Protein AF-A0AAE9Y5T5-F1 (afdb_monomer_lite)

Organism: NCBI:txid467976

Foldseek 3Di:
DVVVVVVVVVVVVLVPVVDDDDDDDDDPDLFDKDKDKDKDKDPDDAFDKDKDFFAAQFFKKKKKFWFAWWAFWEDAANDTFAATAFWKIKIFIFTDHGRWMKMKWFKDYWAYKYLDFTFFTHILATWATWAWWDDPPTRIIYWTTWIYKIWMWTDGGSHFPDPPIQTFWIIWTWWITWIKHYPPAAAAYTAFEFAAEEDADSQRAADFFDAFDQDFNTYGGYGYTHHHGDAWYKAYWAYQPDDDAGKIIWIIFITESHTFHTWYIDGDDVDNITYTHITYIHYIYGYNSTDPMGMGGDDPPDGGMMMMMTTGIDGDQDQPPDPDVLLLLQLLCCLLVVHGDDPVSSVSSVVCSVVSVDHSLVSNLVSHDQDCVQLLNLLQLLCQLQPVWGDFPVSSVVSSVCVVVPDDVLNVLVVSCVDPRNCVVQVPDQQLRNLQVSCCRQLVDGDDPVRSVVSNVCVVVVVDDSSRVSSCSSPPPSSSQLCSLLSLLQSLCCRQQVGGDGRVRSCVLCVCVSVVNDHSSVSSSVSSVVSRNDPSSCVVSVD

Radius of gyration: 39.96 Å; chains: 1; bounding box: 95×44×112 Å

Sequence (543 aa):
MHLTVRRALVALVAAALAAVGLGLAASPASAVTETSTVTWRHVGACGSVASTTAPEGAVSMAVTVRGADGGRGGQVAGATGGAGGAGGEATATVPVSGGQVVSAVTGCVGSTGTSSSGPGGAGFAVGGSGGEGHGVLTSDHHGGGGGGASALCLGPACLAGAQGVTPLVVAGGGGGGGSLNCAGTSVGTGGAAGGGSVTSDGAGAGASGAPGGGGLHSNGGAGGVNSTPGLPGGGTGGDGRQGSGTNSGGGGGGAGYRGGAGGTGTSGGAALCAGGGGGGAGSSWVASSGTATSFSTRPAGTVPSVTVTFTVETEVVDHVPFASLDALIVRQHQDLLGRDPTAEELAGWRTAITDGSATADELVVSLLPDDQDALDARVVRLYLAYFLRPPDLDGFRYWRDQLAGGRSLQSTSNLFSGTSEFRARYGSLDDGQFVDLIYRNVLDREGEPAGRAFWTDQLTRGIRSRGWVMTYFSESIENGIRKTAHVGVVRLHLAMLGRMPTKAELSGAVAPVVAGTANADEVLLAVAHGIRTSPEYATRVGA

Structure (mmCIF, N/CA/C/O backbone):
data_AF-A0AAE9Y5T5-F1
#
_entry.id   AF-A0AAE9Y5T5-F1
#
loop_
_atom_site.group_PDB
_atom_site.id
_atom_site.type_symbol
_atom_site.label_atom_id
_atom_site.label_alt_id
_atom_site.label_comp_id
_atom_site.label_asym_id
_atom_site.label_entity_id
_atom_site.label_seq_id
_atom_site.pdbx_PDB_ins_code
_atom_site.Cartn_x
_atom_site.Cartn_y
_atom_site.Cartn_z
_atom_site.occupancy
_atom_site.B_iso_or_equiv
_atom_site.auth_seq_id
_atom_site.auth_comp_id
_atom_site.auth_asym_id
_atom_site.auth_atom_id
_atom_site.pdbx_PDB_model_num
ATOM 1 N N . MET A 1 1 ? -25.764 18.351 24.671 1.00 30.86 1 MET A N 1
ATOM 2 C CA . MET A 1 1 ? -25.484 19.422 23.687 1.00 30.86 1 MET A CA 1
ATOM 3 C C . MET A 1 1 ? -24.431 19.011 22.654 1.00 30.86 1 MET A C 1
ATOM 5 O O . MET A 1 1 ? -24.735 19.108 21.479 1.00 30.86 1 MET A O 1
ATOM 9 N N . HIS A 1 2 ? -23.258 18.473 23.029 1.00 30.67 2 HIS A N 1
ATOM 10 C CA . HIS A 1 2 ? -22.265 17.999 22.036 1.00 30.67 2 HIS A CA 1
ATOM 11 C C . HIS A 1 2 ? -22.705 16.787 21.182 1.00 30.67 2 HIS A C 1
ATOM 13 O O . HIS A 1 2 ? -22.312 16.701 20.022 1.00 30.67 2 HIS A O 1
ATOM 19 N N . LEU A 1 3 ? -23.543 15.880 21.708 1.00 32.84 3 LEU A N 1
ATOM 20 C CA . LEU A 1 3 ? -23.970 14.652 21.005 1.00 32.84 3 LEU A CA 1
ATOM 21 C C . LEU A 1 3 ? -24.648 14.912 19.644 1.00 32.84 3 LEU A C 1
ATOM 23 O O . LEU A 1 3 ? -24.360 14.235 18.663 1.00 32.84 3 LEU A O 1
ATOM 27 N N . THR A 1 4 ? -25.508 15.930 19.565 1.00 31.25 4 THR A N 1
ATOM 28 C CA . THR A 1 4 ? -26.187 16.330 18.321 1.00 31.25 4 THR A CA 1
ATOM 29 C C . THR A 1 4 ? -25.256 16.996 17.311 1.00 31.25 4 THR A C 1
ATOM 31 O O . THR A 1 4 ? -25.573 17.013 16.130 1.00 31.25 4 THR A O 1
ATOM 34 N N . VAL A 1 5 ? -24.104 17.523 17.742 1.00 31.64 5 VAL A N 1
ATOM 35 C CA . VAL A 1 5 ? -23.151 18.208 16.853 1.00 31.64 5 VAL A CA 1
ATOM 36 C C . VAL A 1 5 ? -22.313 17.199 16.065 1.00 31.64 5 VAL A C 1
ATOM 38 O O . VAL A 1 5 ? -22.158 17.366 14.862 1.00 31.64 5 VAL A O 1
ATOM 41 N N . ARG A 1 6 ? -21.831 16.114 16.693 1.00 36.66 6 ARG A N 1
ATOM 42 C CA . ARG A 1 6 ? -21.029 15.091 15.990 1.00 36.66 6 ARG A CA 1
ATOM 43 C C . ARG A 1 6 ? -21.830 14.330 14.929 1.00 36.66 6 ARG A C 1
ATOM 45 O O . ARG A 1 6 ? -21.371 14.231 13.797 1.00 36.66 6 ARG A O 1
ATOM 52 N N . ARG A 1 7 ? -23.047 13.871 15.252 1.00 35.47 7 ARG A N 1
ATOM 53 C CA . ARG A 1 7 ? -23.907 13.172 14.275 1.00 35.47 7 ARG A CA 1
ATOM 54 C C . ARG A 1 7 ? -24.422 14.086 13.156 1.00 35.47 7 ARG A C 1
ATOM 56 O O . ARG A 1 7 ? -24.632 13.607 12.050 1.00 35.47 7 ARG A O 1
ATOM 63 N N . ALA A 1 8 ? -24.563 15.390 13.412 1.00 31.70 8 ALA A N 1
ATOM 64 C CA . ALA A 1 8 ? -24.812 16.363 12.351 1.00 31.70 8 ALA A CA 1
ATOM 65 C C . ALA A 1 8 ? -23.579 16.564 11.451 1.00 31.70 8 ALA A C 1
ATOM 67 O O . ALA A 1 8 ? -23.739 16.623 10.238 1.00 31.70 8 ALA A O 1
ATOM 68 N N . LEU A 1 9 ? -22.363 16.635 12.014 1.00 33.09 9 LEU A N 1
ATOM 69 C CA . LEU A 1 9 ? -21.141 16.868 11.234 1.00 33.09 9 LEU A CA 1
ATOM 70 C C . LEU A 1 9 ? -20.881 15.775 10.191 1.00 33.09 9 LEU A C 1
ATOM 72 O O . LEU A 1 9 ? -20.657 16.118 9.039 1.00 33.09 9 LEU A O 1
ATOM 76 N N . VAL A 1 10 ? -20.942 14.488 10.556 1.00 34.19 10 VAL A N 1
ATOM 77 C CA . VAL A 1 10 ? -20.645 13.391 9.606 1.00 34.19 10 VAL A CA 1
ATOM 78 C C . VAL A 1 10 ? -21.621 13.402 8.421 1.00 34.19 10 VAL A C 1
ATOM 80 O O . VAL A 1 10 ? -21.196 13.308 7.274 1.00 34.19 10 VAL A O 1
ATOM 83 N N . ALA A 1 11 ? -22.916 13.618 8.678 1.00 31.59 11 ALA A N 1
ATOM 84 C CA . ALA A 1 11 ? -23.930 13.731 7.626 1.00 31.59 11 ALA A CA 1
ATOM 85 C C . ALA A 1 11 ? -23.804 15.021 6.785 1.00 31.59 11 ALA A C 1
ATOM 87 O O . ALA A 1 11 ? -24.140 15.018 5.605 1.00 31.59 11 ALA A O 1
ATOM 88 N N . LEU A 1 12 ? -23.315 16.125 7.366 1.00 32.62 12 LEU A N 1
ATOM 89 C CA . LEU A 1 12 ? -23.098 17.385 6.644 1.00 32.62 12 LEU A CA 1
ATOM 90 C C . LEU A 1 12 ? -21.804 17.401 5.823 1.00 32.62 12 LEU A C 1
ATOM 92 O O . LEU A 1 12 ? -21.790 18.033 4.773 1.00 32.62 12 LEU A O 1
ATOM 96 N N . VAL A 1 13 ? -20.738 16.714 6.246 1.00 34.75 13 VAL A N 1
ATOM 97 C CA . VAL A 1 13 ? -19.463 16.664 5.501 1.00 34.75 13 VAL A CA 1
ATOM 98 C C . VAL A 1 13 ? -19.664 16.054 4.110 1.00 34.75 13 VAL A C 1
ATOM 100 O O . VAL A 1 13 ? -19.236 16.656 3.127 1.00 34.75 13 VAL A O 1
ATOM 103 N N . ALA A 1 14 ? -20.420 14.955 4.010 1.00 34.09 14 ALA A N 1
ATOM 104 C CA . ALA A 1 14 ? -20.759 14.316 2.734 1.00 34.09 14 ALA A CA 1
ATOM 105 C C . ALA A 1 14 ? -21.600 15.200 1.783 1.00 34.09 14 ALA A C 1
ATOM 107 O O . ALA A 1 14 ? -21.635 14.944 0.583 1.00 34.09 14 ALA A O 1
ATOM 108 N N . ALA A 1 15 ? -22.267 16.242 2.296 1.00 31.66 15 ALA A N 1
ATOM 109 C CA . ALA A 1 15 ? -23.116 17.146 1.514 1.00 31.66 15 ALA A CA 1
ATOM 110 C C . ALA A 1 15 ? -22.502 18.544 1.276 1.00 31.66 15 ALA A C 1
ATOM 112 O O . ALA A 1 15 ? -22.958 19.271 0.394 1.00 31.66 15 ALA A O 1
ATOM 113 N N . ALA A 1 16 ? -21.495 18.947 2.059 1.00 32.06 16 ALA A N 1
ATOM 114 C CA . ALA A 1 16 ? -20.955 20.311 2.061 1.00 32.06 16 ALA A CA 1
ATOM 115 C C . ALA A 1 16 ? -19.661 20.493 1.246 1.00 32.06 16 ALA A C 1
ATOM 117 O O . ALA A 1 16 ? -19.339 21.624 0.883 1.00 32.06 16 ALA A O 1
ATOM 118 N N . LEU A 1 17 ? -18.940 19.414 0.916 1.00 35.12 17 LEU A N 1
ATOM 119 C CA . LEU A 1 17 ? -17.650 19.468 0.202 1.00 35.12 17 LEU A CA 1
ATOM 120 C C . LEU A 1 17 ? -17.713 20.074 -1.218 1.00 35.12 17 LEU A C 1
ATOM 122 O O . LEU A 1 17 ? -16.681 20.422 -1.786 1.00 35.12 17 LEU A O 1
ATOM 126 N N . ALA A 1 18 ? -18.910 20.281 -1.774 1.00 32.66 18 ALA A N 1
ATOM 127 C CA . ALA A 1 18 ? -19.116 20.923 -3.072 1.00 32.66 18 ALA A CA 1
ATOM 128 C C . ALA A 1 18 ? -18.950 22.464 -3.075 1.00 32.66 18 ALA A C 1
ATOM 130 O O . ALA A 1 18 ? -19.052 23.077 -4.140 1.00 32.66 18 ALA A O 1
ATOM 131 N N . ALA A 1 19 ? -18.726 23.121 -1.925 1.00 30.83 19 ALA A N 1
ATOM 132 C CA . ALA A 1 19 ? -18.574 24.578 -1.860 1.00 30.83 19 ALA A CA 1
ATOM 133 C C . ALA A 1 19 ? -17.580 25.061 -0.785 1.00 30.83 19 ALA A C 1
ATOM 135 O O . ALA A 1 19 ? -17.572 24.576 0.339 1.00 30.83 19 ALA A O 1
ATOM 136 N N . VAL A 1 20 ? -16.831 26.122 -1.125 1.00 28.50 20 VAL A N 1
ATOM 137 C CA . VAL A 1 20 ? -15.753 26.764 -0.336 1.00 28.50 20 VAL A CA 1
ATOM 138 C C . VAL A 1 20 ? -14.456 25.949 -0.268 1.00 28.50 20 VAL A C 1
ATOM 140 O O . VAL A 1 20 ? -14.204 25.190 0.662 1.00 28.50 20 VAL A O 1
ATOM 143 N N . GLY A 1 21 ? -13.560 26.207 -1.224 1.00 37.97 21 GLY A N 1
ATOM 144 C CA . GLY A 1 21 ? -12.166 25.780 -1.124 1.00 37.97 21 GLY A CA 1
ATOM 145 C C . GLY A 1 21 ? -11.405 26.600 -0.079 1.00 37.97 21 GLY A C 1
ATOM 146 O O . GLY A 1 21 ? -11.150 27.787 -0.286 1.00 37.97 21 GLY A O 1
ATOM 147 N N . LEU A 1 22 ? -11.004 25.956 1.018 1.00 27.25 22 LEU A N 1
ATOM 148 C CA . LEU A 1 22 ? -10.012 26.459 1.967 1.00 27.25 22 LEU A CA 1
ATOM 149 C C . LEU A 1 22 ? -9.065 25.303 2.312 1.00 27.25 22 LEU A C 1
ATOM 151 O O . LEU A 1 22 ? -9.514 24.253 2.761 1.00 27.25 22 LEU A O 1
ATOM 155 N N . GLY A 1 23 ? -7.764 25.470 2.068 1.00 36.69 23 GLY A N 1
ATOM 156 C CA . GLY A 1 23 ? -6.800 24.381 2.235 1.00 36.69 23 GLY A CA 1
ATOM 157 C C . GLY A 1 23 ? -6.561 24.023 3.703 1.00 36.69 23 GLY A C 1
ATOM 158 O O . GLY A 1 23 ? -6.004 24.830 4.448 1.00 36.69 23 GLY A O 1
ATOM 159 N N . LEU A 1 24 ? -6.915 22.798 4.091 1.00 28.12 24 LEU A N 1
ATOM 160 C CA . LEU A 1 24 ? -6.292 22.094 5.214 1.00 28.12 24 LEU A CA 1
ATOM 161 C C . LEU A 1 24 ? -5.271 21.084 4.665 1.00 28.12 24 LEU A C 1
ATOM 163 O O . LEU A 1 24 ? -5.285 20.758 3.479 1.00 28.12 24 LEU A O 1
ATOM 167 N N . ALA A 1 25 ? -4.336 20.650 5.513 1.00 28.28 25 ALA A N 1
ATOM 168 C CA . ALA A 1 25 ? -3.255 19.756 5.106 1.00 28.28 25 ALA A CA 1
ATOM 169 C C . ALA A 1 25 ? -3.790 18.397 4.624 1.00 28.28 25 ALA A C 1
ATOM 171 O O . ALA A 1 25 ? -4.757 17.881 5.179 1.00 28.28 25 ALA A O 1
ATOM 172 N N . ALA A 1 26 ? -3.135 17.818 3.615 1.00 31.03 26 ALA A N 1
ATOM 173 C CA . ALA A 1 26 ? -3.506 16.516 3.078 1.00 31.03 26 ALA A CA 1
ATOM 174 C C . ALA A 1 26 ? -3.343 15.408 4.132 1.00 31.03 26 ALA A C 1
ATOM 176 O O . ALA A 1 26 ? -2.242 15.199 4.652 1.00 31.03 26 ALA A O 1
ATOM 177 N N . SER A 1 27 ? -4.426 14.675 4.398 1.00 36.97 27 SER A N 1
ATOM 178 C CA . SER A 1 27 ? -4.352 13.348 5.015 1.00 36.97 27 SER A CA 1
ATOM 179 C C . SER A 1 27 ? -3.573 12.397 4.090 1.00 36.97 27 SER A C 1
ATOM 181 O O . SER A 1 27 ? -3.668 12.525 2.867 1.00 36.97 27 SER A O 1
ATOM 183 N N . PRO A 1 28 ? -2.774 11.461 4.628 1.00 40.84 28 PRO A N 1
ATOM 184 C CA . PRO A 1 28 ? -1.950 10.587 3.803 1.00 40.84 28 PRO A CA 1
ATOM 185 C C . PRO A 1 28 ? -2.763 9.459 3.145 1.00 40.84 28 PRO A C 1
ATOM 187 O O . PRO A 1 28 ? -3.473 8.731 3.829 1.00 40.84 28 PRO A O 1
ATOM 190 N N . ALA A 1 29 ? -2.540 9.268 1.840 1.00 44.78 29 ALA A N 1
ATOM 191 C CA . ALA A 1 29 ? -2.885 8.077 1.051 1.00 44.78 29 ALA A CA 1
ATOM 192 C C . ALA A 1 29 ? -4.378 7.671 0.987 1.00 44.78 29 ALA A C 1
ATOM 194 O O . ALA A 1 29 ? -4.765 6.618 1.489 1.00 44.78 29 ALA A O 1
ATOM 195 N N . SER A 1 30 ? -5.195 8.445 0.255 1.00 46.50 30 SER A N 1
ATOM 196 C CA . SER A 1 30 ? -6.537 7.997 -0.173 1.00 46.50 30 SER A CA 1
ATOM 197 C C . SER A 1 30 ? -6.529 6.984 -1.328 1.00 46.50 30 SER A C 1
ATOM 199 O O . SER A 1 30 ? -7.521 6.291 -1.534 1.00 46.50 30 SER A O 1
ATOM 201 N N . ALA A 1 31 ? -5.436 6.905 -2.091 1.00 52.72 31 ALA A N 1
ATOM 202 C CA . ALA A 1 31 ? -5.299 6.011 -3.236 1.00 52.72 31 ALA A CA 1
ATOM 203 C C . ALA A 1 31 ? -4.427 4.795 -2.902 1.00 52.72 31 ALA A C 1
ATOM 205 O O . ALA A 1 31 ? -3.326 4.936 -2.364 1.00 52.72 31 ALA A O 1
ATOM 206 N N . VAL A 1 32 ? -4.879 3.605 -3.304 1.00 58.81 32 VAL A N 1
ATOM 207 C CA . VAL A 1 32 ? -3.986 2.453 -3.461 1.00 58.81 32 VAL A CA 1
ATOM 208 C C . VAL A 1 32 ? -3.285 2.615 -4.805 1.00 58.81 32 VAL A C 1
ATOM 210 O O . VAL A 1 32 ? -3.932 2.666 -5.847 1.00 58.81 32 VAL A O 1
ATOM 213 N N . THR A 1 33 ? -1.960 2.724 -4.793 1.00 68.06 33 THR A N 1
ATOM 214 C CA . THR A 1 33 ? -1.165 2.816 -6.021 1.00 68.06 33 THR A CA 1
ATOM 215 C C . THR A 1 33 ? -0.840 1.415 -6.533 1.00 68.06 33 THR A C 1
ATOM 217 O O . THR A 1 33 ? -0.001 0.722 -5.956 1.00 68.06 33 THR A O 1
ATOM 220 N N . GLU A 1 34 ? -1.454 0.993 -7.638 1.00 75.25 34 GLU A N 1
ATOM 221 C CA . GLU A 1 34 ? -0.985 -0.188 -8.366 1.00 75.25 34 GLU A CA 1
ATOM 222 C C . GLU A 1 34 ? 0.225 0.174 -9.234 1.00 75.25 34 GLU A C 1
ATOM 224 O O . GLU A 1 34 ? 0.181 1.108 -10.037 1.00 75.25 34 GLU A O 1
ATOM 229 N N . THR A 1 35 ? 1.314 -0.587 -9.089 1.00 84.38 35 THR A N 1
ATOM 230 C CA . THR A 1 35 ? 2.512 -0.454 -9.925 1.00 84.38 35 THR A CA 1
ATOM 231 C C . THR A 1 35 ? 2.500 -1.496 -11.040 1.00 84.38 35 THR A C 1
ATOM 233 O O . THR A 1 35 ? 2.604 -2.698 -10.789 1.00 84.38 35 THR A O 1
ATOM 236 N N . SER A 1 36 ? 2.447 -1.040 -12.288 1.00 88.69 36 SER A N 1
ATOM 237 C CA . SER A 1 36 ? 2.568 -1.871 -13.488 1.00 88.69 36 SER A CA 1
ATOM 238 C C . SER A 1 36 ? 3.805 -1.486 -14.311 1.00 88.69 36 SER A C 1
ATOM 240 O O . SER A 1 36 ? 4.509 -0.520 -14.003 1.00 88.69 36 SER A O 1
ATOM 242 N N . THR A 1 37 ? 4.119 -2.263 -15.355 1.00 93.44 37 THR A N 1
ATOM 243 C CA . THR A 1 37 ? 5.238 -1.949 -16.258 1.00 93.44 37 THR A CA 1
ATOM 244 C C . THR A 1 37 ? 4.868 -2.090 -17.728 1.00 93.44 37 THR A C 1
ATOM 246 O O . THR A 1 37 ? 4.130 -2.995 -18.116 1.00 93.44 37 THR A O 1
ATOM 249 N N . VAL A 1 38 ? 5.407 -1.195 -18.560 1.00 93.62 38 VAL A N 1
ATOM 250 C CA . VAL A 1 38 ? 5.168 -1.159 -20.011 1.00 93.62 38 VAL A CA 1
ATOM 251 C C . VAL A 1 38 ? 6.507 -1.089 -20.740 1.00 93.62 38 VAL A C 1
ATOM 253 O O . VAL A 1 38 ? 7.230 -0.101 -20.621 1.00 93.62 38 VAL A O 1
ATOM 256 N N . THR A 1 39 ? 6.853 -2.125 -21.509 1.00 96.38 39 THR A N 1
ATOM 257 C CA . THR A 1 39 ? 8.124 -2.184 -22.252 1.00 96.38 39 THR A CA 1
ATOM 258 C C . THR A 1 39 ? 7.961 -1.785 -23.716 1.00 96.38 39 THR A C 1
ATOM 260 O O . THR A 1 39 ? 7.257 -2.438 -24.484 1.00 96.38 39 THR A O 1
ATOM 263 N N . TRP A 1 40 ? 8.712 -0.767 -24.130 1.00 95.62 40 TRP A N 1
ATOM 264 C CA . TRP A 1 40 ? 8.959 -0.402 -25.522 1.00 95.62 40 TRP A CA 1
ATOM 265 C C . TRP A 1 40 ? 10.380 -0.807 -25.936 1.00 95.62 40 TRP A C 1
ATOM 267 O O . TRP A 1 40 ? 11.326 -0.719 -25.148 1.00 95.62 40 TRP A O 1
ATOM 277 N N . ARG A 1 41 ? 10.559 -1.254 -27.185 1.00 94.31 41 ARG A N 1
ATOM 278 C CA . ARG A 1 41 ? 11.865 -1.698 -27.689 1.00 94.31 41 ARG A CA 1
ATOM 279 C C . ARG A 1 41 ? 12.085 -1.329 -29.153 1.00 94.31 41 ARG A C 1
ATOM 281 O O . ARG A 1 41 ? 11.385 -1.816 -30.035 1.00 94.31 41 ARG A O 1
ATOM 288 N N . HIS A 1 42 ? 13.127 -0.542 -29.408 1.00 91.38 42 HIS A N 1
ATOM 289 C CA . HIS A 1 42 ? 13.609 -0.190 -30.741 1.00 91.38 42 HIS A CA 1
ATOM 290 C C . HIS A 1 42 ? 14.752 -1.115 -31.175 1.00 91.38 42 HIS A C 1
ATOM 292 O O . HIS A 1 42 ? 15.792 -1.201 -30.516 1.00 91.38 42 HIS A O 1
ATOM 298 N N . VAL A 1 43 ? 14.557 -1.791 -32.308 1.00 83.50 43 VAL A N 1
ATOM 299 C CA . VAL A 1 43 ? 15.559 -2.615 -33.018 1.00 83.50 43 VAL A CA 1
ATOM 300 C C . VAL A 1 43 ? 15.459 -2.343 -34.528 1.00 83.50 43 VAL A C 1
ATOM 302 O O . VAL A 1 43 ? 15.510 -3.256 -35.349 1.00 83.50 43 VAL A O 1
ATOM 305 N N . GLY A 1 44 ? 15.180 -1.089 -34.895 1.00 68.19 44 GLY A N 1
ATOM 306 C CA . GLY A 1 44 ? 14.920 -0.701 -36.281 1.00 68.19 44 GLY A CA 1
ATOM 307 C C . GLY A 1 44 ? 16.146 -0.765 -37.195 1.00 68.19 44 GLY A C 1
ATOM 308 O O . GLY A 1 44 ? 17.243 -1.154 -36.797 1.00 68.19 44 GLY A O 1
ATOM 309 N N . ALA A 1 45 ? 15.944 -0.347 -38.447 1.00 76.12 45 ALA A N 1
ATOM 310 C CA . ALA A 1 45 ? 17.017 -0.225 -39.428 1.00 76.12 45 ALA A CA 1
ATOM 311 C C . ALA A 1 45 ? 18.163 0.653 -38.896 1.00 76.12 45 ALA A C 1
ATOM 313 O O . ALA A 1 45 ? 17.946 1.568 -38.100 1.00 76.12 45 ALA A O 1
ATOM 314 N N . CYS A 1 46 ? 19.387 0.388 -39.340 1.00 77.81 46 CYS A N 1
ATOM 315 C CA . CYS A 1 46 ? 20.562 1.071 -38.811 1.00 77.81 46 CYS A CA 1
ATOM 316 C C . CYS A 1 46 ? 20.472 2.596 -39.042 1.00 77.81 46 CYS A C 1
ATOM 318 O O . CYS A 1 46 ? 20.115 3.046 -40.130 1.00 77.81 46 CYS A O 1
ATOM 320 N N . GLY A 1 47 ? 20.723 3.389 -37.996 1.00 80.75 47 GLY A N 1
ATOM 321 C CA . GLY A 1 47 ? 20.549 4.845 -38.010 1.00 80.75 47 GLY A CA 1
ATOM 322 C C . GLY A 1 47 ? 19.093 5.333 -37.940 1.00 80.75 47 GLY A C 1
ATOM 323 O O . GLY A 1 47 ? 18.872 6.541 -37.912 1.00 80.75 47 GLY A O 1
ATOM 324 N N . SER A 1 48 ? 18.091 4.444 -37.891 1.00 86.19 48 SER A N 1
ATOM 325 C CA . SER A 1 48 ? 16.685 4.854 -37.780 1.00 86.19 48 SER A CA 1
ATOM 326 C C . SER A 1 48 ? 16.353 5.389 -36.388 1.00 86.19 48 SER A C 1
ATOM 328 O O . SER A 1 48 ? 16.751 4.823 -35.363 1.00 86.19 48 SER A O 1
ATOM 330 N N . VAL A 1 49 ? 15.569 6.465 -36.362 1.00 88.94 49 VAL A N 1
ATOM 331 C CA . VAL A 1 49 ? 14.985 7.034 -35.146 1.00 88.94 49 VAL A CA 1
ATOM 332 C C . VAL A 1 49 ? 13.560 6.508 -34.993 1.00 88.94 49 VAL A C 1
ATOM 334 O O . VAL A 1 49 ? 12.799 6.498 -35.959 1.00 88.94 49 VAL A O 1
ATOM 337 N N . ALA A 1 50 ? 13.193 6.099 -33.783 1.00 92.06 50 ALA A N 1
ATOM 338 C CA . ALA A 1 50 ? 11.819 5.788 -33.400 1.00 92.06 50 ALA A CA 1
ATOM 339 C C . ALA A 1 50 ? 11.485 6.481 -32.074 1.00 92.06 50 ALA A C 1
ATOM 341 O O . ALA A 1 50 ? 12.386 6.784 -31.291 1.00 92.06 50 ALA A O 1
ATOM 342 N N . SER A 1 51 ? 10.206 6.721 -31.803 1.00 93.25 51 SER A N 1
ATOM 343 C CA . SER A 1 51 ? 9.743 7.369 -30.574 1.00 93.25 51 SER A CA 1
ATOM 344 C C . SER A 1 51 ? 8.554 6.647 -29.950 1.00 93.25 51 SER A C 1
ATOM 346 O O . SER A 1 51 ? 7.874 5.851 -30.598 1.00 93.25 51 SER A O 1
ATOM 348 N N . THR A 1 52 ? 8.330 6.921 -28.668 1.00 94.88 52 THR A N 1
ATOM 349 C CA . THR A 1 52 ? 7.134 6.532 -27.922 1.00 94.88 52 THR A CA 1
ATOM 350 C C . THR A 1 52 ? 6.808 7.614 -26.900 1.00 94.88 52 THR A C 1
ATOM 352 O O . THR A 1 52 ? 7.694 8.320 -26.415 1.00 94.88 52 THR A O 1
ATOM 355 N N . THR A 1 53 ? 5.536 7.729 -26.547 1.00 96.12 53 THR A N 1
ATOM 356 C CA . THR A 1 53 ? 5.099 8.524 -25.397 1.00 96.12 53 THR A CA 1
ATOM 357 C C . THR A 1 53 ? 5.157 7.649 -24.144 1.00 96.12 53 THR A C 1
ATOM 359 O O . THR A 1 53 ? 4.834 6.461 -24.213 1.00 96.12 53 THR A O 1
ATOM 362 N N . ALA A 1 54 ? 5.577 8.212 -23.013 1.00 95.44 54 ALA A N 1
ATOM 363 C CA . ALA A 1 54 ? 5.443 7.580 -21.707 1.00 95.44 54 ALA A CA 1
ATOM 364 C C . ALA A 1 54 ? 3.945 7.448 -21.352 1.00 95.44 54 ALA A C 1
ATOM 366 O O . ALA A 1 54 ? 3.217 8.436 -21.519 1.00 95.44 54 ALA A O 1
ATOM 367 N N . PRO A 1 55 ? 3.465 6.277 -20.887 1.00 93.62 55 PRO A N 1
ATOM 368 C CA . PRO A 1 55 ? 2.070 6.096 -20.485 1.00 93.62 55 PRO A CA 1
ATOM 369 C C . PRO A 1 55 ? 1.619 7.111 -19.429 1.00 93.62 55 PRO A C 1
ATOM 371 O O . PRO A 1 55 ? 2.430 7.611 -18.651 1.00 93.62 55 PRO A O 1
ATOM 374 N N . GLU A 1 56 ? 0.322 7.394 -19.366 1.00 90.38 56 GLU A N 1
ATOM 375 C CA . GLU A 1 56 ? -0.258 8.097 -18.217 1.00 90.38 56 GLU A CA 1
ATOM 376 C C . GLU A 1 56 ? 0.037 7.313 -16.923 1.00 90.38 56 GLU A C 1
ATOM 378 O O . GLU A 1 56 ? 0.121 6.086 -16.953 1.00 90.38 56 GLU A O 1
ATOM 383 N N . GLY A 1 57 ? 0.319 8.013 -15.820 1.00 88.06 57 GLY A N 1
ATOM 384 C CA . GLY A 1 57 ? 0.843 7.397 -14.590 1.00 88.06 57 GLY A CA 1
ATOM 385 C C . GLY A 1 57 ? 2.325 6.977 -14.627 1.00 88.06 57 GLY A C 1
ATOM 386 O O . GLY A 1 57 ? 2.843 6.493 -13.625 1.00 88.06 57 GLY A O 1
ATOM 387 N N . ALA A 1 58 ? 3.063 7.144 -15.733 1.00 92.88 58 ALA A N 1
ATOM 388 C CA . ALA A 1 58 ? 4.496 6.824 -15.749 1.00 92.88 58 ALA A CA 1
ATOM 389 C C . ALA A 1 58 ? 5.315 7.767 -14.843 1.00 92.88 58 ALA A C 1
ATOM 391 O O . ALA A 1 58 ? 5.292 8.984 -15.042 1.00 92.88 58 ALA A O 1
ATOM 392 N N . VAL A 1 59 ? 6.075 7.188 -13.904 1.00 94.19 59 VAL A N 1
ATOM 393 C CA . VAL A 1 59 ? 6.900 7.905 -12.901 1.00 94.19 59 VAL A CA 1
ATOM 394 C C . VAL A 1 59 ? 8.409 7.691 -13.078 1.00 94.19 59 VAL A C 1
ATOM 396 O O . VAL A 1 59 ? 9.234 8.538 -12.733 1.00 94.19 59 VAL A O 1
ATOM 399 N N . SER A 1 60 ? 8.807 6.550 -13.641 1.00 94.31 60 SER A N 1
ATOM 400 C CA . SER A 1 60 ? 10.203 6.245 -13.965 1.00 94.31 60 SER A CA 1
ATOM 401 C C . SER A 1 60 ? 10.294 5.308 -15.165 1.00 94.31 60 SER A C 1
ATOM 403 O O . SER A 1 60 ? 9.302 4.726 -15.601 1.00 94.31 60 SER A O 1
ATOM 405 N N . MET A 1 61 ? 11.491 5.163 -15.726 1.00 95.94 61 MET A N 1
ATOM 406 C CA . MET A 1 61 ? 11.772 4.177 -16.761 1.00 95.94 61 MET A CA 1
ATOM 407 C C . MET A 1 61 ? 13.140 3.526 -16.565 1.00 95.94 61 MET A C 1
ATOM 409 O O . MET A 1 61 ? 14.155 4.209 -16.421 1.00 95.94 61 MET A O 1
ATOM 413 N N . ALA A 1 62 ? 13.169 2.195 -16.603 1.00 96.94 62 ALA A N 1
ATOM 414 C CA . ALA A 1 62 ? 14.391 1.412 -16.706 1.00 96.94 62 ALA A CA 1
ATOM 415 C C . ALA A 1 62 ? 14.816 1.334 -18.181 1.00 96.94 62 ALA A C 1
ATOM 417 O O . ALA A 1 62 ? 14.049 0.913 -19.048 1.00 96.94 62 ALA A O 1
ATOM 418 N N . VAL A 1 63 ? 16.040 1.756 -18.473 1.00 96.69 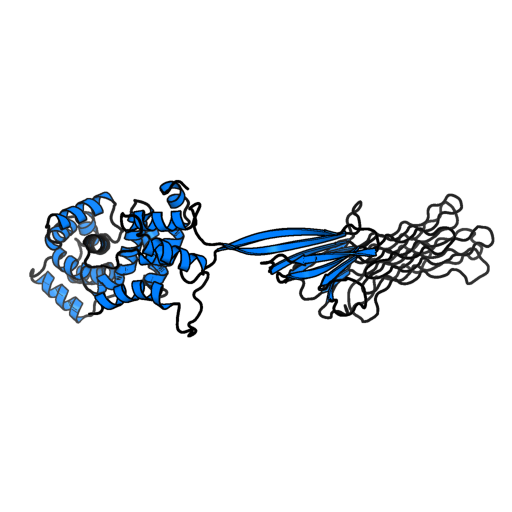63 VAL A N 1
ATOM 419 C CA . VAL A 1 63 ? 16.578 1.939 -19.824 1.00 96.69 63 VAL A CA 1
ATOM 420 C C . VAL A 1 63 ? 17.745 0.983 -20.054 1.00 96.69 63 VAL A C 1
ATOM 422 O O . VAL A 1 63 ? 18.586 0.780 -19.182 1.00 96.69 63 VAL A O 1
ATOM 425 N N . THR A 1 64 ? 17.834 0.411 -21.254 1.00 96.25 64 THR A N 1
ATOM 426 C CA . THR A 1 64 ? 18.996 -0.353 -21.731 1.00 96.25 64 THR A CA 1
ATOM 427 C C . THR A 1 64 ? 19.302 0.022 -23.177 1.00 96.25 64 THR A C 1
ATOM 429 O O . THR A 1 64 ? 18.505 -0.240 -24.080 1.00 96.25 64 THR A O 1
ATOM 432 N N . VAL A 1 65 ? 20.469 0.621 -23.407 1.00 95.00 65 VAL A N 1
ATOM 433 C CA . VAL A 1 65 ? 20.961 1.051 -24.723 1.00 95.00 65 VAL A CA 1
ATOM 434 C C . VAL A 1 65 ? 22.149 0.176 -25.120 1.00 95.00 65 VAL A C 1
ATOM 436 O O . VAL A 1 65 ? 23.081 0.004 -24.339 1.00 95.00 65 VAL A O 1
ATOM 439 N N . ARG A 1 66 ? 22.135 -0.363 -26.344 1.00 94.56 66 ARG A N 1
ATOM 440 C CA . ARG A 1 66 ? 23.218 -1.172 -26.929 1.00 94.56 66 ARG A CA 1
ATOM 441 C C . ARG A 1 66 ? 23.767 -0.508 -28.184 1.00 94.56 66 ARG A C 1
ATOM 443 O O . ARG A 1 66 ? 23.047 -0.412 -29.181 1.00 94.56 66 ARG A O 1
ATOM 450 N N . GLY A 1 67 ? 25.023 -0.067 -28.138 1.00 91.75 67 GLY A N 1
ATOM 451 C CA . GLY A 1 67 ? 25.764 0.485 -29.277 1.00 91.75 67 GLY A CA 1
ATOM 452 C C . GLY A 1 67 ? 26.095 -0.584 -30.320 1.00 91.75 67 GLY A C 1
ATOM 453 O O . GLY A 1 67 ? 25.795 -1.765 -30.121 1.00 91.75 67 GLY A O 1
ATOM 454 N N . ALA A 1 68 ? 26.691 -0.192 -31.447 1.00 92.62 68 ALA A N 1
ATOM 455 C CA . ALA A 1 68 ? 26.985 -1.102 -32.555 1.00 92.62 68 ALA A CA 1
ATOM 456 C C . ALA A 1 68 ? 28.456 -1.529 -32.647 1.00 92.62 68 ALA A C 1
ATOM 458 O O . ALA A 1 68 ? 29.347 -0.827 -32.181 1.00 92.62 68 ALA A O 1
ATOM 459 N N . ASP A 1 69 ? 28.714 -2.680 -33.265 1.00 92.94 69 ASP A N 1
ATOM 460 C CA . ASP A 1 69 ? 30.072 -3.214 -33.409 1.00 92.94 69 ASP A CA 1
ATOM 461 C C . ASP A 1 69 ? 30.845 -2.490 -34.520 1.00 92.94 69 ASP A C 1
ATOM 463 O O . ASP A 1 69 ? 30.260 -1.922 -35.447 1.00 92.94 69 ASP A O 1
ATOM 467 N N . GLY A 1 70 ? 32.173 -2.531 -34.451 1.00 89.81 70 GLY A N 1
ATOM 468 C CA . GLY A 1 70 ? 33.021 -2.076 -35.548 1.00 89.81 70 GLY A CA 1
ATOM 469 C C . GLY A 1 70 ? 32.992 -3.013 -36.757 1.00 89.81 70 GLY A C 1
ATOM 470 O O . GLY A 1 70 ? 32.700 -4.205 -36.652 1.00 89.81 70 GLY A O 1
ATOM 471 N N . GLY A 1 71 ? 33.357 -2.476 -37.916 1.00 89.69 71 GLY A N 1
ATOM 472 C CA . GLY A 1 71 ? 33.583 -3.244 -39.134 1.00 89.69 71 GLY A CA 1
ATOM 473 C C . GLY A 1 71 ? 34.892 -4.027 -39.095 1.00 89.69 71 GLY A C 1
ATOM 474 O O . GLY A 1 71 ? 35.841 -3.663 -38.395 1.00 89.69 71 GLY A O 1
ATOM 475 N N . ARG A 1 72 ? 34.968 -5.106 -39.878 1.00 90.38 72 ARG A N 1
ATOM 476 C CA . ARG A 1 72 ? 36.204 -5.878 -40.057 1.00 90.38 72 ARG A CA 1
ATOM 477 C C . ARG A 1 72 ? 37.185 -5.117 -40.965 1.00 90.38 72 ARG A C 1
ATOM 479 O O . ARG A 1 72 ? 36.765 -4.409 -41.878 1.00 90.38 72 ARG A O 1
ATOM 486 N N . GLY A 1 73 ? 38.487 -5.272 -40.744 1.00 84.62 73 GLY A N 1
ATOM 487 C CA . GLY A 1 73 ? 39.498 -4.839 -41.714 1.00 84.62 73 GLY A CA 1
ATOM 488 C C . GLY A 1 73 ? 39.443 -5.640 -43.020 1.00 84.62 73 GLY A C 1
ATOM 489 O O . GLY A 1 73 ? 38.929 -6.761 -43.047 1.00 84.62 73 GLY A O 1
ATOM 490 N N . GLY A 1 74 ? 39.986 -5.073 -44.098 1.00 82.75 74 GLY A N 1
ATOM 491 C CA . GLY A 1 74 ? 39.981 -5.697 -45.422 1.00 82.75 74 GLY A CA 1
ATOM 492 C C . GLY A 1 74 ? 40.704 -7.043 -45.511 1.00 82.75 74 GLY A C 1
ATOM 493 O O . GLY A 1 74 ? 41.534 -7.393 -44.671 1.00 82.75 74 GLY A O 1
ATOM 494 N N . GLN A 1 75 ? 40.352 -7.811 -46.544 1.00 73.94 75 GLN A N 1
ATOM 495 C CA . GLN A 1 75 ? 40.910 -9.131 -46.839 1.00 73.94 75 GLN A CA 1
ATOM 496 C C . GLN A 1 75 ? 41.682 -9.090 -48.159 1.00 73.94 75 GLN A C 1
ATOM 498 O O . GLN A 1 75 ? 41.092 -8.827 -49.204 1.00 73.94 75 GLN A O 1
ATOM 503 N N . VAL A 1 76 ? 42.982 -9.382 -48.122 1.00 67.44 76 VAL A N 1
ATOM 504 C CA . VAL A 1 76 ? 43.849 -9.472 -49.309 1.00 67.44 76 VAL A CA 1
ATOM 505 C C . VAL A 1 76 ? 44.777 -10.683 -49.161 1.00 67.44 76 VAL A C 1
ATOM 507 O O . VAL A 1 76 ? 45.039 -11.143 -48.050 1.00 67.44 76 VAL A O 1
ATOM 510 N N . ALA A 1 77 ? 45.225 -11.255 -50.285 1.00 63.91 77 ALA A N 1
ATOM 511 C CA . ALA A 1 77 ? 46.170 -12.381 -50.340 1.00 63.91 77 ALA A CA 1
ATOM 512 C C . ALA A 1 77 ? 45.780 -13.604 -49.471 1.00 63.91 77 ALA A C 1
ATOM 514 O O . ALA A 1 77 ? 46.636 -14.281 -48.904 1.00 63.91 77 ALA A O 1
ATOM 515 N N . GLY A 1 78 ? 44.475 -13.887 -49.355 1.00 64.81 78 GLY A N 1
ATOM 516 C CA . GLY A 1 78 ? 43.939 -15.001 -48.561 1.00 64.81 78 GLY A CA 1
ATOM 517 C C . GLY A 1 78 ? 43.907 -14.766 -47.044 1.00 64.81 78 GLY A C 1
ATOM 518 O O . GLY A 1 78 ? 43.563 -15.679 -46.298 1.00 64.81 78 GLY A O 1
ATOM 519 N N . ALA A 1 79 ? 44.248 -13.565 -46.575 1.00 69.19 79 ALA A N 1
ATOM 520 C CA . ALA A 1 79 ? 44.263 -13.217 -45.161 1.00 69.19 79 ALA A CA 1
ATOM 521 C C . ALA A 1 79 ? 42.971 -12.526 -44.701 1.00 69.19 79 ALA A C 1
ATOM 523 O O . ALA A 1 79 ? 42.345 -11.770 -45.444 1.00 69.19 79 ALA A O 1
ATOM 524 N N . THR A 1 80 ? 42.593 -12.731 -43.437 1.00 77.38 80 THR A N 1
ATOM 525 C CA . THR A 1 80 ? 41.422 -12.081 -42.836 1.00 77.38 80 THR A CA 1
ATOM 526 C C . THR A 1 80 ? 41.830 -10.867 -42.001 1.00 77.38 80 THR A C 1
ATOM 528 O O . THR A 1 80 ? 42.418 -11.042 -40.933 1.00 77.38 80 THR A O 1
ATOM 531 N N . GLY A 1 81 ? 41.462 -9.655 -42.430 1.00 77.62 81 GLY A N 1
ATOM 532 C CA . GLY A 1 81 ? 41.639 -8.437 -41.633 1.00 77.62 81 GLY A CA 1
ATOM 533 C C . GLY A 1 81 ? 40.972 -8.506 -40.255 1.00 77.62 81 GLY A C 1
ATOM 534 O O . GLY A 1 81 ? 40.068 -9.322 -40.013 1.00 77.62 81 GLY A O 1
ATOM 535 N N . GLY A 1 82 ? 41.441 -7.660 -39.335 1.00 84.81 82 GLY A N 1
ATOM 536 C CA . GLY A 1 82 ? 41.103 -7.722 -37.913 1.00 84.81 82 GLY A CA 1
ATOM 537 C C . GLY A 1 82 ? 39.602 -7.610 -37.666 1.00 84.81 82 GLY A C 1
ATOM 538 O O . GLY A 1 82 ? 38.906 -6.876 -38.367 1.00 84.81 82 GLY A O 1
ATOM 539 N N . ALA A 1 83 ? 39.082 -8.346 -36.682 1.00 89.75 83 ALA A N 1
ATOM 540 C CA . ALA A 1 83 ? 37.688 -8.201 -36.271 1.00 89.75 83 ALA A CA 1
ATOM 541 C C . ALA A 1 83 ? 37.439 -6.789 -35.714 1.00 89.75 83 ALA A C 1
ATOM 543 O O . ALA A 1 83 ? 38.306 -6.232 -35.038 1.00 89.75 83 ALA A O 1
ATOM 544 N N . GLY A 1 84 ? 36.260 -6.223 -35.977 1.00 87.38 84 GLY A N 1
ATOM 545 C CA . GLY A 1 84 ? 35.794 -5.051 -35.242 1.00 87.38 84 GLY A CA 1
ATOM 546 C C . GLY A 1 84 ? 35.502 -5.403 -33.782 1.00 87.38 84 GLY A C 1
ATOM 547 O O . GLY A 1 84 ? 35.201 -6.553 -33.458 1.00 87.38 84 GLY A O 1
ATOM 548 N N . GLY A 1 85 ? 35.626 -4.417 -32.901 1.00 89.00 85 GLY A N 1
ATOM 549 C CA . GLY A 1 85 ? 35.296 -4.551 -31.489 1.00 89.00 85 GLY A CA 1
ATOM 550 C C . GLY A 1 85 ? 33.790 -4.496 -31.245 1.00 89.00 85 GLY A C 1
ATOM 551 O O . GLY A 1 85 ? 33.033 -3.965 -32.061 1.00 89.00 85 GLY A O 1
ATOM 552 N N . ALA A 1 86 ? 33.357 -5.028 -30.102 1.00 92.19 86 ALA A N 1
ATOM 553 C CA . ALA A 1 86 ? 31.958 -4.984 -29.692 1.00 92.19 86 ALA A CA 1
ATOM 554 C C . ALA A 1 86 ? 31.508 -3.556 -29.339 1.00 92.19 86 ALA A C 1
ATOM 556 O O . ALA A 1 86 ? 32.276 -2.774 -28.767 1.00 92.19 86 ALA A O 1
ATOM 557 N N . GLY A 1 87 ? 30.247 -3.238 -29.630 1.00 90.56 87 GLY A N 1
ATOM 558 C CA . GLY A 1 87 ? 29.565 -2.084 -29.048 1.00 90.56 87 GLY A CA 1
ATOM 559 C C . GLY A 1 87 ? 29.452 -2.189 -27.523 1.00 90.56 87 GLY A C 1
ATOM 560 O O . GLY A 1 87 ? 29.676 -3.244 -26.930 1.00 90.56 87 GLY A O 1
ATOM 561 N N . GLY A 1 88 ? 29.094 -1.083 -26.881 1.00 90.38 88 GLY A N 1
ATOM 562 C CA . GLY A 1 88 ? 28.835 -1.018 -25.449 1.00 90.38 88 GLY A CA 1
ATOM 563 C C . GLY A 1 88 ? 27.374 -1.288 -25.113 1.00 90.38 88 GLY A C 1
ATOM 564 O O . GLY A 1 88 ? 26.482 -1.185 -25.958 1.00 90.38 88 GLY A O 1
ATOM 565 N N . GLU A 1 89 ? 27.133 -1.579 -23.845 1.00 94.19 89 GLU A N 1
ATOM 566 C CA . GLU A 1 89 ? 25.825 -1.567 -23.207 1.00 94.19 89 GLU A CA 1
ATOM 567 C C . GLU A 1 89 ? 25.837 -0.538 -22.069 1.00 94.19 89 GLU A C 1
ATOM 569 O O . GLU A 1 89 ? 26.822 -0.411 -21.337 1.00 94.19 89 GLU A O 1
ATOM 574 N N . ALA A 1 90 ? 24.753 0.227 -21.956 1.00 92.12 90 ALA A N 1
ATOM 575 C CA . ALA A 1 90 ? 24.535 1.208 -20.900 1.00 92.12 90 ALA A CA 1
ATOM 576 C C . ALA A 1 90 ? 23.120 1.043 -20.335 1.00 92.12 90 ALA A C 1
ATOM 578 O O . ALA A 1 90 ? 22.152 0.992 -21.102 1.00 92.12 90 ALA A O 1
ATOM 579 N N . THR A 1 91 ? 22.999 0.973 -19.009 1.00 94.75 91 THR A N 1
ATOM 580 C CA . THR A 1 91 ? 21.711 0.894 -18.304 1.00 94.75 91 THR A CA 1
ATOM 581 C C . THR A 1 91 ? 21.538 2.054 -17.326 1.00 94.75 91 THR A C 1
ATOM 583 O O . THR A 1 91 ? 22.525 2.615 -16.844 1.00 94.75 91 THR A O 1
ATOM 586 N N . ALA A 1 92 ? 20.285 2.434 -17.068 1.00 94.19 92 ALA A N 1
ATOM 587 C CA . ALA A 1 92 ? 19.914 3.463 -16.097 1.00 94.19 92 ALA A CA 1
ATOM 588 C C . ALA A 1 92 ? 18.429 3.368 -15.721 1.00 94.19 92 ALA A C 1
ATOM 590 O O . ALA A 1 92 ? 17.611 3.020 -16.569 1.00 94.19 92 ALA A O 1
ATOM 591 N N . THR A 1 93 ? 18.067 3.795 -14.514 1.00 94.88 93 THR A N 1
ATOM 592 C CA . THR A 1 93 ? 16.687 4.154 -14.153 1.00 94.88 93 THR A CA 1
ATOM 593 C C . THR A 1 93 ? 16.557 5.672 -14.163 1.00 94.88 93 THR A C 1
ATOM 595 O O . THR A 1 93 ? 17.213 6.354 -13.375 1.00 94.88 93 THR A O 1
ATOM 598 N N . VAL A 1 94 ? 15.731 6.212 -15.058 1.00 92.56 94 VAL A N 1
ATOM 599 C CA . VAL A 1 94 ? 15.561 7.658 -15.279 1.00 92.56 94 VAL A CA 1
ATOM 600 C C . VAL A 1 94 ? 14.142 8.069 -14.855 1.00 92.56 94 VAL A C 1
ATOM 602 O O . VAL A 1 94 ? 13.198 7.365 -15.221 1.00 92.56 94 VAL A O 1
ATOM 605 N N . PRO A 1 95 ? 13.942 9.172 -14.107 1.00 92.81 95 PRO A N 1
ATOM 606 C CA . PRO A 1 95 ? 12.607 9.697 -13.832 1.00 92.81 95 PRO A CA 1
ATOM 607 C C . PRO A 1 95 ? 11.947 10.183 -15.127 1.00 92.81 95 PRO A C 1
ATOM 609 O O . PRO A 1 95 ? 12.611 10.726 -16.014 1.00 92.81 95 PRO A O 1
ATOM 612 N N . VAL A 1 96 ? 10.637 9.990 -15.234 1.00 92.62 96 VAL A N 1
ATOM 613 C CA . VAL A 1 96 ? 9.828 10.381 -16.395 1.00 92.62 96 VAL A CA 1
ATOM 614 C C . VAL A 1 96 ? 8.448 10.810 -15.901 1.00 92.62 96 VAL A C 1
ATOM 616 O O . VAL A 1 96 ? 8.075 10.510 -14.771 1.00 92.62 96 VAL A O 1
ATOM 619 N N . SER A 1 97 ? 7.692 11.525 -16.723 1.00 93.50 97 SER A N 1
ATOM 620 C CA . SER A 1 97 ? 6.285 11.834 -16.445 1.00 93.50 97 SER A CA 1
ATOM 621 C C . SER A 1 97 ? 5.413 11.345 -17.591 1.00 93.50 97 SER A C 1
ATOM 623 O O . SER A 1 97 ? 5.827 11.413 -18.752 1.00 93.50 97 SER A O 1
ATOM 625 N N . GLY A 1 98 ? 4.197 10.892 -17.287 1.00 92.56 98 GLY A N 1
ATOM 626 C CA . GLY A 1 98 ? 3.229 10.518 -18.316 1.00 92.56 98 GLY A CA 1
ATOM 627 C C . GLY A 1 98 ? 3.011 11.622 -19.354 1.00 92.56 98 GLY A C 1
ATOM 628 O O . GLY A 1 98 ? 3.064 12.814 -19.049 1.00 92.56 98 GLY A O 1
ATOM 629 N N . GLY A 1 99 ? 2.851 11.226 -20.616 1.00 92.19 99 GLY A N 1
ATOM 630 C CA . GLY A 1 99 ? 2.766 12.162 -21.741 1.00 92.19 99 GLY A CA 1
ATOM 631 C C . GLY A 1 99 ? 4.113 12.685 -22.265 1.00 92.19 99 GLY A C 1
ATOM 632 O O . GLY A 1 99 ? 4.143 13.269 -23.349 1.00 92.19 99 GLY A O 1
ATOM 633 N N . GLN A 1 100 ? 5.244 12.455 -21.584 1.00 93.75 100 GLN A N 1
ATOM 634 C CA . GLN A 1 100 ? 6.561 12.812 -22.130 1.00 93.75 100 GLN A CA 1
ATOM 635 C C . GLN A 1 100 ? 6.940 11.918 -23.318 1.00 93.75 100 GLN A C 1
ATOM 637 O O . GLN A 1 100 ? 6.877 10.693 -23.240 1.00 93.75 100 GLN A O 1
ATOM 642 N N . VAL A 1 101 ? 7.384 12.524 -24.421 1.00 93.81 101 VAL A N 1
ATOM 643 C CA . VAL A 1 101 ? 7.902 11.788 -25.584 1.00 93.81 101 VAL A CA 1
ATOM 644 C C . VAL A 1 101 ? 9.380 11.475 -25.380 1.00 93.81 101 VAL A C 1
ATOM 646 O O . VAL A 1 101 ? 10.189 12.382 -25.173 1.00 93.81 101 VAL A O 1
ATOM 649 N N . VAL A 1 102 ? 9.737 10.199 -25.511 1.00 94.50 102 VAL A N 1
ATOM 650 C CA . VAL A 1 102 ? 11.124 9.737 -25.620 1.00 94.50 102 VAL A CA 1
ATOM 651 C C . VAL A 1 102 ? 11.375 9.181 -27.017 1.00 94.50 102 VAL A C 1
ATOM 653 O O . VAL A 1 102 ? 10.482 8.634 -27.666 1.00 94.50 102 VAL A O 1
ATOM 656 N N . SER A 1 103 ? 12.604 9.313 -27.498 1.00 93.75 103 SER A N 1
ATOM 657 C CA . SER A 1 103 ? 13.022 8.784 -28.793 1.00 93.75 103 SER A CA 1
ATOM 658 C C . SER A 1 103 ? 14.364 8.080 -28.698 1.00 93.75 103 SER A C 1
ATOM 660 O O . SER A 1 103 ? 15.213 8.422 -27.879 1.00 93.75 103 SER A O 1
ATOM 662 N N . ALA A 1 104 ? 14.555 7.073 -29.540 1.00 94.12 104 ALA A N 1
ATOM 663 C CA . ALA A 1 104 ? 15.761 6.273 -29.596 1.00 94.12 104 ALA A CA 1
ATOM 664 C C . ALA A 1 104 ? 16.306 6.188 -31.016 1.00 94.12 104 ALA A C 1
ATOM 666 O O . ALA A 1 104 ? 15.548 6.157 -31.985 1.00 94.12 104 ALA A O 1
ATOM 667 N N . VAL A 1 105 ? 17.624 6.057 -31.119 1.00 92.00 105 VAL A N 1
ATOM 668 C CA . VAL A 1 105 ? 18.333 5.758 -32.365 1.00 92.00 105 VAL A CA 1
ATOM 669 C C . VAL A 1 105 ? 19.248 4.557 -32.154 1.00 92.00 105 VAL A C 1
ATOM 671 O O . VAL A 1 105 ? 19.907 4.431 -31.118 1.00 92.00 105 VAL A O 1
ATOM 674 N N . THR A 1 106 ? 19.273 3.655 -33.132 1.00 92.62 106 THR A N 1
ATOM 675 C CA . THR A 1 106 ? 20.125 2.460 -33.129 1.00 92.62 106 THR A CA 1
ATOM 676 C C . THR A 1 106 ? 21.345 2.670 -34.019 1.00 92.62 106 THR A C 1
ATOM 678 O O . THR A 1 106 ? 21.230 3.028 -35.191 1.00 92.62 106 THR A O 1
ATOM 681 N N . GLY A 1 107 ? 22.535 2.449 -33.460 1.00 90.81 107 GLY A N 1
ATOM 682 C CA . GLY A 1 107 ? 23.790 2.530 -34.199 1.00 90.81 107 GLY A CA 1
ATOM 683 C C . GLY A 1 107 ? 23.903 1.464 -35.295 1.00 90.81 107 GLY A C 1
ATOM 684 O O . GLY A 1 107 ? 23.432 0.336 -35.149 1.00 90.81 107 GLY A O 1
ATOM 685 N N . CYS A 1 108 ? 24.570 1.814 -36.387 1.00 91.69 108 CYS A N 1
ATOM 686 C CA . CYS A 1 108 ? 24.976 0.911 -37.456 1.00 91.69 108 CYS A CA 1
ATOM 687 C C . CYS A 1 108 ? 26.278 0.192 -37.110 1.00 91.69 108 CYS A C 1
ATOM 689 O O . CYS A 1 108 ? 27.204 0.805 -36.578 1.00 91.69 108 CYS A O 1
ATOM 691 N N . VAL A 1 109 ? 26.392 -1.080 -37.496 1.00 91.69 109 VAL A N 1
ATOM 692 C CA . VAL A 1 109 ? 27.694 -1.762 -37.524 1.00 91.69 109 VAL A CA 1
ATOM 693 C C . VAL A 1 109 ? 28.614 -1.020 -38.500 1.00 91.69 109 VAL A C 1
ATOM 695 O O . VAL A 1 109 ? 28.160 -0.577 -39.557 1.00 91.69 109 VAL A O 1
ATOM 698 N N . GLY A 1 110 ? 29.884 -0.844 -38.137 1.00 88.62 110 GLY A N 1
ATOM 699 C CA . GLY A 1 110 ? 30.868 -0.202 -39.010 1.00 88.62 110 GLY A CA 1
ATOM 700 C C . GLY A 1 110 ? 31.098 -1.002 -40.296 1.00 88.62 110 GLY A C 1
ATOM 701 O O . GLY A 1 110 ? 31.008 -2.231 -40.304 1.00 88.62 110 GLY A O 1
ATOM 702 N N . SER A 1 111 ? 31.402 -0.327 -41.405 1.00 89.94 111 SER A N 1
ATOM 703 C CA . SER A 1 111 ? 31.581 -1.023 -42.684 1.00 89.94 111 SER A CA 1
ATOM 704 C C . SER A 1 111 ? 32.881 -1.822 -42.708 1.00 89.94 111 SER A C 1
ATOM 706 O O . SER A 1 111 ? 33.910 -1.376 -42.197 1.00 89.94 111 SER A O 1
ATOM 708 N N . THR A 1 112 ? 32.853 -2.995 -43.340 1.00 88.31 112 THR A N 1
ATOM 709 C CA . THR A 1 112 ? 34.076 -3.771 -43.588 1.00 88.31 112 THR A CA 1
ATOM 710 C C . THR A 1 112 ? 34.928 -3.061 -44.640 1.00 88.31 112 THR A C 1
ATOM 712 O O . THR A 1 112 ? 34.399 -2.638 -45.669 1.00 88.31 112 THR A O 1
ATOM 715 N N . GLY A 1 113 ? 36.231 -2.915 -44.389 1.00 80.12 113 GLY A N 1
ATOM 716 C CA . GLY A 1 113 ? 37.163 -2.366 -45.378 1.00 80.12 113 GLY A CA 1
ATOM 717 C C . GLY A 1 113 ? 37.229 -3.275 -46.608 1.00 80.12 113 GLY A C 1
ATOM 718 O O . GLY A 1 113 ? 37.258 -4.495 -46.465 1.00 80.12 113 GLY A O 1
ATOM 719 N N . THR A 1 114 ? 37.206 -2.713 -47.817 1.00 75.81 114 THR A N 1
ATOM 720 C CA . THR A 1 114 ? 37.192 -3.507 -49.065 1.00 75.81 114 THR A CA 1
ATOM 721 C C . THR A 1 114 ? 38.141 -2.916 -50.106 1.00 75.81 114 THR A C 1
ATOM 723 O O . THR A 1 114 ? 39.340 -3.128 -49.984 1.00 75.81 114 THR A O 1
ATOM 726 N N . SER A 1 115 ? 37.636 -2.156 -51.081 1.00 64.19 115 SER A N 1
ATOM 727 C CA . SER A 1 115 ? 38.420 -1.381 -52.061 1.00 64.19 115 SER A CA 1
ATOM 728 C C . SER A 1 115 ? 38.361 0.131 -51.795 1.00 64.19 115 SER A C 1
ATOM 730 O O . SER A 1 115 ? 38.597 0.941 -52.688 1.00 64.19 115 SER A O 1
ATOM 732 N N . SER A 1 116 ? 37.946 0.506 -50.587 1.00 69.94 116 SER A N 1
ATOM 733 C CA . SER A 1 116 ? 37.975 1.862 -50.047 1.00 69.94 116 SER A CA 1
ATOM 734 C C . SER A 1 116 ? 38.064 1.796 -48.524 1.00 69.94 116 SER A C 1
ATOM 736 O O . SER A 1 116 ? 37.721 0.773 -47.914 1.00 69.94 116 SER A O 1
ATOM 738 N N . SER A 1 117 ? 38.471 2.910 -47.912 1.00 72.94 117 SER A N 1
ATOM 739 C CA . SER A 1 117 ? 38.331 3.175 -46.478 1.00 72.94 117 SER A CA 1
ATOM 740 C C . SER A 1 117 ? 36.914 2.802 -46.016 1.00 72.94 117 SER A C 1
ATOM 742 O O . SER A 1 117 ? 35.927 3.251 -46.601 1.00 72.94 117 SER A O 1
ATOM 744 N N . GLY A 1 118 ? 36.789 1.918 -45.017 1.00 75.81 118 GLY A N 1
ATOM 745 C CA . GLY A 1 118 ? 35.482 1.442 -44.558 1.00 75.81 118 GLY A CA 1
ATOM 746 C C . GLY A 1 118 ? 34.738 2.558 -43.816 1.00 75.81 118 GLY A C 1
ATOM 747 O O . GLY A 1 118 ? 35.231 2.972 -42.763 1.00 75.81 118 GLY A O 1
ATOM 748 N N . PRO A 1 119 ? 33.585 3.064 -44.301 1.00 85.50 119 PRO A N 1
ATOM 749 C CA . PRO A 1 119 ? 32.886 4.147 -43.619 1.00 85.50 119 PRO A CA 1
ATOM 750 C C . PRO A 1 119 ? 32.332 3.689 -42.266 1.00 85.50 119 PRO A C 1
ATOM 752 O O . PRO A 1 119 ? 31.820 2.571 -42.116 1.00 85.50 119 PRO A O 1
ATOM 755 N N . GLY A 1 120 ? 32.444 4.568 -41.271 1.00 84.19 120 GLY A N 1
ATOM 756 C CA . GLY A 1 120 ? 31.898 4.330 -39.941 1.00 84.19 120 GLY A CA 1
ATOM 757 C C . GLY A 1 120 ? 30.370 4.275 -39.936 1.00 84.19 120 GLY A C 1
ATOM 758 O O . GLY A 1 120 ? 29.697 4.871 -40.777 1.00 84.19 120 GLY A O 1
ATOM 759 N N . GLY A 1 121 ? 29.813 3.532 -38.985 1.00 85.69 121 GLY A N 1
ATOM 760 C CA . GLY A 1 121 ? 28.372 3.357 -38.859 1.00 85.69 121 GLY A CA 1
ATOM 761 C C . GLY A 1 121 ? 27.667 4.641 -38.413 1.00 85.69 121 GLY A C 1
ATOM 762 O O . GLY A 1 121 ? 28.117 5.304 -37.479 1.00 85.69 121 GLY A O 1
ATOM 763 N N . ALA A 1 122 ? 26.537 4.976 -39.042 1.00 88.94 122 ALA A N 1
ATOM 764 C CA . ALA A 1 122 ? 25.640 6.033 -38.568 1.00 88.94 122 ALA A CA 1
ATOM 765 C C . ALA A 1 122 ? 24.972 5.663 -37.225 1.00 88.94 122 ALA A C 1
ATOM 767 O O . ALA A 1 122 ? 25.016 4.515 -36.787 1.00 88.94 122 ALA A O 1
ATOM 768 N N . GLY A 1 123 ? 24.356 6.631 -36.550 1.00 85.94 123 GLY A N 1
ATOM 769 C CA . GLY A 1 123 ? 23.743 6.456 -35.230 1.00 85.94 123 GLY A CA 1
ATOM 770 C C . GLY A 1 123 ? 23.519 7.807 -34.558 1.00 85.94 123 GLY A C 1
ATOM 771 O O . GLY A 1 123 ? 23.505 8.830 -35.239 1.00 85.94 123 GLY A O 1
ATOM 772 N N . PHE A 1 124 ? 23.414 7.829 -33.226 1.00 85.50 124 PHE A N 1
ATOM 773 C CA . PHE A 1 124 ? 23.408 9.079 -32.452 1.00 85.50 124 PHE A CA 1
ATOM 774 C C . PHE A 1 124 ? 24.679 9.898 -32.706 1.00 85.50 124 PHE A C 1
ATOM 776 O O . PHE A 1 124 ? 24.624 11.094 -32.971 1.00 85.50 124 PHE A O 1
ATOM 783 N N . ALA A 1 125 ? 25.819 9.208 -32.674 1.00 84.25 125 ALA A N 1
ATOM 784 C CA . ALA A 1 125 ? 27.102 9.675 -33.168 1.00 84.25 125 ALA A CA 1
ATOM 785 C C . ALA A 1 125 ? 27.587 8.697 -34.247 1.00 84.25 125 ALA A C 1
ATOM 787 O O . ALA A 1 125 ? 27.358 7.486 -34.141 1.00 84.25 125 ALA A O 1
ATOM 788 N N . VAL A 1 126 ? 28.254 9.226 -35.274 1.00 85.44 126 VAL A N 1
ATOM 789 C CA . VAL A 1 126 ? 28.771 8.452 -36.413 1.00 85.44 126 VAL A CA 1
ATOM 790 C C . VAL A 1 126 ? 30.166 7.910 -36.091 1.00 85.44 126 VAL A C 1
ATOM 792 O O . VAL A 1 126 ? 30.982 8.605 -35.479 1.00 85.44 126 VAL A O 1
ATOM 795 N N . GLY A 1 127 ? 30.437 6.663 -36.480 1.00 83.06 127 GLY A N 1
ATOM 796 C CA . GLY A 1 127 ? 31.754 6.040 -36.338 1.00 83.06 127 GLY A CA 1
ATOM 797 C C . GLY A 1 127 ? 32.807 6.697 -37.233 1.00 83.06 127 GLY A C 1
ATOM 798 O O . GLY A 1 127 ? 32.490 7.296 -38.258 1.00 83.06 127 GLY A O 1
ATOM 799 N N . GLY A 1 128 ? 34.078 6.558 -36.870 1.00 81.81 128 GLY A N 1
ATOM 800 C CA . GLY A 1 128 ? 35.191 6.998 -37.704 1.00 81.81 128 GLY A CA 1
ATOM 801 C C . GLY A 1 128 ? 35.414 6.041 -38.874 1.00 81.81 128 GLY A C 1
ATOM 802 O O . GLY A 1 128 ? 35.268 4.826 -38.723 1.00 81.81 128 GLY A O 1
ATOM 803 N N . SER A 1 129 ? 35.792 6.568 -40.037 1.00 84.69 129 SER A N 1
ATOM 804 C CA . SER A 1 129 ? 36.206 5.741 -41.177 1.00 84.69 129 SER A CA 1
ATOM 805 C C . SER A 1 129 ? 37.522 5.012 -40.890 1.00 84.69 129 SER A C 1
ATOM 807 O O . SER A 1 129 ? 38.398 5.545 -40.201 1.00 84.69 129 SER A O 1
ATOM 809 N N . GLY A 1 130 ? 37.680 3.804 -41.434 1.00 80.31 130 GLY A N 1
ATOM 810 C CA . GLY A 1 130 ? 38.971 3.112 -41.464 1.00 80.31 130 GLY A CA 1
ATOM 811 C C . GLY A 1 130 ? 39.988 3.842 -42.345 1.00 80.31 130 GLY A C 1
ATOM 812 O O . GLY A 1 130 ? 39.608 4.462 -43.333 1.00 80.31 130 GLY A O 1
ATOM 813 N N . GLY A 1 131 ? 41.268 3.773 -41.980 1.00 77.38 131 GLY A N 1
ATOM 814 C CA . GLY A 1 131 ? 42.371 4.392 -42.719 1.00 77.38 131 GLY A CA 1
ATOM 815 C C . GLY A 1 131 ? 42.832 3.559 -43.917 1.00 77.38 131 GLY A C 1
ATOM 816 O O . GLY A 1 131 ? 42.493 2.375 -44.048 1.00 77.38 131 GLY A O 1
ATOM 817 N N . GLU A 1 132 ? 43.629 4.176 -44.785 1.00 77.94 132 GLU A N 1
ATOM 818 C CA . GLU A 1 132 ? 44.067 3.591 -46.057 1.00 77.94 132 GLU A CA 1
ATOM 819 C C . GLU A 1 132 ? 45.537 3.145 -46.021 1.00 77.94 132 GLU A C 1
ATOM 821 O O . GLU A 1 132 ? 46.403 3.835 -45.484 1.00 77.94 132 GLU A O 1
ATOM 826 N N . GLY A 1 133 ? 45.833 1.981 -46.601 1.00 69.62 133 GLY A N 1
ATOM 827 C CA . GLY A 1 133 ? 47.178 1.426 -46.747 1.00 69.62 133 GLY A CA 1
ATOM 828 C C . GLY A 1 133 ? 47.482 1.091 -48.205 1.00 69.62 133 GLY A C 1
ATOM 829 O O . GLY A 1 133 ? 46.721 0.367 -48.842 1.00 69.62 133 GLY A O 1
ATOM 830 N N . HIS A 1 134 ? 48.589 1.625 -48.723 1.00 69.25 134 HIS A N 1
ATOM 831 C CA . HIS A 1 134 ? 48.953 1.506 -50.134 1.00 69.25 134 HIS A CA 1
ATOM 832 C C . HIS A 1 134 ? 49.882 0.316 -50.422 1.00 69.25 134 HIS A C 1
ATOM 834 O O . HIS A 1 134 ? 50.895 0.109 -49.738 1.00 69.25 134 HIS A O 1
ATOM 840 N N . GLY A 1 135 ? 49.570 -0.432 -51.483 1.00 62.62 135 GLY A N 1
ATOM 841 C CA . GLY A 1 135 ? 50.358 -1.572 -51.953 1.00 62.62 135 GLY A CA 1
ATOM 842 C C . GLY A 1 135 ? 51.228 -1.251 -53.173 1.00 62.62 135 GLY A C 1
ATOM 843 O O . GLY A 1 135 ? 50.731 -1.146 -54.283 1.00 62.62 135 GLY A O 1
ATOM 844 N N . VAL A 1 136 ? 52.558 -1.192 -53.019 1.00 60.72 136 VAL A N 1
ATOM 845 C CA . VAL A 1 136 ? 53.471 -1.026 -54.180 1.00 60.72 136 VAL A CA 1
ATOM 846 C C . VAL A 1 136 ? 53.539 -2.293 -55.057 1.00 60.72 136 VAL A C 1
ATOM 848 O O . VAL A 1 136 ? 53.831 -2.206 -56.246 1.00 60.72 136 VAL A O 1
ATOM 851 N N . LEU A 1 137 ? 53.269 -3.470 -54.477 1.00 57.72 137 LEU A N 1
ATOM 852 C CA . LEU A 1 137 ? 53.316 -4.787 -55.141 1.00 57.72 137 LEU A CA 1
ATOM 853 C C . LEU A 1 137 ? 52.054 -5.642 -54.878 1.00 57.72 137 LEU A C 1
ATOM 855 O O . LEU A 1 137 ? 52.042 -6.841 -55.146 1.00 57.72 137 LEU A O 1
ATOM 859 N N . THR A 1 138 ? 50.997 -5.042 -54.328 1.00 62.09 138 THR A N 1
ATOM 860 C CA . THR A 1 138 ? 49.708 -5.677 -53.993 1.00 62.09 138 THR A CA 1
ATOM 861 C C . THR A 1 138 ? 48.580 -4.686 -54.278 1.00 62.09 138 THR A C 1
ATOM 863 O O . THR A 1 138 ? 48.853 -3.500 -54.414 1.00 62.09 138 THR A O 1
ATOM 866 N N . SER A 1 139 ? 47.316 -5.119 -54.291 1.00 68.31 139 SER A N 1
ATOM 867 C CA . SER A 1 139 ? 46.186 -4.177 -54.204 1.00 68.31 139 SER A CA 1
ATOM 868 C C . SER A 1 139 ? 46.244 -3.350 -52.911 1.00 68.31 139 SER A C 1
ATOM 870 O O . SER A 1 139 ? 46.932 -3.746 -51.968 1.00 68.31 139 SER A O 1
ATOM 872 N N . ASP A 1 140 ? 45.508 -2.240 -52.856 1.00 70.88 140 ASP A N 1
ATOM 873 C CA . ASP A 1 140 ? 45.365 -1.432 -51.640 1.00 70.88 140 ASP A CA 1
ATOM 874 C C . ASP A 1 140 ? 44.584 -2.164 -50.532 1.00 70.88 140 ASP A C 1
ATOM 876 O O . ASP A 1 140 ? 43.833 -3.113 -50.784 1.00 70.88 140 ASP A O 1
ATOM 880 N N . HIS A 1 141 ? 44.792 -1.724 -49.288 1.00 72.88 141 HIS A N 1
ATOM 881 C CA . HIS A 1 141 ? 44.289 -2.354 -48.064 1.00 72.88 141 HIS A CA 1
ATOM 882 C C . HIS A 1 141 ? 43.605 -1.316 -47.179 1.00 72.88 141 HIS A C 1
ATOM 884 O O . HIS A 1 141 ? 44.173 -0.262 -46.897 1.00 72.88 141 HIS A O 1
ATOM 890 N N . HIS A 1 142 ? 42.409 -1.619 -46.676 1.00 83.12 142 HIS A N 1
ATOM 891 C CA . HIS A 1 142 ? 41.600 -0.633 -45.956 1.00 83.12 142 HIS A CA 1
ATOM 892 C C . HIS A 1 142 ? 41.121 -1.141 -44.597 1.00 83.12 142 HIS A C 1
ATOM 894 O O . HIS A 1 142 ? 40.670 -2.284 -44.463 1.00 83.12 142 HIS A O 1
ATOM 900 N N . GLY A 1 143 ? 41.220 -0.289 -43.575 1.00 82.62 143 GLY A N 1
ATOM 901 C CA . GLY A 1 143 ? 40.672 -0.569 -42.249 1.00 82.62 143 GLY A CA 1
ATOM 902 C C . GLY A 1 143 ? 39.141 -0.639 -42.258 1.00 82.62 143 GLY A C 1
ATOM 903 O O . GLY A 1 143 ? 38.479 -0.031 -43.103 1.00 82.62 143 GLY A O 1
ATOM 904 N N . GLY A 1 144 ? 38.573 -1.365 -41.296 1.00 88.06 144 GLY A N 1
ATOM 905 C CA . GLY A 1 144 ? 37.135 -1.337 -41.035 1.00 88.06 144 GLY A CA 1
ATOM 906 C C . GLY A 1 144 ? 36.722 -0.024 -40.372 1.00 88.06 144 GLY A C 1
ATOM 907 O O . GLY A 1 144 ? 37.501 0.556 -39.612 1.00 88.06 144 GLY A O 1
ATOM 908 N N . GLY A 1 145 ? 35.503 0.443 -40.633 1.00 88.00 145 GLY A N 1
ATOM 909 C CA . GLY A 1 145 ? 34.931 1.607 -39.952 1.00 88.00 145 GLY A CA 1
ATOM 910 C C . GLY A 1 145 ? 34.551 1.300 -38.501 1.00 88.00 145 GLY A C 1
ATOM 911 O O . GLY A 1 145 ? 34.267 0.154 -38.153 1.00 88.00 145 GLY A O 1
ATOM 912 N N . GLY A 1 146 ? 34.510 2.315 -37.641 1.00 87.69 146 GLY A N 1
ATOM 913 C CA . GLY A 1 146 ? 33.962 2.191 -36.289 1.00 87.69 146 GLY A CA 1
ATOM 914 C C . GLY A 1 146 ? 32.439 2.016 -36.294 1.00 87.69 146 GLY A C 1
ATOM 915 O O . GLY A 1 146 ? 31.756 2.483 -37.206 1.00 87.69 146 GLY A O 1
ATOM 916 N N . GLY A 1 147 ? 31.894 1.354 -35.276 1.00 89.75 147 GLY A N 1
ATOM 917 C CA . GLY A 1 147 ? 30.451 1.225 -35.071 1.00 89.75 147 GLY A CA 1
ATOM 918 C C . GLY A 1 147 ? 29.811 2.545 -34.641 1.00 89.75 147 GLY A C 1
ATOM 919 O O . GLY A 1 147 ? 30.440 3.355 -33.959 1.00 89.75 147 GLY A O 1
ATOM 920 N N . GLY A 1 148 ? 28.556 2.759 -35.032 1.00 88.81 148 GLY A N 1
ATOM 921 C CA . GLY A 1 148 ? 27.748 3.901 -34.610 1.00 88.81 148 GLY A CA 1
ATOM 922 C C . GLY A 1 148 ? 27.241 3.772 -33.171 1.00 88.81 148 GLY A C 1
ATOM 923 O O . GLY A 1 148 ? 27.058 2.668 -32.647 1.00 88.81 148 GLY A O 1
ATOM 924 N N . ALA A 1 149 ? 26.989 4.910 -32.525 1.00 89.38 149 ALA A N 1
ATOM 925 C CA . ALA A 1 149 ? 26.469 4.944 -31.160 1.00 89.38 149 ALA A CA 1
ATOM 926 C C . ALA A 1 149 ? 24.940 4.811 -31.163 1.00 89.38 149 ALA A C 1
ATOM 928 O O . ALA A 1 149 ? 24.263 5.393 -32.014 1.00 89.38 149 ALA A O 1
ATOM 929 N N . SER A 1 150 ? 24.394 4.091 -30.185 1.00 93.00 150 SER A N 1
ATOM 930 C CA . SER A 1 150 ? 22.949 4.070 -29.918 1.00 93.00 150 SER A CA 1
ATOM 931 C C . SER A 1 150 ? 22.629 5.022 -28.769 1.00 93.00 150 SER A C 1
ATOM 933 O O . SER A 1 150 ? 23.459 5.194 -27.875 1.00 93.00 150 SER A O 1
ATOM 935 N N . ALA A 1 151 ? 21.431 5.606 -28.757 1.00 92.00 151 ALA A N 1
ATOM 936 C CA . ALA A 1 151 ? 21.006 6.510 -27.688 1.00 92.00 151 ALA A CA 1
ATOM 937 C C . ALA A 1 151 ? 19.497 6.472 -27.425 1.00 92.00 151 ALA A C 1
ATOM 939 O O . ALA A 1 151 ? 18.715 6.172 -28.328 1.00 92.00 151 ALA A O 1
ATOM 940 N N . LEU A 1 152 ? 19.119 6.840 -26.199 1.00 93.94 152 LEU A N 1
ATOM 941 C CA . LEU A 1 152 ? 17.787 7.304 -25.815 1.00 93.94 152 LEU A CA 1
ATOM 942 C C . LEU A 1 152 ? 17.860 8.800 -25.474 1.00 93.94 152 LEU A C 1
ATOM 944 O O . LEU A 1 152 ? 18.758 9.229 -24.744 1.00 93.94 152 LEU A O 1
ATOM 948 N N . CYS A 1 153 ? 16.887 9.570 -25.947 1.00 91.75 153 CYS A N 1
ATOM 949 C CA . CYS A 1 153 ? 16.723 10.992 -25.684 1.00 91.75 153 CYS A CA 1
ATOM 950 C C . CYS A 1 153 ? 15.294 11.302 -25.214 1.00 91.75 153 CYS A C 1
ATOM 952 O O . CYS A 1 153 ? 14.336 10.663 -25.649 1.00 91.75 153 CYS A O 1
ATOM 954 N N . LEU A 1 154 ? 15.144 12.341 -24.395 1.00 90.44 154 LEU A N 1
ATOM 955 C CA . LEU A 1 154 ? 13.884 13.061 -24.229 1.00 90.44 154 LEU A CA 1
ATOM 956 C C . LEU A 1 154 ? 13.652 13.953 -25.462 1.00 90.44 154 LEU A C 1
ATOM 958 O O . LEU A 1 154 ? 14.599 14.553 -25.980 1.00 90.44 154 LEU A O 1
ATOM 962 N N . GLY A 1 155 ? 12.404 14.050 -25.915 1.00 88.56 155 GLY A N 1
ATOM 963 C CA . GLY A 1 155 ? 12.021 14.762 -27.135 1.00 88.56 155 GLY A CA 1
ATOM 964 C C . GLY A 1 155 ? 11.822 13.833 -28.345 1.00 88.56 155 GLY A C 1
ATOM 965 O O . GLY A 1 155 ? 12.104 12.633 -28.275 1.00 88.56 155 GLY A O 1
ATOM 966 N N . PRO A 1 156 ? 11.313 14.362 -29.473 1.00 83.44 156 PRO A N 1
ATOM 967 C CA . PRO A 1 156 ? 10.754 13.550 -30.558 1.00 83.44 156 PRO A CA 1
ATOM 968 C C . PRO A 1 156 ? 11.779 12.891 -31.493 1.00 83.44 156 PRO A C 1
ATOM 970 O O . PRO A 1 156 ? 11.415 11.940 -32.182 1.00 83.44 156 PRO A O 1
ATOM 973 N N . ALA A 1 157 ? 13.031 13.367 -31.549 1.00 83.12 157 ALA A N 1
ATOM 974 C CA . ALA A 1 157 ? 14.031 12.865 -32.496 1.00 83.12 157 ALA A CA 1
ATOM 975 C C . ALA A 1 157 ? 15.454 12.796 -31.906 1.00 83.12 157 ALA A C 1
ATOM 977 O O . ALA A 1 157 ? 16.162 13.797 -31.854 1.00 83.12 157 ALA A O 1
ATOM 978 N N . CYS A 1 158 ? 15.900 11.605 -31.502 1.00 83.56 158 CYS A N 1
ATOM 979 C CA . CYS A 1 158 ? 17.200 11.398 -30.857 1.00 83.56 158 CYS A CA 1
ATOM 980 C C . CYS A 1 158 ? 18.372 11.457 -31.856 1.00 83.56 158 CYS A C 1
ATOM 982 O O . CYS A 1 158 ? 18.876 10.433 -32.312 1.00 83.56 158 CYS A O 1
ATOM 984 N N . LEU A 1 159 ? 18.796 12.674 -32.204 1.00 79.88 159 LEU A N 1
ATOM 985 C CA . LEU A 1 159 ? 19.901 12.975 -33.120 1.00 79.88 159 LEU A CA 1
ATOM 986 C C . LEU A 1 159 ? 20.861 13.986 -32.475 1.00 79.88 159 LEU A C 1
ATOM 988 O O . LEU A 1 159 ? 20.422 14.921 -31.803 1.00 79.88 159 LEU A O 1
ATOM 992 N N . ALA A 1 160 ? 22.170 13.835 -32.694 1.00 68.31 160 ALA A N 1
ATOM 993 C CA . ALA A 1 160 ? 23.153 14.788 -32.183 1.00 68.31 160 ALA A CA 1
ATOM 994 C C . ALA A 1 160 ? 22.936 16.200 -32.763 1.00 68.31 160 ALA A C 1
ATOM 996 O O . ALA A 1 160 ? 22.787 16.377 -33.971 1.00 68.31 160 ALA A O 1
ATOM 997 N N . GLY A 1 161 ? 22.931 17.213 -31.890 1.00 64.69 161 GLY A N 1
ATOM 998 C CA . GLY A 1 161 ? 22.751 18.623 -32.265 1.00 64.69 161 GLY A CA 1
ATOM 999 C C . GLY A 1 161 ? 21.309 19.053 -32.577 1.00 64.69 161 GLY A C 1
ATOM 1000 O O . GLY A 1 161 ? 21.083 20.233 -32.856 1.00 64.69 161 GLY A O 1
ATOM 1001 N N . ALA A 1 162 ? 20.329 18.145 -32.511 1.00 68.38 162 ALA A N 1
ATOM 1002 C CA . ALA A 1 162 ? 18.922 18.487 -32.701 1.00 68.38 162 ALA A CA 1
ATOM 1003 C C . ALA A 1 162 ? 18.416 19.438 -31.599 1.00 68.38 162 ALA A C 1
ATOM 1005 O O . ALA A 1 162 ? 18.676 19.246 -30.412 1.00 68.38 162 ALA A O 1
ATOM 1006 N N . GLN A 1 163 ? 17.680 20.478 -31.996 1.00 68.12 163 GLN A N 1
ATOM 1007 C CA . GLN A 1 163 ? 17.103 21.449 -31.063 1.00 68.12 163 GLN A CA 1
ATOM 1008 C C . GLN A 1 163 ? 15.913 20.837 -30.309 1.00 68.12 163 GLN A C 1
ATOM 1010 O O . GLN A 1 163 ? 15.090 20.150 -30.909 1.00 68.12 163 GLN A O 1
ATOM 1015 N N . GLY A 1 164 ? 15.806 21.108 -29.003 1.00 68.44 164 GLY A N 1
ATOM 1016 C CA . GLY A 1 164 ? 14.722 20.581 -28.162 1.00 68.44 164 GLY A CA 1
ATOM 1017 C C . GLY A 1 164 ? 14.839 19.088 -27.824 1.00 68.44 164 GLY A C 1
ATOM 1018 O O . GLY A 1 164 ? 13.828 18.448 -27.544 1.00 68.44 164 GLY A O 1
ATOM 1019 N N . VAL A 1 165 ? 16.053 18.528 -27.873 1.00 73.19 165 VAL A N 1
ATOM 1020 C CA . VAL A 1 165 ? 16.335 17.108 -27.623 1.00 73.19 165 VAL A CA 1
ATOM 1021 C C . VAL A 1 165 ? 17.385 16.983 -26.521 1.00 73.19 165 VAL A C 1
ATOM 1023 O O . VAL A 1 165 ? 18.450 17.592 -26.610 1.00 73.19 165 VAL A O 1
ATOM 1026 N N . THR A 1 166 ? 17.106 16.166 -25.504 1.00 84.56 166 THR A N 1
ATOM 1027 C CA . THR A 1 166 ? 18.014 15.948 -24.364 1.00 84.56 166 THR A CA 1
ATOM 1028 C C . THR A 1 166 ? 18.419 14.476 -24.309 1.00 84.56 166 THR A C 1
ATOM 1030 O O . THR A 1 166 ? 17.588 13.645 -23.941 1.00 84.56 166 THR A O 1
ATOM 1033 N N . PRO A 1 167 ? 19.661 14.107 -24.666 1.00 85.31 167 PRO A N 1
ATOM 1034 C CA . PRO A 1 167 ? 20.140 12.734 -24.527 1.00 85.31 167 PRO A CA 1
ATOM 1035 C C . PRO A 1 167 ? 20.151 12.299 -23.054 1.00 85.31 167 PRO A C 1
ATOM 1037 O O . PRO A 1 167 ? 20.565 13.060 -22.182 1.00 85.31 167 PRO A O 1
ATOM 1040 N N . LEU A 1 168 ? 19.687 11.077 -22.785 1.00 88.75 168 LEU A N 1
ATOM 1041 C CA . LEU A 1 168 ? 19.536 10.521 -21.433 1.00 88.75 168 LEU A CA 1
ATOM 1042 C C . LEU A 1 168 ? 20.507 9.366 -21.177 1.00 88.75 168 LEU A C 1
ATOM 1044 O O . LEU A 1 168 ? 21.107 9.283 -20.108 1.00 88.75 168 LEU A O 1
ATOM 1048 N N . VAL A 1 169 ? 20.657 8.476 -22.162 1.00 91.31 169 VAL A N 1
ATOM 1049 C CA . VAL A 1 169 ? 21.551 7.310 -22.119 1.00 91.31 169 VAL A CA 1
ATOM 1050 C C . VAL A 1 169 ? 22.142 7.107 -23.509 1.00 91.31 169 VAL A C 1
ATOM 1052 O O . VAL A 1 169 ? 21.400 7.058 -24.490 1.00 91.31 169 VAL A O 1
ATOM 1055 N N . VAL A 1 170 ? 23.461 6.948 -23.605 1.00 89.94 170 VAL A N 1
ATOM 1056 C CA . VAL A 1 170 ? 24.174 6.672 -24.861 1.00 89.94 170 VAL A CA 1
ATOM 1057 C C . VAL A 1 170 ? 25.128 5.504 -24.646 1.00 89.94 170 VAL A C 1
ATOM 1059 O O . VAL A 1 170 ? 25.885 5.493 -23.677 1.00 89.94 170 VAL A O 1
ATOM 1062 N N . ALA A 1 171 ? 25.133 4.539 -25.566 1.00 91.12 171 ALA A N 1
ATOM 1063 C CA . ALA A 1 171 ? 26.097 3.444 -25.561 1.00 91.12 171 ALA A CA 1
ATOM 1064 C C . ALA A 1 171 ? 27.032 3.542 -26.771 1.00 91.12 171 ALA A C 1
ATOM 1066 O O . ALA A 1 171 ? 26.576 3.632 -27.919 1.00 91.12 171 ALA A O 1
ATOM 1067 N N . GLY A 1 172 ? 28.338 3.526 -26.497 1.00 87.50 172 GLY A N 1
ATOM 1068 C CA . GLY A 1 172 ? 29.379 3.670 -27.510 1.00 87.50 172 GLY A CA 1
ATOM 1069 C C . GLY A 1 172 ? 29.398 2.516 -28.516 1.00 87.50 172 GLY A C 1
ATOM 1070 O O . GLY A 1 172 ? 29.044 1.380 -28.200 1.00 87.50 172 GLY A O 1
ATOM 1071 N N . GLY A 1 173 ? 29.823 2.804 -29.741 1.00 88.75 173 GLY A N 1
ATOM 1072 C CA . GLY A 1 173 ? 30.146 1.804 -30.747 1.00 88.75 173 GLY A CA 1
ATOM 1073 C C . GLY A 1 173 ? 31.568 1.258 -30.585 1.00 88.75 173 GLY A C 1
ATOM 1074 O O . GLY A 1 173 ? 32.465 1.936 -30.073 1.00 88.75 173 GLY A O 1
ATOM 1075 N N . GLY A 1 174 ? 31.780 0.025 -31.037 1.00 88.75 174 GLY A N 1
ATOM 1076 C CA . GLY A 1 174 ? 33.087 -0.626 -31.063 1.00 88.75 174 GLY A CA 1
ATOM 1077 C C . GLY A 1 174 ? 34.002 -0.060 -32.150 1.00 88.75 174 GLY A C 1
ATOM 1078 O O . GLY A 1 174 ? 33.541 0.454 -33.170 1.00 88.75 174 GLY A O 1
ATOM 1079 N N . GLY A 1 175 ? 35.315 -0.141 -31.944 1.00 84.62 175 GLY A N 1
ATOM 1080 C CA . GLY A 1 175 ? 36.294 0.269 -32.951 1.00 84.62 175 GLY A CA 1
ATOM 1081 C C . GLY A 1 175 ? 36.349 -0.692 -34.140 1.00 84.62 175 GLY A C 1
ATOM 1082 O O . GLY A 1 175 ? 36.085 -1.884 -33.998 1.00 84.62 175 GLY A O 1
ATOM 1083 N N . GLY A 1 176 ? 36.695 -0.195 -35.322 1.00 86.12 176 GLY A N 1
ATOM 1084 C CA . GLY A 1 176 ? 36.931 -1.008 -36.513 1.00 86.12 176 GLY A CA 1
ATOM 1085 C C . GLY A 1 176 ? 38.249 -1.784 -36.438 1.00 86.12 176 GLY A C 1
ATOM 1086 O O . GLY A 1 176 ? 39.195 -1.378 -35.760 1.00 86.12 176 GLY A O 1
ATOM 1087 N N . GLY A 1 177 ? 38.326 -2.915 -37.134 1.00 85.06 177 GLY A N 1
ATOM 1088 C CA . GLY A 1 177 ? 39.545 -3.722 -37.212 1.00 85.06 177 GLY A CA 1
ATOM 1089 C C . GLY A 1 177 ? 40.582 -3.172 -38.196 1.00 85.06 177 GLY A C 1
ATOM 1090 O O . GLY A 1 177 ? 40.234 -2.558 -39.209 1.00 85.06 177 GLY A O 1
ATOM 1091 N N . GLY A 1 178 ? 41.862 -3.412 -37.909 1.00 80.88 178 GLY A N 1
ATOM 1092 C CA . GLY A 1 178 ? 42.975 -3.056 -38.792 1.00 80.88 178 GLY A CA 1
ATOM 1093 C C . GLY A 1 178 ? 43.027 -3.914 -40.061 1.00 80.88 178 GLY A C 1
ATOM 1094 O O . GLY A 1 178 ? 42.536 -5.047 -40.085 1.00 80.88 178 GLY A O 1
ATOM 1095 N N . SER A 1 179 ? 43.631 -3.376 -41.122 1.00 79.06 179 SER A N 1
ATOM 1096 C CA . SER A 1 179 ? 43.934 -4.123 -42.354 1.00 79.06 179 SER A CA 1
ATOM 1097 C C . SER A 1 179 ? 45.290 -4.834 -42.273 1.00 79.06 179 SER A C 1
ATOM 1099 O O . SER A 1 179 ? 46.125 -4.494 -41.433 1.00 79.06 179 SER A O 1
ATOM 1101 N N . LEU A 1 180 ? 45.518 -5.828 -43.133 1.00 75.69 180 LEU A N 1
ATOM 1102 C CA . LEU A 1 180 ? 46.788 -6.555 -43.231 1.00 75.69 180 LEU A CA 1
ATOM 1103 C C . LEU A 1 180 ? 46.991 -7.040 -44.673 1.00 75.69 180 LEU A C 1
ATOM 1105 O O . LEU A 1 180 ? 46.004 -7.344 -45.344 1.00 75.69 180 LEU A O 1
ATOM 1109 N N . ASN A 1 181 ? 48.240 -7.132 -45.140 1.00 71.44 181 ASN A N 1
ATOM 1110 C CA . ASN A 1 181 ? 48.515 -7.363 -46.565 1.00 71.44 181 ASN A CA 1
ATOM 1111 C C . ASN A 1 181 ? 48.886 -8.801 -46.979 1.00 71.44 181 ASN A C 1
ATOM 1113 O O . ASN A 1 181 ? 48.787 -9.117 -48.164 1.00 71.44 181 ASN A O 1
ATOM 1117 N N . CYS A 1 182 ? 49.292 -9.664 -46.040 1.00 70.31 182 CYS A N 1
ATOM 1118 C CA . CYS A 1 182 ? 49.832 -11.001 -46.316 1.00 70.31 182 CYS A CA 1
ATOM 1119 C C . CYS A 1 182 ? 49.364 -12.046 -45.288 1.00 70.31 182 CYS A C 1
ATOM 1121 O O . CYS A 1 182 ? 49.365 -11.797 -44.083 1.00 70.31 182 CYS A O 1
ATOM 1123 N N . ALA A 1 183 ? 49.027 -13.258 -45.737 1.00 68.69 183 ALA A N 1
ATOM 1124 C CA . ALA A 1 183 ? 48.636 -14.343 -44.836 1.00 68.69 183 ALA A CA 1
ATOM 1125 C C . ALA A 1 183 ? 49.747 -14.697 -43.825 1.00 68.69 183 ALA A C 1
ATOM 1127 O O . ALA A 1 183 ? 50.926 -14.763 -44.168 1.00 68.69 183 ALA A O 1
ATOM 1128 N N . GLY A 1 184 ? 49.355 -14.945 -42.571 1.00 64.88 184 GLY A N 1
ATOM 1129 C CA . GLY A 1 184 ? 50.261 -15.322 -41.479 1.00 64.88 184 GLY A CA 1
ATOM 1130 C C . GLY A 1 184 ? 50.723 -14.176 -40.569 1.00 64.88 184 GLY A C 1
ATOM 1131 O O . GLY A 1 184 ? 51.245 -14.459 -39.493 1.00 64.88 184 GLY A O 1
ATOM 1132 N N . THR A 1 185 ? 50.498 -12.903 -40.918 1.00 66.62 185 THR A N 1
ATOM 1133 C CA . THR A 1 185 ? 50.718 -11.788 -39.975 1.00 66.62 185 THR A CA 1
ATOM 1134 C C . THR A 1 185 ? 49.530 -11.586 -39.037 1.00 66.62 185 THR A C 1
ATOM 1136 O O . THR A 1 185 ? 48.376 -11.681 -39.456 1.00 66.62 185 THR A O 1
ATOM 1139 N N . SER A 1 186 ? 49.803 -11.221 -37.785 1.00 69.75 186 SER A N 1
ATOM 1140 C CA . SER A 1 186 ? 48.796 -10.716 -36.849 1.00 69.75 186 SER A CA 1
ATOM 1141 C C . SER A 1 186 ? 48.309 -9.312 -37.240 1.00 69.75 186 SER A C 1
ATOM 1143 O O . SER A 1 186 ? 48.982 -8.564 -37.952 1.00 69.75 186 SER A O 1
ATOM 1145 N N . VAL A 1 187 ? 47.118 -8.944 -36.771 1.00 74.19 187 VAL A N 1
ATOM 1146 C CA . VAL A 1 187 ? 46.423 -7.700 -37.124 1.00 74.19 187 VAL A CA 1
ATOM 1147 C C . VAL A 1 187 ? 45.628 -7.196 -35.926 1.00 74.19 187 VAL A C 1
ATOM 1149 O O . VAL A 1 187 ? 45.097 -8.004 -35.163 1.00 74.19 187 VAL A O 1
ATOM 1152 N N . GLY A 1 188 ? 45.536 -5.877 -35.755 1.00 76.62 188 GLY A N 1
ATOM 1153 C CA . GLY A 1 188 ? 44.810 -5.295 -34.633 1.00 76.62 188 GLY A CA 1
ATOM 1154 C C . GLY A 1 188 ? 43.301 -5.521 -34.722 1.00 76.62 188 GLY A C 1
ATOM 1155 O O . GLY A 1 188 ? 42.661 -5.097 -35.689 1.00 76.62 188 GLY A O 1
ATOM 1156 N N . THR A 1 189 ? 42.703 -6.134 -33.699 1.00 84.88 189 THR A N 1
ATOM 1157 C CA . THR A 1 189 ? 41.242 -6.110 -33.528 1.00 84.88 189 THR A CA 1
ATOM 1158 C C . THR A 1 189 ? 40.799 -4.742 -33.027 1.00 84.88 189 THR A C 1
ATOM 1160 O O . THR A 1 189 ? 41.510 -4.104 -32.250 1.00 84.88 189 THR A O 1
ATOM 1163 N N . GLY A 1 190 ? 39.613 -4.295 -33.425 1.00 79.94 190 GLY A N 1
ATOM 1164 C CA . GLY A 1 190 ? 39.013 -3.085 -32.876 1.00 79.94 190 GLY A CA 1
ATOM 1165 C C . GLY A 1 190 ? 38.720 -3.207 -31.377 1.00 79.94 190 GLY A C 1
ATOM 1166 O O . GLY A 1 190 ? 38.460 -4.298 -30.864 1.00 79.94 190 GLY A O 1
ATOM 1167 N N . GLY A 1 191 ? 38.779 -2.084 -30.666 1.00 80.69 191 GLY A N 1
ATOM 1168 C CA . GLY A 1 191 ? 38.508 -2.017 -29.233 1.00 80.69 191 GLY A CA 1
ATOM 1169 C C . GLY A 1 191 ? 37.022 -2.186 -28.915 1.00 80.69 191 GLY A C 1
ATOM 1170 O O . GLY A 1 191 ? 36.163 -1.694 -29.650 1.00 80.69 191 GLY A O 1
ATOM 1171 N N . ALA A 1 192 ? 36.712 -2.858 -27.806 1.00 84.88 192 ALA A N 1
ATOM 1172 C CA . ALA A 1 192 ? 35.343 -2.995 -27.313 1.00 84.88 192 ALA A CA 1
ATOM 1173 C C . ALA A 1 192 ? 34.922 -1.770 -26.479 1.00 84.88 192 ALA A C 1
ATOM 1175 O O . ALA A 1 192 ? 35.686 -1.284 -25.636 1.00 84.88 192 ALA A O 1
ATOM 1176 N N . ALA A 1 193 ? 33.710 -1.266 -26.706 1.00 77.88 193 ALA A N 1
ATOM 1177 C CA . ALA A 1 193 ? 33.118 -0.207 -25.890 1.00 77.88 193 ALA A CA 1
ATOM 1178 C C . ALA A 1 193 ? 32.511 -0.821 -24.622 1.00 77.88 193 ALA A C 1
ATOM 1180 O O . ALA A 1 193 ? 31.923 -1.895 -24.678 1.00 77.88 193 ALA A O 1
ATOM 1181 N N . GLY A 1 194 ? 32.675 -0.164 -23.472 1.00 65.38 194 GLY A N 1
ATOM 1182 C CA . GLY A 1 194 ? 32.203 -0.706 -22.191 1.00 65.38 194 GLY A CA 1
ATOM 1183 C C . GLY A 1 194 ? 32.570 0.112 -20.955 1.00 65.38 194 GLY A C 1
ATOM 1184 O O . GLY A 1 194 ? 31.886 -0.002 -19.944 1.00 65.38 194 GLY A O 1
ATOM 1185 N N . GLY A 1 195 ? 33.582 0.983 -21.035 1.00 70.19 195 GLY A N 1
ATOM 1186 C CA . GLY A 1 195 ? 33.715 2.102 -20.102 1.00 70.19 195 GLY A CA 1
ATOM 1187 C C . GLY A 1 195 ? 32.640 3.167 -20.345 1.00 70.19 195 GLY A C 1
ATOM 1188 O O . GLY A 1 195 ? 32.186 3.372 -21.478 1.00 70.19 195 GLY A O 1
ATOM 1189 N N . GLY A 1 196 ? 32.236 3.841 -19.270 1.00 71.44 196 GLY A N 1
ATOM 1190 C CA . GLY A 1 196 ? 31.301 4.956 -19.322 1.00 71.44 196 GLY A CA 1
ATOM 1191 C C . GLY A 1 196 ? 31.172 5.703 -17.997 1.00 71.44 196 GLY A C 1
ATOM 1192 O O . GLY A 1 196 ? 31.793 5.333 -16.999 1.00 71.44 196 GLY A O 1
ATOM 1193 N N . SER A 1 197 ? 30.390 6.782 -17.999 1.00 71.81 197 SER A N 1
ATOM 1194 C CA . SER A 1 197 ? 30.262 7.712 -16.866 1.00 71.81 197 SER A CA 1
ATOM 1195 C C . SER A 1 197 ? 28.852 8.277 -16.705 1.00 71.81 197 SER A C 1
ATOM 1197 O O . SER A 1 197 ? 28.120 8.413 -17.685 1.00 71.81 197 SER A O 1
ATOM 1199 N N . VAL A 1 198 ? 28.513 8.717 -15.493 1.00 73.25 198 VAL A N 1
ATOM 1200 C CA . VAL A 1 198 ? 27.352 9.590 -15.249 1.00 73.25 198 VAL A CA 1
ATOM 1201 C C . VAL A 1 198 ? 27.808 11.053 -15.314 1.00 73.25 198 VAL A C 1
ATOM 1203 O O . VAL A 1 198 ? 28.814 11.389 -14.690 1.00 73.25 198 VAL A O 1
ATOM 1206 N N . THR A 1 199 ? 27.116 11.915 -16.066 1.00 64.94 199 THR A N 1
ATOM 1207 C CA . THR A 1 199 ? 27.519 13.323 -16.295 1.00 64.94 199 THR A CA 1
ATOM 1208 C C . THR A 1 199 ? 26.383 14.300 -15.988 1.00 64.94 199 THR A C 1
ATOM 1210 O O . THR A 1 199 ? 25.227 14.052 -16.330 1.00 64.94 199 THR A O 1
ATOM 1213 N N . SER A 1 200 ? 26.699 15.422 -15.334 1.00 52.25 200 SER A N 1
ATOM 1214 C CA . SER A 1 200 ? 25.716 16.437 -14.915 1.00 52.25 200 SER A CA 1
ATOM 1215 C C . SER A 1 200 ? 25.353 17.455 -15.994 1.00 52.25 200 SER A C 1
ATOM 1217 O O . SER A 1 200 ? 24.369 18.177 -15.862 1.00 52.25 200 SER A O 1
ATOM 1219 N N . ASP A 1 201 ? 26.143 17.530 -17.058 1.00 51.88 201 ASP A N 1
ATOM 1220 C CA . ASP A 1 201 ? 25.873 18.327 -18.239 1.00 51.88 201 ASP A CA 1
ATOM 1221 C C . ASP A 1 201 ? 25.276 17.465 -19.361 1.00 51.88 201 ASP A C 1
ATOM 1223 O O . ASP A 1 201 ? 25.734 16.356 -19.639 1.00 51.88 201 ASP A O 1
ATOM 1227 N N . GLY A 1 202 ? 24.322 18.031 -20.109 1.00 49.94 202 GLY A N 1
ATOM 1228 C CA . GLY A 1 202 ? 23.882 17.488 -21.406 1.00 49.94 202 GLY A CA 1
ATOM 1229 C C . GLY A 1 202 ? 24.967 17.538 -22.499 1.00 49.94 202 GLY A C 1
ATOM 1230 O O . GLY A 1 202 ? 24.678 17.273 -23.663 1.00 49.94 202 GLY A O 1
ATOM 1231 N N . ALA A 1 203 ? 26.195 17.906 -22.119 1.00 48.69 203 ALA A N 1
ATOM 1232 C CA . ALA A 1 203 ? 27.405 17.979 -22.927 1.00 48.69 203 ALA A CA 1
ATOM 1233 C C . ALA A 1 203 ? 28.541 17.064 -22.401 1.00 48.69 203 ALA A C 1
ATOM 1235 O O . ALA A 1 203 ? 29.694 17.226 -22.812 1.00 48.69 203 ALA A O 1
ATOM 1236 N N . GLY A 1 204 ? 28.206 16.086 -21.545 1.00 49.66 204 GLY A N 1
ATOM 1237 C CA . GLY A 1 204 ? 28.954 14.843 -21.332 1.00 49.66 204 GLY A CA 1
ATOM 1238 C C . GLY A 1 204 ? 30.456 14.961 -21.056 1.00 49.66 204 GLY A C 1
ATOM 1239 O O . GLY A 1 204 ? 31.202 14.107 -21.541 1.00 49.66 204 GLY A O 1
ATOM 1240 N N . ALA A 1 205 ? 30.918 16.001 -20.350 1.00 41.09 205 ALA A N 1
ATOM 1241 C CA . ALA A 1 205 ? 32.338 16.363 -20.252 1.00 41.09 205 ALA A CA 1
ATOM 1242 C C . ALA A 1 205 ? 33.256 15.155 -19.941 1.00 41.09 205 ALA A C 1
ATOM 1244 O O . ALA A 1 205 ? 33.209 14.595 -18.845 1.00 41.09 205 ALA A O 1
ATOM 1245 N N . GLY A 1 206 ? 34.092 14.731 -20.909 1.00 44.12 206 GLY A N 1
ATOM 1246 C CA . GLY A 1 206 ? 34.755 13.423 -20.863 1.00 44.12 206 GLY A CA 1
ATOM 1247 C C . GLY A 1 206 ? 36.023 13.177 -21.696 1.00 44.12 206 GLY A C 1
ATOM 1248 O O . GLY A 1 206 ? 36.142 13.607 -22.834 1.00 44.12 206 GLY A O 1
ATOM 1249 N N . ALA A 1 207 ? 36.996 12.441 -21.148 1.00 41.50 207 ALA A N 1
ATOM 1250 C CA . ALA A 1 207 ? 38.154 11.961 -21.899 1.00 41.50 207 ALA A CA 1
ATOM 1251 C C . ALA A 1 207 ? 37.753 10.822 -22.846 1.00 41.50 207 ALA A C 1
ATOM 1253 O O . ALA A 1 207 ? 36.673 10.241 -22.767 1.00 41.50 207 ALA A O 1
ATOM 1254 N N . SER A 1 208 ? 38.632 10.543 -23.800 1.00 42.19 208 SER A N 1
ATOM 1255 C CA . SER A 1 208 ? 38.428 9.519 -24.817 1.00 42.19 208 SER A CA 1
ATOM 1256 C C . SER A 1 208 ? 38.551 8.098 -24.260 1.00 42.19 208 SER A C 1
ATOM 1258 O O . SER A 1 208 ? 39.104 7.865 -23.183 1.00 42.19 208 SER A O 1
ATOM 1260 N N . GLY A 1 209 ? 38.146 7.121 -25.079 1.00 45.00 209 GLY A N 1
ATOM 1261 C CA . GLY A 1 209 ? 38.710 5.774 -24.994 1.00 45.00 209 GLY A CA 1
ATOM 1262 C C . GLY A 1 209 ? 40.238 5.785 -25.019 1.00 45.00 209 GLY A C 1
ATOM 1263 O O . GLY A 1 209 ? 40.864 6.745 -25.489 1.00 45.00 209 GLY A O 1
ATOM 1264 N N . ALA A 1 210 ? 40.837 4.710 -24.509 1.00 47.34 210 ALA A N 1
ATOM 1265 C CA . ALA A 1 210 ? 42.273 4.517 -24.647 1.00 47.34 210 ALA A CA 1
ATOM 1266 C C . ALA A 1 210 ? 42.624 4.489 -26.150 1.00 47.34 210 ALA A C 1
ATOM 1268 O O . ALA A 1 210 ? 41.886 3.875 -26.931 1.00 47.34 210 ALA A O 1
ATOM 1269 N N . PRO A 1 211 ? 43.709 5.150 -26.592 1.00 46.94 211 PRO A N 1
ATOM 1270 C CA . PRO A 1 211 ? 44.121 5.075 -27.988 1.00 46.94 211 PRO A CA 1
ATOM 1271 C C . PRO A 1 211 ? 44.425 3.622 -28.375 1.00 46.94 211 PRO A C 1
ATOM 1273 O O . PRO A 1 211 ? 44.855 2.822 -27.540 1.00 46.94 211 PRO A O 1
ATOM 1276 N N . GLY A 1 212 ? 44.219 3.274 -29.649 1.00 49.38 212 GLY A N 1
ATOM 1277 C CA . GLY A 1 212 ? 44.775 2.034 -30.193 1.00 49.38 212 GLY A CA 1
ATOM 1278 C C . GLY A 1 212 ? 46.293 2.020 -30.018 1.00 49.38 212 GLY A C 1
ATOM 1279 O O . GLY A 1 212 ? 46.935 3.070 -30.105 1.00 49.38 212 GLY A O 1
ATOM 1280 N N . GLY A 1 213 ? 46.870 0.851 -29.727 1.00 46.44 213 GLY A N 1
ATOM 1281 C CA . GLY A 1 213 ? 48.317 0.760 -29.533 1.00 46.44 213 GLY A CA 1
ATOM 1282 C C . GLY A 1 213 ? 49.063 1.220 -30.790 1.00 46.44 213 GLY A C 1
ATOM 1283 O O . GLY A 1 213 ? 48.702 0.851 -31.903 1.00 46.44 213 GLY A O 1
ATOM 1284 N N . GLY A 1 214 ? 50.097 2.046 -30.624 1.00 42.09 214 GLY A N 1
ATOM 1285 C CA . GLY A 1 214 ? 50.772 2.694 -31.755 1.00 42.09 214 GLY A CA 1
ATOM 1286 C C . GLY A 1 214 ? 51.698 1.791 -32.583 1.00 42.09 214 GLY A C 1
ATOM 1287 O O . GLY A 1 214 ? 52.282 2.270 -33.551 1.00 42.09 214 GLY A O 1
ATOM 1288 N N . GLY A 1 215 ? 51.879 0.523 -32.199 1.00 49.62 215 GLY A N 1
ATOM 1289 C CA . GLY A 1 215 ? 52.823 -0.406 -32.829 1.00 49.62 215 GLY A CA 1
ATOM 1290 C C . GLY A 1 215 ? 52.178 -1.406 -33.792 1.00 49.62 215 GLY A C 1
ATOM 1291 O O . GLY A 1 215 ? 50.968 -1.638 -33.757 1.00 49.62 215 GLY A O 1
ATOM 1292 N N . LEU A 1 216 ? 53.017 -2.059 -34.602 1.00 50.66 216 LEU A N 1
ATOM 1293 C CA . LEU A 1 216 ? 52.644 -3.209 -35.435 1.00 50.66 216 LEU A CA 1
ATOM 1294 C C . LEU A 1 216 ? 51.795 -4.220 -34.644 1.00 50.66 216 LEU A C 1
ATOM 1296 O O . LEU A 1 216 ? 52.132 -4.570 -33.514 1.00 50.66 216 LEU A O 1
ATOM 1300 N N . HIS A 1 217 ? 50.710 -4.699 -35.259 1.00 58.72 217 HIS A N 1
ATOM 1301 C CA . HIS A 1 217 ? 49.806 -5.719 -34.703 1.00 58.72 217 HIS A CA 1
ATOM 1302 C C . HIS A 1 217 ? 49.030 -5.321 -33.424 1.00 58.72 217 HIS A C 1
ATOM 1304 O O . HIS A 1 217 ? 48.434 -6.186 -32.783 1.00 58.72 217 HIS A O 1
ATOM 1310 N N . SER A 1 218 ? 49.003 -4.039 -33.041 1.00 61.78 218 SER A N 1
ATOM 1311 C CA . SER A 1 218 ? 48.312 -3.592 -31.822 1.00 61.78 218 SER A CA 1
ATOM 1312 C C . SER A 1 218 ? 46.785 -3.628 -31.933 1.00 61.78 218 SER A C 1
ATOM 1314 O O . SER A 1 218 ? 46.199 -3.091 -32.875 1.00 61.78 218 SER A O 1
ATOM 1316 N N . ASN A 1 219 ? 46.122 -4.157 -30.905 1.00 66.62 219 ASN A N 1
ATOM 1317 C CA . ASN A 1 219 ? 44.672 -4.030 -30.757 1.00 66.62 219 ASN A CA 1
ATOM 1318 C C . ASN A 1 219 ? 44.257 -2.587 -30.412 1.00 66.62 219 ASN A C 1
ATOM 1320 O O . ASN A 1 219 ? 45.018 -1.813 -29.821 1.00 66.62 219 ASN A O 1
ATOM 1324 N N . GLY A 1 220 ? 43.023 -2.242 -30.774 1.00 57.31 220 GLY A N 1
ATOM 1325 C CA . GLY A 1 220 ? 42.381 -0.983 -30.417 1.00 57.31 220 GLY A CA 1
ATOM 1326 C C . GLY A 1 220 ? 42.067 -0.899 -28.923 1.00 57.31 220 GLY A C 1
ATOM 1327 O O . GLY A 1 220 ? 41.673 -1.889 -28.306 1.00 57.31 220 GLY A O 1
ATOM 1328 N N . GLY A 1 221 ? 42.228 0.288 -28.337 1.00 57.69 221 GLY A N 1
ATOM 1329 C CA . GLY A 1 221 ? 41.947 0.520 -26.922 1.00 57.69 221 GLY A CA 1
ATOM 1330 C C . GLY A 1 221 ? 40.450 0.464 -26.593 1.00 57.69 221 GLY A C 1
ATOM 1331 O O . GLY A 1 221 ? 39.593 0.788 -27.419 1.00 57.69 221 GLY A O 1
ATOM 1332 N N . ALA A 1 222 ? 40.127 0.037 -25.373 1.00 58.06 222 ALA A N 1
ATOM 1333 C CA . ALA A 1 222 ? 38.748 -0.022 -24.894 1.00 58.06 222 ALA A CA 1
ATOM 1334 C C . ALA A 1 222 ? 38.126 1.380 -24.716 1.00 58.06 222 ALA A C 1
ATOM 1336 O O . ALA A 1 222 ? 38.832 2.373 -24.505 1.00 58.06 222 ALA A O 1
ATOM 1337 N N . GLY A 1 223 ? 36.791 1.444 -24.767 1.00 49.84 223 GLY A N 1
ATOM 1338 C CA . GLY A 1 223 ? 36.026 2.668 -24.481 1.00 49.84 223 GLY A CA 1
ATOM 1339 C C . GLY A 1 223 ? 36.269 3.171 -23.050 1.00 49.84 223 GLY A C 1
ATOM 1340 O O . GLY A 1 223 ? 36.350 2.365 -22.125 1.00 49.84 223 GLY A O 1
ATOM 1341 N N . GLY A 1 224 ? 36.426 4.490 -22.887 1.00 48.62 224 GLY A N 1
ATOM 1342 C CA . GLY A 1 224 ? 37.008 5.135 -21.695 1.00 48.62 224 GLY A CA 1
ATOM 1343 C C . GLY A 1 224 ? 36.026 5.918 -20.813 1.00 48.62 224 GLY A C 1
ATOM 1344 O O . GLY A 1 224 ? 34.816 5.726 -20.910 1.00 48.62 224 GLY A O 1
ATOM 1345 N N . VAL A 1 225 ? 36.571 6.773 -19.932 1.00 43.62 225 VAL A N 1
ATOM 1346 C CA . VAL A 1 225 ? 35.859 7.484 -18.840 1.00 43.62 225 VAL A CA 1
ATOM 1347 C C . VAL A 1 225 ? 36.291 8.963 -18.686 1.00 43.62 225 VAL A C 1
ATOM 1349 O O . VAL A 1 225 ? 37.315 9.375 -19.229 1.00 43.62 225 VAL A O 1
ATOM 1352 N N . ASN A 1 226 ? 35.518 9.780 -17.948 1.00 48.19 226 ASN A N 1
ATOM 1353 C CA . ASN A 1 226 ? 35.228 11.187 -18.298 1.00 48.19 226 ASN A CA 1
ATOM 1354 C C . ASN A 1 226 ? 35.349 12.222 -17.136 1.00 48.19 226 ASN A C 1
ATOM 1356 O O . ASN A 1 226 ? 34.936 11.872 -16.037 1.00 48.19 226 ASN A O 1
ATOM 1360 N N . SER A 1 227 ? 35.796 13.502 -17.233 1.00 38.06 227 SER A N 1
ATOM 1361 C CA . SER A 1 227 ? 36.837 14.239 -18.018 1.00 38.06 227 SER A CA 1
ATOM 1362 C C . SER A 1 227 ? 36.493 15.458 -18.962 1.00 38.06 227 SER A C 1
ATOM 1364 O O . SER A 1 227 ? 35.804 16.359 -18.497 1.00 38.06 227 SER A O 1
ATOM 1366 N N . THR A 1 228 ? 37.027 15.634 -20.198 1.00 37.47 228 THR A N 1
ATOM 1367 C CA . THR A 1 228 ? 37.072 16.948 -20.945 1.00 37.47 228 THR A CA 1
ATOM 1368 C C . THR A 1 228 ? 36.089 17.198 -22.137 1.00 37.47 228 THR A C 1
ATOM 1370 O O . THR A 1 228 ? 35.590 16.254 -22.736 1.00 37.47 228 THR A O 1
ATOM 1373 N N . PRO A 1 229 ? 35.849 18.448 -22.617 1.00 39.84 229 PRO A N 1
ATOM 1374 C CA . PRO A 1 229 ? 34.765 18.756 -23.585 1.00 39.84 229 PRO A CA 1
ATOM 1375 C C . PRO A 1 229 ? 35.103 18.612 -25.090 1.00 39.84 229 PRO A C 1
ATOM 1377 O O . PRO A 1 229 ? 36.219 18.921 -25.519 1.00 39.84 229 PRO A O 1
ATOM 1380 N N . GLY A 1 230 ? 34.129 18.213 -25.922 1.00 44.62 230 GLY A N 1
ATOM 1381 C CA . GLY A 1 230 ? 34.223 18.213 -27.394 1.00 44.62 230 GLY A CA 1
ATOM 1382 C C . GLY A 1 230 ? 32.986 17.638 -28.105 1.00 44.62 230 GLY A C 1
ATOM 1383 O O . GLY A 1 230 ? 32.067 17.171 -27.444 1.00 44.62 230 GLY A O 1
ATOM 1384 N N . LEU A 1 231 ? 32.963 17.701 -29.443 1.00 49.12 231 LEU A N 1
ATOM 1385 C CA . LEU A 1 231 ? 31.820 17.296 -30.282 1.00 49.12 231 LEU A CA 1
ATOM 1386 C C . LEU A 1 231 ? 31.726 15.765 -30.501 1.00 49.12 231 LEU A C 1
ATOM 1388 O O . LEU A 1 231 ? 32.767 15.103 -30.546 1.00 49.12 231 LEU A O 1
ATOM 1392 N N . PRO A 1 232 ? 30.511 15.214 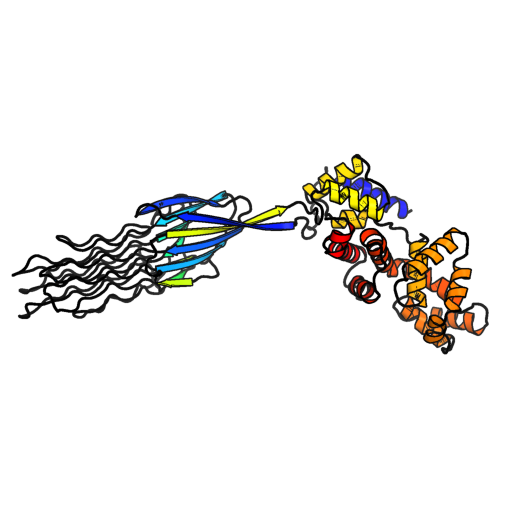-30.716 1.00 55.16 232 PRO A N 1
ATOM 1393 C CA . PRO A 1 232 ? 30.298 13.787 -30.965 1.00 55.16 232 PRO A CA 1
ATOM 1394 C C . PRO A 1 232 ? 30.779 13.332 -32.352 1.00 55.16 232 PRO A C 1
ATOM 1396 O O . PRO A 1 232 ? 30.401 13.897 -33.377 1.00 55.16 232 PRO A O 1
ATOM 1399 N N . GLY A 1 233 ? 31.564 12.252 -32.380 1.00 55.34 233 GLY A N 1
ATOM 1400 C CA . GLY A 1 233 ? 32.062 11.605 -33.600 1.00 55.34 233 GLY A CA 1
ATOM 1401 C C . GLY A 1 233 ? 33.229 10.647 -33.332 1.00 55.34 233 GLY A C 1
ATOM 1402 O O . GLY A 1 233 ? 33.933 10.786 -32.330 1.00 55.34 233 GLY A O 1
ATOM 1403 N N . GLY A 1 234 ? 33.418 9.651 -34.203 1.00 57.06 234 GLY A N 1
ATOM 1404 C CA . GLY A 1 234 ? 34.561 8.729 -34.174 1.00 57.06 234 GLY A CA 1
ATOM 1405 C C . GLY A 1 234 ? 35.809 9.269 -34.876 1.00 57.06 234 GLY A C 1
ATOM 1406 O O . GLY A 1 234 ? 35.714 9.913 -35.919 1.00 57.06 234 GLY A O 1
ATOM 1407 N N . GLY A 1 235 ? 36.994 8.987 -34.324 1.00 59.59 235 GLY A N 1
ATOM 1408 C CA . GLY A 1 235 ? 38.266 9.347 -34.951 1.00 59.59 235 GLY A CA 1
ATOM 1409 C C . GLY A 1 235 ? 38.561 8.488 -36.182 1.00 59.59 235 GLY A C 1
ATOM 1410 O O . GLY A 1 235 ? 38.388 7.270 -36.153 1.00 59.59 235 GLY A O 1
ATOM 1411 N N . THR A 1 236 ? 39.028 9.098 -37.268 1.00 61.88 236 THR A N 1
ATOM 1412 C CA . THR A 1 236 ? 39.463 8.378 -38.476 1.00 61.88 236 THR A CA 1
ATOM 1413 C C . THR A 1 236 ? 40.719 7.543 -38.214 1.00 61.88 236 THR A C 1
ATOM 1415 O O . THR A 1 236 ? 41.571 7.936 -37.416 1.00 61.88 236 THR A O 1
ATOM 1418 N N . GLY A 1 237 ? 40.849 6.401 -38.896 1.00 58.34 237 GLY A N 1
ATOM 1419 C CA . GLY A 1 237 ? 42.095 5.626 -38.936 1.00 58.34 237 GLY A CA 1
ATOM 1420 C C . GLY A 1 237 ? 43.261 6.423 -39.536 1.00 58.34 237 GLY A C 1
ATOM 1421 O O . GLY A 1 237 ? 43.051 7.384 -40.274 1.00 58.34 237 GLY A O 1
ATOM 1422 N N . GLY A 1 238 ? 44.496 6.037 -39.209 1.00 56.47 238 GLY A N 1
ATOM 1423 C CA . GLY A 1 238 ? 45.699 6.676 -39.750 1.00 56.47 238 GLY A CA 1
ATOM 1424 C C . GLY A 1 238 ? 46.077 6.159 -41.142 1.00 56.47 238 GLY A C 1
ATOM 1425 O O . GLY A 1 238 ? 46.163 4.945 -41.345 1.00 56.47 238 GLY A O 1
ATOM 1426 N N . ASP A 1 239 ? 46.360 7.077 -42.070 1.00 57.78 239 ASP A N 1
ATOM 1427 C CA . ASP A 1 239 ? 46.725 6.764 -43.457 1.00 57.78 239 ASP A CA 1
ATOM 1428 C C . ASP A 1 239 ? 48.209 6.405 -43.630 1.00 57.78 239 ASP A C 1
ATOM 1430 O O . ASP A 1 239 ? 49.117 7.203 -43.378 1.00 57.78 239 ASP A O 1
ATOM 1434 N N . GLY A 1 240 ? 48.465 5.213 -44.164 1.00 51.41 240 GLY A N 1
ATOM 1435 C CA . GLY A 1 240 ? 49.791 4.689 -44.484 1.00 51.41 240 GLY A CA 1
ATOM 1436 C C . GLY A 1 240 ? 50.355 5.228 -45.803 1.00 51.41 240 GLY A C 1
ATOM 1437 O O . GLY A 1 240 ? 50.730 4.442 -46.669 1.00 51.41 240 GLY A O 1
ATOM 1438 N N . ARG A 1 241 ? 50.410 6.553 -45.993 1.00 51.09 241 ARG A N 1
ATOM 1439 C CA . ARG A 1 241 ? 50.870 7.183 -47.255 1.00 51.09 241 ARG A CA 1
ATOM 1440 C C . ARG A 1 241 ? 52.309 7.732 -47.237 1.00 51.09 241 ARG A C 1
ATOM 1442 O O . ARG A 1 241 ? 52.744 8.304 -48.232 1.00 51.09 241 ARG A O 1
ATOM 1449 N N . GLN A 1 242 ? 53.061 7.574 -46.144 1.00 44.44 242 GLN A N 1
ATOM 1450 C CA . GLN A 1 242 ? 54.431 8.106 -46.025 1.00 44.44 242 GLN A CA 1
ATOM 1451 C C . GLN A 1 242 ? 55.506 7.011 -46.123 1.00 44.44 242 GLN A C 1
ATOM 1453 O O . GLN A 1 242 ? 55.681 6.215 -45.201 1.00 44.44 242 GLN A O 1
ATOM 1458 N N . GLY A 1 243 ? 56.264 7.026 -47.225 1.00 51.19 243 GLY A N 1
ATOM 1459 C CA . GLY A 1 243 ? 57.465 6.208 -47.438 1.00 51.19 243 GLY A CA 1
ATOM 1460 C C . GLY A 1 243 ? 57.366 5.217 -48.604 1.00 51.19 243 GLY A C 1
ATOM 1461 O O . GLY A 1 243 ? 56.288 4.730 -48.939 1.00 51.19 243 GLY A O 1
ATOM 1462 N N . SER A 1 244 ? 58.515 4.906 -49.212 1.00 49.88 244 SER A N 1
ATOM 1463 C CA . SER A 1 244 ? 58.651 3.939 -50.311 1.00 49.88 244 SER A CA 1
ATOM 1464 C C . SER A 1 244 ? 58.633 2.496 -49.788 1.00 49.88 244 SER A C 1
ATOM 1466 O O . SER A 1 244 ? 59.683 1.870 -49.646 1.00 49.88 244 SER A O 1
ATOM 1468 N N . GLY A 1 245 ? 57.446 1.974 -49.475 1.00 56.12 245 GLY A N 1
ATOM 1469 C CA . GLY A 1 245 ? 57.256 0.626 -48.930 1.00 56.12 245 GLY A CA 1
ATOM 1470 C C . GLY A 1 245 ? 55.812 0.130 -49.041 1.00 56.12 245 GLY A C 1
ATOM 1471 O O . GLY A 1 245 ? 54.948 0.813 -49.589 1.00 56.12 245 GLY A O 1
ATOM 1472 N N . THR A 1 246 ? 55.555 -1.079 -48.539 1.00 59.03 246 THR A N 1
ATOM 1473 C CA . THR A 1 246 ? 54.198 -1.631 -48.390 1.00 59.03 246 THR A CA 1
ATOM 1474 C C . THR A 1 246 ? 53.602 -1.200 -47.058 1.00 59.03 246 THR A C 1
ATOM 1476 O O . THR A 1 246 ? 54.198 -1.459 -46.007 1.00 59.03 246 THR A O 1
ATOM 1479 N N . ASN A 1 247 ? 52.426 -0.571 -47.097 1.00 62.84 247 ASN A N 1
ATOM 1480 C CA . ASN A 1 247 ? 51.838 0.092 -45.936 1.00 62.84 247 ASN A CA 1
ATOM 1481 C C . ASN A 1 247 ? 50.406 -0.411 -45.682 1.00 62.84 247 ASN A C 1
ATOM 1483 O O . ASN A 1 247 ? 49.641 -0.610 -46.623 1.00 62.84 247 ASN A O 1
ATOM 1487 N N . SER A 1 248 ? 50.019 -0.580 -44.416 1.00 66.06 248 SER A N 1
ATOM 1488 C CA . SER A 1 248 ? 48.686 -1.069 -44.011 1.00 66.06 248 SER A CA 1
ATOM 1489 C C . SER A 1 248 ? 47.915 -0.026 -43.200 1.00 66.06 248 SER A C 1
ATOM 1491 O O . SER A 1 248 ? 48.471 0.557 -42.270 1.00 66.06 248 SER A O 1
ATOM 1493 N N . GLY A 1 249 ? 46.637 0.189 -43.534 1.00 64.88 249 GLY A N 1
ATOM 1494 C CA . GLY A 1 249 ? 45.750 1.159 -42.881 1.00 64.88 249 GLY A CA 1
ATOM 1495 C C . GLY A 1 249 ? 45.127 0.639 -41.578 1.00 64.88 249 GLY A C 1
ATOM 1496 O O . GLY A 1 249 ? 44.756 -0.539 -41.477 1.00 64.88 249 GLY A O 1
ATOM 1497 N N . GLY A 1 250 ? 45.012 1.517 -40.579 1.00 69.19 250 GLY A N 1
ATOM 1498 C CA . GLY A 1 250 ? 44.410 1.203 -39.278 1.00 69.19 250 GLY A CA 1
ATOM 1499 C C . GLY A 1 250 ? 42.876 1.280 -39.263 1.00 69.19 250 GLY A C 1
ATOM 1500 O O . GLY A 1 250 ? 42.257 1.892 -40.131 1.00 69.19 250 GLY A O 1
ATOM 1501 N N . GLY A 1 251 ? 42.239 0.653 -38.273 1.00 66.38 251 GLY A N 1
ATOM 1502 C CA . GLY A 1 251 ? 40.778 0.665 -38.113 1.00 66.38 251 GLY A CA 1
ATOM 1503 C C . GLY A 1 251 ? 40.220 2.014 -37.633 1.00 66.38 251 GLY A C 1
ATOM 1504 O O . GLY A 1 251 ? 40.898 2.762 -36.933 1.00 66.38 251 GLY A O 1
ATOM 1505 N N . GLY A 1 252 ? 38.977 2.334 -37.989 1.00 68.12 252 GLY A N 1
ATOM 1506 C CA . GLY A 1 252 ? 38.295 3.562 -37.571 1.00 68.12 252 GLY A CA 1
ATOM 1507 C C . GLY A 1 252 ? 37.816 3.511 -36.117 1.00 68.12 252 GLY A C 1
ATOM 1508 O O . GLY A 1 252 ? 37.458 2.452 -35.606 1.00 68.12 252 GLY A O 1
ATOM 1509 N N . GLY A 1 253 ? 37.803 4.646 -35.426 1.00 71.00 253 GLY A N 1
ATOM 1510 C CA . GLY A 1 253 ? 37.359 4.743 -34.037 1.00 71.00 253 GLY A CA 1
ATOM 1511 C C . GLY A 1 253 ? 35.845 4.574 -33.881 1.00 71.00 253 GLY A C 1
ATOM 1512 O O . GLY A 1 253 ? 35.065 5.159 -34.632 1.00 71.00 253 GLY A O 1
ATOM 1513 N N . GLY A 1 254 ? 35.410 3.787 -32.898 1.00 65.75 254 GLY A N 1
ATOM 1514 C CA . GLY A 1 254 ? 33.991 3.595 -32.582 1.00 65.75 254 GLY A CA 1
ATOM 1515 C C . GLY A 1 254 ? 33.338 4.884 -32.081 1.00 65.75 254 GLY A C 1
ATOM 1516 O O . GLY A 1 254 ? 33.988 5.686 -31.415 1.00 65.75 254 GLY A O 1
ATOM 1517 N N . ALA A 1 255 ? 32.069 5.116 -32.404 1.00 69.75 255 ALA A N 1
ATOM 1518 C CA . ALA A 1 255 ? 31.358 6.339 -32.036 1.00 69.75 255 ALA A CA 1
ATOM 1519 C C . ALA A 1 255 ? 31.001 6.398 -30.543 1.00 69.75 255 ALA A C 1
ATOM 1521 O O . ALA A 1 255 ? 30.775 5.376 -29.907 1.00 69.75 255 ALA A O 1
ATOM 1522 N N . GLY A 1 256 ? 30.860 7.593 -29.984 1.00 64.06 256 GLY A N 1
ATOM 1523 C CA . GLY A 1 256 ? 30.435 7.805 -28.598 1.00 64.06 256 GLY A CA 1
ATOM 1524 C C . GLY A 1 256 ? 30.200 9.288 -28.346 1.00 64.06 256 GLY A C 1
ATOM 1525 O O . GLY A 1 256 ? 30.123 10.058 -29.306 1.00 64.06 256 GLY A O 1
ATOM 1526 N N . TYR A 1 257 ? 30.138 9.708 -27.079 1.00 61.03 257 TYR A N 1
ATOM 1527 C CA . TYR A 1 257 ? 30.122 11.147 -26.779 1.00 61.03 257 TYR A CA 1
ATOM 1528 C C . TYR A 1 257 ? 31.432 11.821 -27.206 1.00 61.03 257 TYR A C 1
ATOM 1530 O O . TYR A 1 257 ? 31.431 12.814 -27.925 1.00 61.03 257 TYR A O 1
ATOM 1538 N N . ARG A 1 258 ? 32.553 11.169 -26.887 1.00 59.59 258 ARG A N 1
ATOM 1539 C CA . ARG A 1 258 ? 33.711 11.138 -27.779 1.00 59.59 258 ARG A CA 1
ATOM 1540 C C . ARG A 1 258 ? 33.812 9.734 -28.349 1.00 59.59 258 ARG A C 1
ATOM 1542 O O . ARG A 1 258 ? 33.696 8.755 -27.609 1.00 59.59 258 ARG A O 1
ATOM 1549 N N . GLY A 1 259 ? 34.034 9.620 -29.650 1.00 58.94 259 GLY A N 1
ATOM 1550 C CA . GLY A 1 259 ? 34.433 8.344 -30.215 1.00 58.94 259 GLY A CA 1
ATOM 1551 C C . GLY A 1 259 ? 35.892 8.008 -29.901 1.00 58.94 259 GLY A C 1
ATOM 1552 O O . GLY A 1 259 ? 36.666 8.851 -29.438 1.00 58.94 259 GLY A O 1
ATOM 1553 N N . GLY A 1 260 ? 36.264 6.755 -30.140 1.00 61.56 260 GLY A N 1
ATOM 1554 C CA . GLY A 1 260 ? 37.639 6.293 -29.998 1.00 61.56 260 GLY A CA 1
ATOM 1555 C C . GLY A 1 260 ? 38.575 6.944 -31.018 1.00 61.56 260 GLY A C 1
ATOM 1556 O O . GLY A 1 260 ? 38.144 7.427 -32.068 1.00 61.56 260 GLY A O 1
ATOM 1557 N N . ALA A 1 261 ? 39.874 6.930 -30.725 1.00 68.00 261 ALA A N 1
ATOM 1558 C CA . ALA A 1 261 ? 40.892 7.243 -31.723 1.00 68.00 261 ALA A CA 1
ATOM 1559 C C . ALA A 1 261 ? 40.950 6.131 -32.784 1.00 68.00 261 ALA A C 1
ATOM 1561 O O . ALA A 1 261 ? 40.778 4.954 -32.456 1.00 68.00 261 ALA A O 1
ATOM 1562 N N . GLY A 1 262 ? 41.230 6.479 -34.039 1.00 64.50 262 GLY A N 1
ATOM 1563 C CA . GLY A 1 262 ? 41.549 5.479 -35.055 1.00 64.50 262 GLY A CA 1
ATOM 1564 C C . GLY A 1 262 ? 42.868 4.758 -34.756 1.00 64.50 262 GLY A C 1
ATOM 1565 O O . GLY A 1 262 ? 43.735 5.273 -34.047 1.00 64.50 262 GLY A O 1
ATOM 1566 N N . GLY A 1 263 ? 43.015 3.550 -35.294 1.00 62.88 263 GLY A N 1
ATOM 1567 C CA . GLY A 1 263 ? 44.253 2.782 -35.233 1.00 62.88 263 GLY A CA 1
ATOM 1568 C C . GLY A 1 263 ? 45.319 3.393 -36.139 1.00 62.88 263 GLY A C 1
ATOM 1569 O O . GLY A 1 263 ? 45.005 3.979 -37.181 1.00 62.88 263 GLY A O 1
ATOM 1570 N N . THR A 1 264 ? 46.588 3.249 -35.765 1.00 66.62 264 THR A N 1
ATOM 1571 C CA . THR A 1 264 ? 47.702 3.715 -36.594 1.00 66.62 264 THR A CA 1
ATOM 1572 C C . THR A 1 264 ? 47.878 2.834 -37.831 1.00 66.62 264 THR A C 1
ATOM 1574 O O . THR A 1 264 ? 47.786 1.603 -37.773 1.00 66.62 264 THR A O 1
ATOM 1577 N N . GLY A 1 265 ? 48.150 3.482 -38.964 1.00 63.12 265 GLY A N 1
ATOM 1578 C CA . GLY A 1 265 ? 48.744 2.820 -40.118 1.00 63.12 265 GLY A CA 1
ATOM 1579 C C . GLY A 1 265 ? 50.232 2.554 -39.881 1.00 63.12 265 GLY A C 1
ATOM 1580 O O . GLY A 1 265 ? 50.878 3.242 -39.088 1.00 63.12 265 GLY A O 1
ATOM 1581 N N . THR A 1 266 ? 50.782 1.553 -40.560 1.00 62.19 266 THR A N 1
ATOM 1582 C CA . THR A 1 266 ? 52.182 1.121 -40.412 1.00 62.19 266 THR A CA 1
ATOM 1583 C C . THR A 1 266 ? 52.847 0.979 -41.779 1.00 62.19 266 THR A C 1
ATOM 1585 O O . THR A 1 266 ? 52.209 0.526 -42.731 1.00 62.19 266 THR A O 1
ATOM 1588 N N . SER A 1 267 ? 54.118 1.381 -41.887 1.00 58.47 267 SER A N 1
ATOM 1589 C CA . SER A 1 267 ? 54.915 1.298 -43.117 1.00 58.47 267 SER A CA 1
ATOM 1590 C C . SER A 1 267 ? 56.095 0.333 -42.965 1.00 58.47 267 SER A C 1
ATOM 1592 O O . SER A 1 267 ? 56.894 0.434 -42.033 1.00 58.47 267 SER A O 1
ATOM 1594 N N . GLY A 1 268 ? 56.187 -0.637 -43.878 1.00 54.66 268 GLY A N 1
ATOM 1595 C CA . GLY A 1 268 ? 57.226 -1.666 -43.878 1.00 54.66 268 GLY A CA 1
ATOM 1596 C C . GLY A 1 268 ? 58.461 -1.246 -44.674 1.00 54.66 268 GLY A C 1
ATOM 1597 O O . GLY A 1 268 ? 58.434 -1.212 -45.904 1.00 54.66 268 GLY A O 1
ATOM 1598 N N . GLY A 1 269 ? 59.574 -0.980 -43.986 1.00 58.56 269 GLY A N 1
ATOM 1599 C CA . GLY A 1 269 ? 60.890 -0.883 -44.623 1.00 58.56 269 GLY A CA 1
ATOM 1600 C C . GLY A 1 269 ? 61.441 -2.279 -44.930 1.00 58.56 269 GLY A C 1
ATOM 1601 O O . GLY A 1 269 ? 61.692 -3.043 -44.002 1.00 58.56 269 GLY A O 1
ATOM 1602 N N . ALA A 1 270 ? 61.622 -2.607 -46.214 1.00 51.75 270 ALA A N 1
ATOM 1603 C CA . ALA A 1 270 ? 62.112 -3.889 -46.761 1.00 51.75 270 ALA A CA 1
ATOM 1604 C C . ALA A 1 270 ? 61.300 -5.168 -46.431 1.00 51.75 270 ALA A C 1
ATOM 1606 O O . ALA A 1 270 ? 61.344 -6.125 -47.204 1.00 51.75 270 ALA A O 1
ATOM 1607 N N . ALA A 1 271 ? 60.536 -5.204 -45.338 1.00 56.09 271 ALA A N 1
ATOM 1608 C CA . ALA A 1 271 ? 59.608 -6.285 -45.025 1.00 56.09 271 ALA A CA 1
ATOM 1609 C C . ALA A 1 271 ? 58.333 -6.174 -45.879 1.00 56.09 271 ALA A C 1
ATOM 1611 O O . ALA A 1 271 ? 57.619 -5.176 -45.809 1.00 56.09 271 ALA A O 1
ATOM 1612 N N . LEU A 1 272 ? 58.028 -7.224 -46.648 1.00 64.19 272 LEU A N 1
ATOM 1613 C CA . LEU A 1 272 ? 56.872 -7.282 -47.558 1.00 64.19 272 LEU A CA 1
ATOM 1614 C C . LEU A 1 272 ? 55.513 -7.401 -46.841 1.00 64.19 272 LEU A C 1
ATOM 1616 O O . LEU A 1 272 ? 54.473 -7.263 -47.481 1.00 64.19 272 LEU A O 1
ATOM 1620 N N . CYS A 1 273 ? 55.506 -7.686 -45.536 1.00 68.50 273 CYS A N 1
ATOM 1621 C CA . CYS A 1 273 ? 54.304 -8.005 -44.767 1.00 68.50 273 CYS A CA 1
ATOM 1622 C C . CYS A 1 273 ? 54.106 -7.003 -43.618 1.00 68.50 273 CYS A C 1
ATOM 1624 O O . CYS A 1 273 ? 55.008 -6.826 -42.798 1.00 68.50 273 CYS A O 1
ATOM 1626 N N . ALA A 1 274 ? 52.926 -6.388 -43.531 1.00 69.75 274 ALA A N 1
ATOM 1627 C CA . ALA A 1 274 ? 52.553 -5.402 -42.518 1.00 69.75 274 ALA A CA 1
ATOM 1628 C C . ALA A 1 274 ? 51.081 -5.559 -42.086 1.00 69.75 274 ALA A C 1
ATOM 1630 O O . ALA A 1 274 ? 50.232 -6.036 -42.845 1.00 69.75 274 ALA A O 1
ATOM 1631 N N . GLY A 1 275 ? 50.788 -5.147 -40.848 1.00 71.00 275 GLY A N 1
ATOM 1632 C CA . GLY A 1 275 ? 49.443 -5.130 -40.273 1.00 71.00 275 GLY A CA 1
ATOM 1633 C C . GLY A 1 275 ? 49.183 -3.836 -39.502 1.00 71.00 275 GLY A C 1
ATOM 1634 O O . GLY A 1 275 ? 50.008 -3.412 -38.684 1.00 71.00 275 GLY A O 1
ATOM 1635 N N . GLY A 1 276 ? 48.035 -3.214 -39.772 1.00 72.69 276 GLY A N 1
ATOM 1636 C CA . GLY A 1 276 ? 47.577 -1.981 -39.137 1.00 72.69 276 GLY A CA 1
ATOM 1637 C C . GLY A 1 276 ? 46.963 -2.218 -37.755 1.00 72.69 276 GLY A C 1
ATOM 1638 O O . GLY A 1 276 ? 46.495 -3.318 -37.434 1.00 72.69 276 GLY A O 1
ATOM 1639 N N . GLY A 1 277 ? 46.955 -1.166 -36.935 1.00 76.12 277 GLY A N 1
ATOM 1640 C CA . GLY A 1 277 ? 46.335 -1.189 -35.612 1.00 76.12 277 GLY A CA 1
ATOM 1641 C C . GLY A 1 277 ? 44.803 -1.177 -35.671 1.00 76.12 277 GLY A C 1
ATOM 1642 O O . GLY A 1 277 ? 44.202 -0.657 -36.615 1.00 76.12 277 GLY A O 1
ATOM 1643 N N . GLY A 1 278 ? 44.154 -1.727 -34.646 1.00 77.12 278 GLY A N 1
ATOM 1644 C CA . GLY A 1 278 ? 42.704 -1.606 -34.471 1.00 77.12 278 GLY A CA 1
ATOM 1645 C C . GLY A 1 278 ? 42.296 -0.205 -34.004 1.00 77.12 278 GLY A C 1
ATOM 1646 O O . GLY A 1 278 ? 43.030 0.445 -33.258 1.00 77.12 278 GLY A O 1
ATOM 1647 N N . GLY A 1 279 ? 41.114 0.258 -34.412 1.00 75.00 279 GLY A N 1
ATOM 1648 C CA . GLY A 1 279 ? 40.517 1.486 -33.883 1.00 75.00 279 GLY A CA 1
ATOM 1649 C C . GLY A 1 279 ? 40.069 1.307 -32.434 1.00 75.00 279 GLY A C 1
ATOM 1650 O O . GLY A 1 279 ? 39.608 0.231 -32.054 1.00 75.00 279 GLY A O 1
ATOM 1651 N N . GLY A 1 280 ? 40.201 2.344 -31.611 1.00 76.81 280 GLY A N 1
ATOM 1652 C CA . GLY A 1 280 ? 39.667 2.359 -30.249 1.00 76.81 280 GLY A CA 1
ATOM 1653 C C . GLY A 1 280 ? 38.139 2.451 -30.230 1.00 76.81 280 GLY A C 1
ATOM 1654 O O . GLY A 1 280 ? 37.517 2.889 -31.200 1.00 76.81 280 GLY A O 1
ATOM 1655 N N . ALA A 1 281 ? 37.517 2.049 -29.126 1.00 79.94 281 ALA A N 1
ATOM 1656 C CA . ALA A 1 281 ? 36.065 2.130 -28.962 1.00 79.94 281 ALA A CA 1
ATOM 1657 C C . ALA A 1 281 ? 35.593 3.509 -28.467 1.00 79.94 281 ALA A C 1
ATOM 1659 O O . ALA A 1 281 ? 36.354 4.247 -27.836 1.00 79.94 281 ALA A O 1
ATOM 1660 N N . GLY A 1 282 ? 34.322 3.838 -28.706 1.00 74.19 282 GLY A N 1
ATOM 1661 C CA . GLY A 1 282 ? 33.692 5.027 -28.126 1.00 74.19 282 GLY A CA 1
ATOM 1662 C C . GLY A 1 282 ? 33.267 4.833 -26.667 1.00 74.19 282 GLY A C 1
ATOM 1663 O O . GLY A 1 282 ? 33.148 3.704 -26.186 1.00 74.19 282 GLY A O 1
ATOM 1664 N N . SER A 1 283 ? 33.037 5.939 -25.954 1.00 76.00 283 SER A N 1
ATOM 1665 C CA . SER A 1 283 ? 32.538 5.920 -24.571 1.00 76.00 283 SER A CA 1
ATOM 1666 C C . SER A 1 283 ? 31.006 5.920 -24.488 1.00 76.00 283 SER A C 1
ATOM 1668 O O . SER A 1 283 ? 30.314 6.551 -25.296 1.00 76.00 283 SER A O 1
ATOM 1670 N N . SER A 1 284 ? 30.486 5.212 -23.483 1.00 85.25 284 SER A N 1
ATOM 1671 C CA . SER A 1 284 ? 29.075 5.231 -23.073 1.00 85.25 284 SER A CA 1
ATOM 1672 C C . SER A 1 284 ? 28.846 6.272 -21.968 1.00 85.25 284 SER A C 1
ATOM 1674 O O . SER A 1 284 ? 29.773 6.598 -21.229 1.00 85.25 284 SER A O 1
ATOM 1676 N N . TRP A 1 285 ? 27.627 6.790 -21.801 1.00 82.44 285 TRP A N 1
ATOM 1677 C CA . TRP A 1 285 ? 27.293 7.671 -20.671 1.00 82.44 285 TRP A CA 1
ATOM 1678 C C . TRP A 1 285 ? 25.795 7.701 -20.343 1.00 82.44 285 TRP A C 1
ATOM 1680 O O . TRP A 1 285 ? 24.957 7.245 -21.125 1.00 82.44 285 TRP A O 1
ATOM 1690 N N . VAL A 1 286 ? 25.479 8.241 -19.165 1.00 85.12 286 VAL A N 1
ATOM 1691 C CA . VAL A 1 286 ? 24.121 8.471 -18.648 1.00 85.12 286 VAL A CA 1
ATOM 1692 C C . VAL A 1 286 ? 24.043 9.887 -18.063 1.00 85.12 286 VAL A C 1
ATOM 1694 O O . VAL A 1 286 ? 24.968 10.320 -17.376 1.00 85.12 286 VAL A O 1
ATOM 1697 N N . ALA A 1 287 ? 22.958 10.618 -18.317 1.00 82.75 287 ALA A N 1
ATOM 1698 C CA . ALA A 1 287 ? 22.716 11.931 -17.711 1.00 82.75 287 ALA A CA 1
ATOM 1699 C C . ALA A 1 287 ? 22.493 11.814 -16.191 1.00 82.75 287 ALA A C 1
ATOM 1701 O O . ALA A 1 287 ? 21.943 10.821 -15.729 1.00 82.75 287 ALA A O 1
ATOM 1702 N N . SER A 1 288 ? 22.848 12.824 -15.392 1.00 73.19 288 SER A N 1
ATOM 1703 C CA . SER A 1 288 ? 22.784 12.749 -13.916 1.00 73.19 288 SER A CA 1
ATOM 1704 C C . SER A 1 288 ? 21.382 12.643 -13.300 1.00 73.19 288 SER A C 1
ATOM 1706 O O . SER A 1 288 ? 21.271 12.534 -12.083 1.00 73.19 288 SER A O 1
ATOM 1708 N N . SER A 1 289 ? 20.315 12.686 -14.101 1.00 74.69 289 SER A N 1
ATOM 1709 C CA . SER A 1 289 ? 18.971 12.269 -13.679 1.00 74.69 289 SER A CA 1
ATOM 1710 C C . SER A 1 289 ? 18.826 10.742 -13.599 1.00 74.69 289 SER A C 1
ATOM 1712 O O . SER A 1 289 ? 17.918 10.248 -12.939 1.00 74.69 289 SER A O 1
ATOM 1714 N N . GLY A 1 290 ? 19.709 9.989 -14.259 1.00 76.44 290 GLY A N 1
ATOM 1715 C CA . GLY A 1 290 ? 19.762 8.535 -14.225 1.00 76.44 290 GLY A CA 1
ATOM 1716 C C . GLY A 1 290 ? 20.416 7.992 -12.954 1.00 76.44 290 GLY A C 1
ATOM 1717 O O . GLY A 1 290 ? 21.512 8.388 -12.562 1.00 76.44 290 GLY A O 1
ATOM 1718 N N . THR A 1 291 ? 19.743 7.023 -12.346 1.00 83.69 291 THR A N 1
ATOM 1719 C CA . THR A 1 291 ? 20.178 6.241 -11.181 1.00 83.69 291 THR A CA 1
ATOM 1720 C C . THR A 1 291 ? 20.400 4.776 -11.578 1.00 83.69 291 THR A C 1
ATOM 1722 O O . THR A 1 291 ? 20.169 4.414 -12.731 1.00 83.69 291 THR A O 1
ATOM 1725 N N . ALA A 1 292 ? 20.870 3.932 -10.648 1.00 84.44 292 ALA A N 1
ATOM 1726 C CA . ALA A 1 292 ? 21.082 2.491 -10.869 1.00 84.44 292 ALA A CA 1
ATOM 1727 C C . ALA A 1 292 ? 21.873 2.167 -12.159 1.00 84.44 292 ALA A C 1
ATOM 1729 O O . ALA A 1 292 ? 21.528 1.255 -12.907 1.00 84.44 292 ALA A O 1
ATOM 1730 N N . THR A 1 293 ? 22.905 2.963 -12.453 1.00 86.88 293 THR A N 1
ATOM 1731 C CA . THR A 1 293 ? 23.575 2.946 -13.756 1.00 86.88 293 THR A CA 1
ATOM 1732 C C . THR A 1 293 ? 24.611 1.831 -13.876 1.00 86.88 293 THR A C 1
ATOM 1734 O O . THR A 1 293 ? 25.347 1.536 -12.932 1.00 86.88 293 THR A O 1
ATOM 1737 N N . SER A 1 294 ? 24.717 1.228 -15.062 1.00 89.94 294 SER A N 1
ATOM 1738 C CA . SER A 1 294 ? 25.791 0.281 -15.383 1.00 89.94 294 SER A CA 1
ATOM 1739 C C . SER A 1 294 ? 26.336 0.492 -16.792 1.00 89.94 294 SER A C 1
ATOM 1741 O O . SER A 1 294 ? 25.611 0.891 -17.702 1.00 89.94 294 SER A O 1
ATOM 1743 N N . PHE A 1 295 ? 27.611 0.149 -16.980 1.00 87.50 295 PHE A N 1
ATOM 1744 C CA . PHE A 1 295 ? 28.291 0.150 -18.274 1.00 87.50 295 PHE A CA 1
ATOM 1745 C C . PHE A 1 295 ? 29.023 -1.180 -18.461 1.00 87.50 295 PHE A C 1
ATOM 1747 O O . PHE A 1 295 ? 29.666 -1.671 -17.532 1.00 87.50 295 PHE A O 1
ATOM 1754 N N . SER A 1 296 ? 28.897 -1.788 -19.638 1.00 90.88 296 SER A N 1
ATOM 1755 C CA . SER A 1 296 ? 29.538 -3.066 -19.961 1.00 90.88 296 SER A CA 1
ATOM 1756 C C . SER A 1 296 ? 29.783 -3.210 -21.466 1.00 90.88 296 SER A C 1
ATOM 1758 O O . SER A 1 296 ? 29.325 -2.399 -22.273 1.00 90.88 296 SER A O 1
ATOM 1760 N N . THR A 1 297 ? 30.531 -4.242 -21.860 1.00 89.81 297 THR A N 1
ATOM 1761 C CA . THR A 1 297 ? 30.622 -4.640 -23.273 1.00 89.81 297 THR A CA 1
ATOM 1762 C C . THR A 1 297 ? 29.336 -5.351 -23.687 1.00 89.81 297 THR A C 1
ATOM 1764 O O . THR A 1 297 ? 28.813 -6.182 -22.941 1.00 89.81 297 THR A O 1
ATOM 1767 N N . ARG A 1 298 ? 28.806 -5.030 -24.873 1.00 90.94 298 ARG A N 1
ATOM 1768 C CA . ARG A 1 298 ? 27.558 -5.617 -25.371 1.00 90.94 298 ARG A CA 1
ATOM 1769 C C . ARG A 1 298 ? 27.689 -7.148 -25.470 1.00 90.94 298 ARG A C 1
ATOM 1771 O O . ARG A 1 298 ? 28.642 -7.620 -26.095 1.00 90.94 298 ARG A O 1
ATOM 1778 N N . PRO A 1 299 ? 26.734 -7.938 -24.939 1.00 86.81 299 PRO A N 1
ATOM 1779 C CA . PRO A 1 299 ? 26.804 -9.395 -25.001 1.00 86.81 299 PRO A CA 1
ATOM 1780 C C . PRO A 1 299 ? 26.908 -9.931 -26.436 1.00 86.81 299 PRO A C 1
ATOM 1782 O O . PRO A 1 299 ? 26.185 -9.490 -27.339 1.00 86.81 299 PRO A O 1
ATOM 1785 N N . ALA A 1 300 ? 27.791 -10.911 -26.637 1.00 77.50 300 ALA A N 1
ATOM 1786 C CA . ALA A 1 300 ? 28.024 -11.538 -27.935 1.00 77.50 300 ALA A CA 1
ATOM 1787 C C . ALA A 1 300 ? 26.733 -12.139 -28.523 1.00 77.50 300 ALA A C 1
ATOM 1789 O O . ALA A 1 300 ? 25.893 -12.675 -27.803 1.00 77.50 300 ALA A O 1
ATOM 1790 N N . GLY A 1 301 ? 26.565 -12.030 -29.844 1.00 76.19 301 GLY A N 1
ATOM 1791 C CA . GLY A 1 301 ? 25.355 -12.481 -30.544 1.00 76.19 301 GLY A CA 1
ATOM 1792 C C . GLY A 1 301 ? 24.131 -11.565 -30.393 1.00 76.19 301 GLY A C 1
ATOM 1793 O O . GLY A 1 301 ? 23.113 -11.823 -31.028 1.00 76.19 301 GLY A O 1
ATOM 1794 N N . THR A 1 302 ? 24.206 -10.482 -29.607 1.00 84.81 302 THR A N 1
ATOM 1795 C CA . THR A 1 302 ? 23.135 -9.471 -29.540 1.00 84.81 302 THR A CA 1
ATOM 1796 C C . THR A 1 302 ? 23.361 -8.332 -30.538 1.00 84.81 302 THR A C 1
ATOM 1798 O O . THR A 1 302 ? 24.486 -8.083 -30.971 1.00 84.81 302 THR A O 1
ATOM 1801 N N . VAL A 1 303 ? 22.278 -7.652 -30.922 1.00 89.31 303 VAL A N 1
ATOM 1802 C CA . VAL A 1 303 ? 22.235 -6.570 -31.927 1.00 89.31 303 VAL A CA 1
ATOM 1803 C C . VAL A 1 303 ? 22.148 -5.178 -31.271 1.00 89.31 303 VAL A C 1
ATOM 1805 O O . VAL A 1 303 ? 21.815 -5.100 -30.082 1.00 89.31 303 VAL A O 1
ATOM 1808 N N . PRO A 1 304 ? 22.404 -4.071 -32.004 1.00 91.38 304 PRO A N 1
ATOM 1809 C CA . PRO A 1 304 ? 22.132 -2.727 -31.500 1.00 91.38 304 PRO A CA 1
ATOM 1810 C C . PRO A 1 304 ? 20.633 -2.587 -31.212 1.00 91.38 304 PRO A C 1
ATOM 1812 O O . PRO A 1 304 ? 19.798 -2.956 -32.036 1.00 91.38 304 PRO A O 1
ATOM 1815 N N . SER A 1 305 ? 20.276 -2.083 -30.035 1.00 94.12 305 SER A N 1
ATOM 1816 C CA . SER A 1 305 ? 18.875 -1.889 -29.647 1.00 94.12 305 SER A CA 1
ATOM 1817 C C . SER A 1 305 ? 18.751 -0.901 -28.499 1.00 94.12 305 SER A C 1
ATOM 1819 O O . SER A 1 305 ? 19.673 -0.780 -27.692 1.00 94.12 305 SER A O 1
ATOM 1821 N N . VAL A 1 306 ? 17.586 -0.275 -28.375 1.00 95.44 306 VAL A N 1
ATOM 1822 C CA . VAL A 1 306 ? 17.199 0.491 -27.187 1.00 95.44 306 VAL A CA 1
ATOM 1823 C C . VAL A 1 306 ? 15.937 -0.124 -26.606 1.00 95.44 306 VAL A C 1
ATOM 1825 O O . VAL A 1 306 ? 14.982 -0.377 -27.332 1.00 95.44 306 VAL A O 1
ATOM 1828 N N . THR A 1 307 ? 15.946 -0.399 -25.308 1.00 96.50 307 THR A N 1
ATOM 1829 C CA . THR A 1 307 ? 14.804 -0.942 -24.564 1.00 96.50 307 THR A CA 1
ATOM 1830 C C . THR A 1 307 ? 14.481 0.015 -23.426 1.00 96.50 307 THR A C 1
ATOM 1832 O O . THR A 1 307 ? 15.395 0.492 -22.753 1.00 96.50 307 THR A O 1
ATOM 1835 N N . VAL A 1 308 ? 13.198 0.309 -23.239 1.00 96.88 308 VAL A N 1
ATOM 1836 C CA . VAL A 1 308 ? 12.676 1.200 -22.202 1.00 96.88 308 VAL A CA 1
ATOM 1837 C C . VAL A 1 308 ? 11.499 0.495 -21.548 1.00 96.88 308 VAL A C 1
ATOM 1839 O O . VAL A 1 308 ? 10.523 0.190 -22.226 1.00 96.88 308 VAL A O 1
ATOM 1842 N N . THR A 1 309 ? 11.581 0.233 -20.250 1.00 97.44 309 THR A N 1
ATOM 1843 C CA . THR A 1 309 ? 10.465 -0.275 -19.449 1.00 97.44 309 THR A CA 1
ATOM 1844 C C . THR A 1 309 ? 10.004 0.840 -18.529 1.00 97.44 309 THR A C 1
ATOM 1846 O O . THR A 1 309 ? 10.704 1.179 -17.578 1.00 97.44 309 THR A O 1
ATOM 1849 N N . PHE A 1 310 ? 8.850 1.428 -18.832 1.00 96.06 310 PHE A N 1
ATOM 1850 C CA . PHE A 1 310 ? 8.196 2.405 -17.970 1.00 96.06 310 PHE A CA 1
ATOM 1851 C C . PHE A 1 310 ? 7.647 1.706 -16.727 1.00 96.06 310 PHE A C 1
ATOM 1853 O O . PHE A 1 310 ? 6.992 0.672 -16.855 1.00 96.06 310 PHE A O 1
ATOM 1860 N N . THR A 1 311 ? 7.887 2.291 -15.559 1.00 94.69 311 THR A N 1
ATOM 1861 C CA . THR A 1 311 ? 7.158 2.016 -14.318 1.00 94.69 311 THR A CA 1
ATOM 1862 C C . THR A 1 311 ? 5.957 2.949 -14.293 1.00 94.69 311 THR A C 1
ATOM 1864 O O . THR A 1 311 ? 6.128 4.171 -14.356 1.00 94.69 311 THR A O 1
ATOM 1867 N N . VAL A 1 312 ? 4.760 2.375 -14.243 1.00 91.62 312 VAL A N 1
ATOM 1868 C CA . VAL A 1 312 ? 3.491 3.102 -14.270 1.00 91.62 312 VAL A CA 1
ATOM 1869 C C . VAL A 1 312 ? 2.797 2.908 -12.934 1.00 91.62 312 VAL A C 1
ATOM 1871 O O . VAL A 1 312 ? 2.548 1.778 -12.525 1.00 91.62 312 VAL A O 1
ATOM 1874 N N . GLU A 1 313 ? 2.503 4.015 -12.269 1.00 87.12 313 GLU A N 1
ATOM 1875 C CA . GLU A 1 313 ? 1.739 4.078 -11.031 1.00 87.12 313 GLU A CA 1
ATOM 1876 C C . GLU A 1 313 ? 0.331 4.579 -11.360 1.00 87.12 313 GLU A C 1
ATOM 1878 O O . GLU A 1 313 ? 0.150 5.683 -11.875 1.00 87.12 313 GLU A O 1
ATOM 1883 N N . THR A 1 314 ? -0.668 3.741 -11.097 1.00 77.81 314 THR A N 1
ATOM 1884 C CA . THR A 1 314 ? -2.087 4.067 -11.271 1.00 77.81 314 THR A CA 1
ATOM 1885 C C . THR A 1 314 ? -2.782 4.054 -9.923 1.00 77.81 314 THR A C 1
ATOM 1887 O O . THR A 1 314 ? -2.759 3.042 -9.223 1.00 77.81 314 THR A O 1
ATOM 1890 N N . GLU A 1 315 ? -3.420 5.167 -9.573 1.00 70.69 315 GLU A N 1
ATOM 1891 C CA . GLU A 1 315 ? -4.341 5.227 -8.440 1.00 70.69 315 GLU A CA 1
ATOM 1892 C C . GLU A 1 315 ? -5.563 4.355 -8.749 1.00 70.69 315 GLU A C 1
ATOM 1894 O O . GLU A 1 315 ? -6.270 4.585 -9.733 1.00 70.69 315 GLU A O 1
ATOM 1899 N N . VAL A 1 316 ? -5.798 3.335 -7.923 1.00 76.62 316 VAL A N 1
ATOM 1900 C CA . VAL A 1 316 ? -6.995 2.494 -7.986 1.00 76.62 316 VAL A CA 1
ATOM 1901 C C . VAL A 1 316 ? -7.868 2.717 -6.756 1.00 76.62 316 VAL A C 1
ATOM 1903 O O . VAL A 1 316 ? -7.391 2.950 -5.643 1.00 76.62 316 VAL A O 1
ATOM 1906 N N . VAL A 1 317 ? -9.178 2.653 -6.982 1.00 84.44 317 VAL A N 1
ATOM 1907 C CA . VAL A 1 317 ? -10.209 2.822 -5.957 1.00 84.44 317 VAL A CA 1
ATOM 1908 C C . VAL A 1 317 ? -10.145 1.639 -4.993 1.00 84.44 317 VAL A C 1
ATOM 1910 O O . VAL A 1 317 ? -10.439 0.510 -5.389 1.00 84.44 317 VAL A O 1
ATOM 1913 N N . ASP A 1 318 ? -9.779 1.878 -3.732 1.00 88.44 318 ASP A N 1
ATOM 1914 C CA . ASP A 1 318 ? -9.635 0.794 -2.760 1.00 88.44 318 ASP A CA 1
ATOM 1915 C C . ASP A 1 318 ? -10.994 0.175 -2.401 1.00 88.44 318 ASP A C 1
ATOM 1917 O O . ASP A 1 318 ? -11.789 0.718 -1.632 1.00 88.44 318 ASP A O 1
ATOM 1921 N N . HIS A 1 319 ? -11.237 -1.005 -2.963 1.00 91.56 319 HIS A N 1
ATOM 1922 C CA . HIS A 1 319 ? -12.363 -1.866 -2.633 1.00 91.56 319 HIS A CA 1
ATOM 1923 C C . HIS A 1 319 ? -11.931 -3.212 -2.030 1.00 91.56 319 HIS A C 1
ATOM 1925 O O . HIS A 1 319 ? -12.747 -4.128 -1.939 1.00 91.56 319 HIS A O 1
ATOM 1931 N N . VAL A 1 320 ? -10.669 -3.366 -1.610 1.00 90.69 320 VAL A N 1
ATOM 1932 C CA . VAL A 1 320 ? -10.103 -4.644 -1.137 1.00 90.69 320 VAL A CA 1
ATOM 1933 C C . VAL A 1 320 ? -10.858 -5.149 0.108 1.00 90.69 320 VAL A C 1
ATOM 1935 O O . VAL A 1 320 ? -11.136 -4.347 1.008 1.00 90.69 320 VAL A O 1
ATOM 1938 N N . PRO A 1 321 ? -11.192 -6.457 0.206 1.00 93.69 321 PRO A N 1
ATOM 1939 C CA . PRO A 1 321 ? -10.907 -7.555 -0.736 1.00 93.69 321 PRO A CA 1
ATOM 1940 C C . PRO A 1 321 ? -11.988 -7.773 -1.814 1.00 93.69 321 PRO A C 1
ATOM 1942 O O . PRO A 1 321 ? -11.923 -8.738 -2.566 1.00 93.69 321 PRO A O 1
ATOM 1945 N N . PHE A 1 322 ? -13.013 -6.927 -1.877 1.00 94.62 322 PHE A N 1
ATOM 1946 C CA . PHE A 1 322 ? -14.193 -7.134 -2.713 1.00 94.62 322 PHE A CA 1
ATOM 1947 C C . PHE A 1 322 ? -13.917 -6.887 -4.200 1.00 94.62 322 PHE A C 1
ATOM 1949 O O . PHE A 1 322 ? -13.004 -6.157 -4.568 1.00 94.62 322 PHE A O 1
ATOM 1956 N N . ALA A 1 323 ? -14.767 -7.442 -5.068 1.00 91.81 323 ALA A N 1
ATOM 1957 C CA . ALA A 1 323 ? -14.686 -7.254 -6.520 1.00 91.81 323 ALA A CA 1
ATOM 1958 C C . ALA A 1 323 ? -15.250 -5.902 -7.023 1.00 91.81 323 ALA A C 1
ATOM 1960 O O . ALA A 1 323 ? -15.245 -5.653 -8.227 1.00 91.81 323 ALA A O 1
ATOM 1961 N N . SER A 1 324 ? -15.790 -5.055 -6.139 1.00 94.06 324 SER A N 1
ATOM 1962 C CA . SER A 1 324 ? -16.239 -3.695 -6.466 1.00 94.06 324 SER A CA 1
ATOM 1963 C C . SER A 1 324 ? -16.421 -2.832 -5.214 1.00 94.06 324 SER A C 1
ATOM 1965 O O . SER A 1 324 ? -16.673 -3.345 -4.119 1.00 94.06 324 SER A O 1
ATOM 1967 N N . LEU A 1 325 ? -16.369 -1.507 -5.389 1.00 94.88 325 LEU A N 1
ATOM 1968 C CA . LEU A 1 325 ? -16.636 -0.537 -4.321 1.00 94.88 325 LEU A CA 1
ATOM 1969 C C . LEU A 1 325 ? -18.062 -0.670 -3.750 1.00 94.88 325 LEU A C 1
ATOM 1971 O O . LEU A 1 325 ? -18.248 -0.600 -2.539 1.00 94.88 325 LEU A O 1
ATOM 1975 N N . ASP A 1 326 ? -19.062 -0.953 -4.587 1.00 97.12 326 ASP A N 1
ATOM 1976 C CA . ASP A 1 326 ? -20.433 -1.221 -4.131 1.00 97.12 326 ASP A CA 1
ATOM 1977 C C . ASP A 1 326 ? -20.499 -2.432 -3.187 1.00 97.12 326 ASP A C 1
ATOM 1979 O O . ASP A 1 326 ? -21.177 -2.377 -2.160 1.00 97.12 326 ASP A O 1
ATOM 1983 N N . ALA A 1 327 ? -19.770 -3.510 -3.497 1.00 97.50 327 ALA A N 1
ATOM 1984 C CA . ALA A 1 327 ? -19.712 -4.699 -2.650 1.00 97.50 327 ALA A CA 1
ATOM 1985 C C . ALA A 1 327 ? -18.992 -4.424 -1.317 1.00 97.50 327 ALA A C 1
ATOM 1987 O O . ALA A 1 327 ? -19.460 -4.897 -0.278 1.00 97.50 327 ALA A O 1
ATOM 1988 N N . LEU A 1 328 ? -17.931 -3.603 -1.323 1.00 97.50 328 LEU A N 1
ATOM 1989 C CA . LEU A 1 328 ? -17.310 -3.090 -0.098 1.00 97.50 328 LEU A CA 1
ATOM 1990 C C . LEU A 1 328 ? -18.330 -2.314 0.749 1.00 97.50 328 LEU A C 1
ATOM 1992 O O . LEU A 1 328 ? -18.555 -2.669 1.907 1.00 97.50 328 LEU A O 1
ATOM 1996 N N . ILE A 1 329 ? -18.967 -1.281 0.183 1.00 98.12 329 ILE A N 1
ATOM 1997 C CA . ILE A 1 329 ? -19.872 -0.386 0.922 1.00 98.12 329 ILE A CA 1
ATOM 1998 C C . ILE A 1 329 ? -21.045 -1.169 1.514 1.00 98.12 329 ILE A C 1
ATOM 2000 O O . ILE A 1 329 ? -21.335 -1.020 2.705 1.00 98.12 329 ILE A O 1
ATOM 2004 N N . VAL A 1 330 ? -21.689 -2.033 0.721 1.00 98.31 330 VAL A N 1
ATOM 2005 C CA . VAL A 1 330 ? -22.781 -2.890 1.199 1.00 98.31 330 VAL A CA 1
ATOM 2006 C C . VAL A 1 330 ? -22.304 -3.784 2.342 1.00 98.31 330 VAL A C 1
ATOM 2008 O O . VAL A 1 330 ? -22.964 -3.836 3.382 1.00 98.31 330 VAL A O 1
ATOM 2011 N N . ARG A 1 331 ? -21.138 -4.434 2.216 1.00 98.00 331 ARG A N 1
ATOM 2012 C CA . ARG A 1 331 ? -20.676 -5.354 3.259 1.00 98.00 331 ARG A CA 1
ATOM 2013 C C . ARG A 1 331 ? -20.288 -4.652 4.561 1.00 98.00 331 ARG A C 1
ATOM 2015 O O . ARG A 1 331 ? -20.578 -5.204 5.620 1.00 98.00 331 ARG A O 1
ATOM 2022 N N . GLN A 1 332 ? -19.713 -3.446 4.525 1.00 98.00 332 GLN A N 1
ATOM 2023 C CA . GLN A 1 332 ? -19.405 -2.715 5.765 1.00 98.00 332 GLN A CA 1
ATOM 2024 C C . GLN A 1 332 ? -20.670 -2.281 6.516 1.00 98.00 332 GLN A C 1
ATOM 2026 O O . GLN A 1 332 ? -20.723 -2.390 7.741 1.00 98.00 332 GLN A O 1
ATOM 2031 N N . HIS A 1 333 ? -21.731 -1.881 5.806 1.00 98.25 333 HIS A N 1
ATOM 2032 C CA . HIS A 1 333 ? -23.026 -1.607 6.439 1.00 98.25 333 HIS A CA 1
ATOM 2033 C C . HIS A 1 333 ? -23.641 -2.885 7.040 1.00 98.25 333 HIS A C 1
ATOM 2035 O O . HIS A 1 333 ? -24.133 -2.856 8.171 1.00 98.25 333 HIS A O 1
ATOM 2041 N N . GLN A 1 334 ? -23.554 -4.024 6.342 1.00 97.44 334 GLN A N 1
ATOM 2042 C CA . GLN A 1 334 ? -24.047 -5.308 6.853 1.00 97.44 334 GLN A CA 1
ATOM 2043 C C . GLN A 1 334 ? -23.281 -5.779 8.098 1.00 97.44 334 GLN A C 1
ATOM 2045 O O . GLN A 1 334 ? -23.910 -6.175 9.077 1.00 97.44 334 GLN A O 1
ATOM 2050 N N . ASP A 1 335 ? -21.945 -5.717 8.083 1.00 97.19 335 ASP A N 1
ATOM 2051 C CA . ASP A 1 335 ? -21.107 -6.141 9.209 1.00 97.19 335 ASP A CA 1
ATOM 2052 C C . ASP A 1 335 ? -21.291 -5.224 10.432 1.00 97.19 335 ASP A C 1
ATOM 2054 O O . ASP A 1 335 ? -21.464 -5.728 11.542 1.00 97.19 335 ASP A O 1
ATOM 2058 N N . LEU A 1 336 ? -21.279 -3.894 10.250 1.00 96.50 336 LEU A N 1
ATOM 2059 C CA . LEU A 1 336 ? -21.250 -2.931 11.362 1.00 96.50 336 LE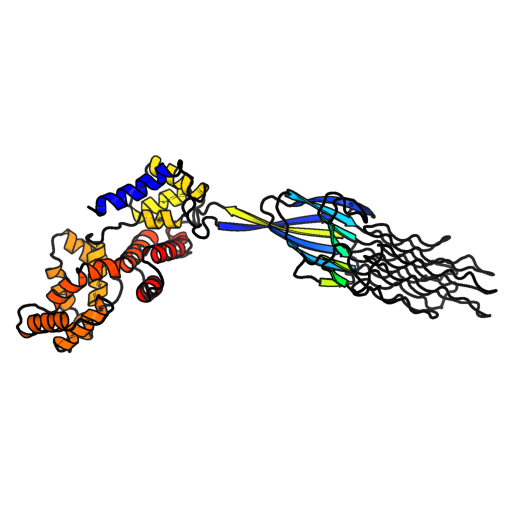U A CA 1
ATOM 2060 C C . LEU A 1 336 ? -22.634 -2.458 11.839 1.00 96.50 336 LEU A C 1
ATOM 2062 O O . LEU A 1 336 ? -22.813 -2.227 13.036 1.00 96.50 336 LEU A O 1
ATOM 2066 N N . LEU A 1 337 ? -23.615 -2.323 10.937 1.00 95.69 337 LEU A N 1
ATOM 2067 C CA . LEU A 1 337 ? -24.975 -1.858 11.258 1.00 95.69 337 LEU A CA 1
ATOM 2068 C C . LEU A 1 337 ? -26.045 -2.961 11.193 1.00 95.69 337 LEU A C 1
ATOM 2070 O O . LEU A 1 337 ? -27.180 -2.721 11.609 1.00 95.69 337 LEU A O 1
ATOM 2074 N N . GLY A 1 338 ? -25.727 -4.149 10.666 1.00 95.88 338 GLY A N 1
ATOM 2075 C CA . GLY A 1 338 ? -26.695 -5.242 10.508 1.00 95.88 338 GLY A CA 1
ATOM 2076 C C . GLY A 1 338 ? -27.770 -4.986 9.443 1.00 95.88 338 GLY A C 1
ATOM 2077 O O . GLY A 1 338 ? -28.838 -5.596 9.502 1.00 95.88 338 GLY A O 1
ATOM 2078 N N . ARG A 1 339 ? -27.519 -4.071 8.496 1.00 97.12 339 ARG A N 1
ATOM 2079 C CA . ARG A 1 339 ? -28.437 -3.702 7.404 1.00 97.12 339 ARG A CA 1
ATOM 2080 C C . ARG A 1 339 ? -27.683 -3.328 6.131 1.00 97.12 339 ARG A C 1
ATOM 2082 O O . ARG A 1 339 ? -26.511 -2.979 6.189 1.00 97.12 339 ARG A O 1
ATOM 2089 N N . ASP A 1 340 ? -28.393 -3.290 5.013 1.00 97.56 340 ASP A N 1
ATOM 2090 C CA . ASP A 1 340 ? -27.887 -2.685 3.779 1.00 97.56 340 ASP A CA 1
ATOM 2091 C C . ASP A 1 340 ? -27.827 -1.140 3.882 1.00 97.56 340 ASP A C 1
ATOM 2093 O O . ASP A 1 340 ? -28.561 -0.532 4.683 1.00 97.56 340 ASP A O 1
ATOM 2097 N N . PRO A 1 341 ? -26.975 -0.475 3.077 1.00 97.56 341 PRO A N 1
ATOM 2098 C CA . PRO A 1 341 ? -27.023 0.970 2.897 1.00 97.56 341 PRO A CA 1
ATOM 2099 C C . PRO A 1 341 ? -28.314 1.382 2.181 1.00 97.56 341 PRO A C 1
ATOM 2101 O O . PRO A 1 341 ? -28.844 0.669 1.327 1.00 97.56 341 PRO A O 1
ATOM 2104 N N . THR A 1 342 ? -28.803 2.580 2.481 1.00 98.00 342 THR A N 1
ATOM 2105 C CA . THR A 1 342 ? -29.780 3.263 1.627 1.00 98.00 342 THR A CA 1
ATOM 2106 C C . THR A 1 342 ? -29.130 3.677 0.302 1.00 98.00 342 THR A C 1
ATOM 2108 O O . THR A 1 342 ? -27.907 3.765 0.187 1.00 98.00 342 THR A O 1
ATOM 2111 N N . ALA A 1 343 ? -29.946 3.972 -0.715 1.00 97.00 343 ALA A N 1
ATOM 2112 C CA . ALA A 1 343 ? -29.439 4.425 -2.014 1.00 97.00 343 ALA A CA 1
ATOM 2113 C C . ALA A 1 343 ? -28.620 5.732 -1.921 1.00 97.00 343 ALA A C 1
ATOM 2115 O O . ALA A 1 343 ? -27.696 5.926 -2.707 1.00 97.00 343 ALA A O 1
ATOM 2116 N N . GLU A 1 344 ? -28.939 6.598 -0.953 1.00 95.50 344 GLU A N 1
ATOM 2117 C CA . GLU A 1 344 ? -28.221 7.847 -0.677 1.00 95.50 344 GLU A CA 1
ATOM 2118 C C . GLU A 1 344 ? -26.865 7.581 -0.006 1.00 95.50 344 GLU A C 1
ATOM 2120 O O . GLU A 1 344 ? -25.844 8.048 -0.506 1.00 95.50 344 GLU A O 1
ATOM 2125 N N . GLU A 1 345 ? -26.823 6.747 1.042 1.00 97.19 345 GLU A N 1
ATOM 2126 C CA . GLU A 1 345 ? -25.568 6.321 1.688 1.00 97.19 345 GLU A CA 1
ATOM 2127 C C . GLU A 1 345 ? -24.624 5.633 0.690 1.00 97.19 345 GLU A C 1
ATOM 2129 O O . GLU A 1 345 ? -23.442 5.966 0.622 1.00 97.19 345 GLU A O 1
ATOM 2134 N N . LEU A 1 346 ? -25.145 4.715 -0.133 1.00 97.00 346 LEU A N 1
ATOM 2135 C CA . LEU A 1 346 ? -24.362 4.019 -1.155 1.00 97.00 346 LEU A CA 1
ATOM 2136 C C . LEU A 1 346 ? -23.813 4.983 -2.220 1.00 97.00 346 LEU A C 1
ATOM 2138 O O . LEU A 1 346 ? -22.665 4.846 -2.635 1.00 97.00 346 LEU A O 1
ATOM 2142 N N . ALA A 1 347 ? -24.606 5.963 -2.666 1.00 94.06 347 ALA A N 1
ATOM 2143 C CA . ALA A 1 347 ? -24.162 6.950 -3.650 1.00 94.06 347 ALA A CA 1
ATOM 2144 C C . ALA A 1 347 ? -23.130 7.938 -3.079 1.00 94.06 347 ALA A C 1
ATOM 2146 O O . ALA A 1 347 ? -22.151 8.248 -3.763 1.00 94.06 347 ALA A O 1
ATOM 2147 N N . GLY A 1 348 ? -23.314 8.387 -1.833 1.00 92.44 348 GLY A N 1
ATOM 2148 C CA . GLY A 1 348 ? -22.374 9.264 -1.134 1.00 92.44 348 GLY A CA 1
ATOM 2149 C C . GLY A 1 348 ? -21.010 8.601 -0.949 1.00 92.44 348 GLY A C 1
ATOM 2150 O O . GLY A 1 348 ? -20.007 9.122 -1.432 1.00 92.44 348 GLY A O 1
ATOM 2151 N N . TRP A 1 349 ? -20.978 7.404 -0.352 1.00 96.31 349 TRP A N 1
ATOM 2152 C CA . TRP A 1 349 ? -19.729 6.660 -0.153 1.00 96.31 349 TRP A CA 1
ATOM 2153 C C . TRP A 1 349 ? -19.059 6.244 -1.462 1.00 96.31 349 TRP A C 1
ATOM 2155 O O . TRP A 1 349 ? -17.835 6.308 -1.553 1.00 96.31 349 TRP A O 1
ATOM 2165 N N . ARG A 1 350 ? -19.831 5.885 -2.502 1.00 94.69 350 ARG A N 1
ATOM 2166 C CA . ARG A 1 350 ? -19.249 5.612 -3.825 1.00 94.69 350 ARG A CA 1
ATOM 2167 C C . ARG A 1 350 ? -18.521 6.840 -4.364 1.00 94.69 350 ARG A C 1
ATOM 2169 O O . ARG A 1 350 ? -17.418 6.701 -4.877 1.00 94.69 350 ARG A O 1
ATOM 2176 N N . THR A 1 351 ? -19.123 8.022 -4.240 1.00 92.12 351 THR A N 1
ATOM 2177 C CA . THR A 1 351 ? -18.526 9.279 -4.716 1.00 92.12 351 THR A CA 1
ATOM 2178 C C . THR A 1 351 ? -17.247 9.589 -3.940 1.00 92.12 351 THR A C 1
ATOM 2180 O O . THR A 1 351 ? -16.184 9.643 -4.550 1.00 92.12 351 THR A O 1
ATOM 2183 N N . ALA A 1 352 ? -17.328 9.650 -2.607 1.00 90.00 352 ALA A N 1
ATOM 2184 C CA . ALA A 1 352 ? -16.219 10.068 -1.747 1.00 90.00 352 ALA A CA 1
ATOM 2185 C C . ALA A 1 352 ? -14.981 9.149 -1.809 1.00 90.00 352 ALA A C 1
ATOM 2187 O O . ALA A 1 352 ? -13.855 9.615 -1.663 1.00 90.00 352 ALA A O 1
ATOM 2188 N N . ILE A 1 353 ? -15.171 7.845 -2.051 1.00 89.12 353 ILE A N 1
ATOM 2189 C CA . ILE A 1 353 ? -14.059 6.888 -2.208 1.00 89.12 353 ILE A CA 1
ATOM 2190 C C . ILE A 1 353 ? -13.543 6.851 -3.664 1.00 89.12 353 ILE A C 1
ATOM 2192 O O . ILE A 1 353 ? -12.399 6.476 -3.901 1.00 89.12 353 ILE A O 1
ATOM 2196 N N . THR A 1 354 ? -14.339 7.290 -4.649 1.00 87.69 354 THR A N 1
ATOM 2197 C CA . THR A 1 354 ? -13.891 7.407 -6.054 1.00 87.69 354 THR A CA 1
ATOM 2198 C C . THR A 1 354 ? -13.146 8.719 -6.326 1.00 87.69 354 THR A C 1
ATOM 2200 O O . THR A 1 354 ? -12.254 8.737 -7.169 1.00 87.69 354 THR A O 1
ATOM 2203 N N . ASP A 1 355 ? -13.488 9.812 -5.634 1.00 83.75 355 ASP A N 1
ATOM 2204 C CA . ASP A 1 355 ? -12.795 11.108 -5.743 1.00 83.75 355 ASP A CA 1
ATOM 2205 C C . ASP A 1 355 ? -11.671 11.311 -4.704 1.00 83.75 355 ASP A C 1
ATOM 2207 O O . ASP A 1 355 ? -10.985 12.335 -4.722 1.00 83.75 355 ASP A O 1
ATOM 2211 N N . GLY A 1 356 ? -11.460 10.330 -3.818 1.00 82.50 356 GLY A N 1
ATOM 2212 C CA . GLY A 1 356 ? -10.403 10.329 -2.806 1.00 82.50 356 GLY A CA 1
ATOM 2213 C C . GLY A 1 356 ? -10.655 11.245 -1.602 1.00 82.50 356 GLY A C 1
ATOM 2214 O O . GLY A 1 356 ? -9.765 11.376 -0.757 1.00 82.50 356 GLY A O 1
ATOM 2215 N N . SER A 1 357 ? -11.836 11.867 -1.488 1.00 86.81 357 SER A N 1
ATOM 2216 C CA . SER A 1 357 ? -12.203 12.710 -0.340 1.00 86.81 357 SER A CA 1
ATOM 2217 C C . SER A 1 357 ? -12.513 11.928 0.945 1.00 86.81 357 SER A C 1
ATOM 2219 O O . SER A 1 357 ? -12.533 12.529 2.021 1.00 86.81 357 SER A O 1
ATOM 2221 N N . ALA A 1 358 ? -12.705 10.608 0.856 1.00 89.19 358 ALA A N 1
ATOM 2222 C CA . ALA A 1 358 ? -12.718 9.686 1.989 1.00 89.19 358 ALA A CA 1
ATOM 2223 C C . ALA A 1 358 ? -12.137 8.314 1.608 1.00 89.19 358 ALA A C 1
ATOM 2225 O O . ALA A 1 358 ? -12.178 7.896 0.453 1.00 89.19 358 ALA A O 1
ATOM 2226 N N . THR A 1 359 ? -11.640 7.577 2.596 1.00 90.94 359 THR A N 1
ATOM 2227 C CA . THR A 1 359 ? -11.082 6.228 2.428 1.00 90.94 359 THR A CA 1
ATOM 2228 C C . THR A 1 359 ? -12.082 5.110 2.734 1.00 90.94 359 THR A C 1
ATOM 2230 O O . THR A 1 359 ? -13.065 5.281 3.463 1.00 90.94 359 THR A O 1
ATOM 2233 N N . ALA A 1 360 ? -11.774 3.906 2.241 1.00 93.88 360 ALA A N 1
ATOM 2234 C CA . ALA A 1 360 ? -12.459 2.667 2.613 1.00 93.88 360 ALA A CA 1
ATOM 2235 C C . ALA A 1 360 ? -12.463 2.406 4.135 1.00 93.88 360 ALA A C 1
ATOM 2237 O O . ALA A 1 360 ? -13.406 1.811 4.655 1.00 93.88 360 ALA A O 1
ATOM 2238 N N . ASP A 1 361 ? -11.437 2.866 4.856 1.00 94.88 361 ASP A N 1
ATOM 2239 C CA . ASP A 1 361 ? -11.298 2.660 6.300 1.00 94.88 361 ASP A CA 1
ATOM 2240 C C . ASP A 1 361 ? -11.991 3.756 7.127 1.00 94.88 361 ASP A C 1
ATOM 2242 O O . ASP A 1 361 ? -12.533 3.464 8.193 1.00 94.88 361 ASP A O 1
ATOM 2246 N N . GLU A 1 362 ? -12.097 4.987 6.617 1.00 95.75 362 GLU A N 1
ATOM 2247 C CA . GLU A 1 362 ? -12.969 6.022 7.197 1.00 95.75 362 GLU A CA 1
ATOM 2248 C C . GLU A 1 362 ? -14.452 5.656 7.069 1.00 95.75 362 GLU A C 1
ATOM 2250 O O . GLU A 1 362 ? -15.209 5.867 8.018 1.00 95.75 362 GLU A O 1
ATOM 2255 N N . LEU A 1 363 ? -14.863 5.021 5.964 1.00 96.88 363 LEU A N 1
ATOM 2256 C CA . LEU A 1 363 ? -16.173 4.367 5.852 1.00 96.88 363 LEU A CA 1
ATOM 2257 C C . LEU A 1 363 ? -16.385 3.379 7.012 1.00 96.88 363 LEU A C 1
ATOM 2259 O O . LEU A 1 363 ? -17.366 3.505 7.745 1.00 96.88 363 LEU A O 1
ATOM 2263 N N . VAL A 1 364 ? -15.453 2.443 7.230 1.00 97.50 364 VAL A N 1
ATOM 2264 C CA . VAL A 1 364 ? -15.531 1.453 8.322 1.00 97.50 364 VAL A CA 1
ATOM 2265 C C . VAL A 1 364 ? -15.623 2.137 9.693 1.00 97.50 364 VAL A C 1
ATOM 2267 O O . VAL A 1 364 ? -16.505 1.809 10.485 1.00 97.50 364 VAL A O 1
ATOM 2270 N N . VAL A 1 365 ? -14.765 3.118 9.984 1.00 96.38 365 VAL A N 1
ATOM 2271 C CA . VAL A 1 365 ? -14.757 3.802 11.290 1.00 96.38 365 VAL A CA 1
ATOM 2272 C C . VAL A 1 365 ? -16.002 4.676 11.497 1.00 96.38 365 VAL A C 1
ATOM 2274 O O . VAL A 1 365 ? -16.532 4.708 12.606 1.00 96.38 365 VAL A O 1
ATOM 2277 N N . SER A 1 366 ? -16.529 5.325 10.455 1.00 96.38 366 SER A N 1
ATOM 2278 C CA . SER A 1 366 ? -17.736 6.167 10.545 1.00 96.38 366 SER A CA 1
ATOM 2279 C C . SER A 1 366 ? -19.018 5.384 10.863 1.00 96.38 366 SER A C 1
ATOM 2281 O O . SER A 1 366 ? -19.947 5.931 11.460 1.00 96.38 366 SER A O 1
ATOM 2283 N N . LEU A 1 367 ? -19.059 4.100 10.490 1.00 96.81 367 LEU A N 1
ATOM 2284 C CA . LEU A 1 367 ? -20.168 3.181 10.752 1.00 96.81 367 LEU A CA 1
ATOM 2285 C C . LEU A 1 367 ? -20.094 2.532 12.146 1.00 96.81 367 LEU A C 1
ATOM 2287 O O . LEU A 1 367 ? -21.060 1.894 12.572 1.00 96.81 367 LEU A O 1
ATOM 2291 N N . LEU A 1 368 ? -18.983 2.678 12.879 1.00 94.44 368 LEU A N 1
ATOM 2292 C CA . LEU A 1 368 ? -18.889 2.185 14.253 1.00 94.44 368 LEU A CA 1
ATOM 2293 C C . LEU A 1 368 ? -19.820 2.978 15.185 1.00 94.44 368 LEU A C 1
ATOM 2295 O O . LEU A 1 368 ? -19.799 4.210 15.183 1.00 94.44 368 LEU A O 1
ATOM 2299 N N . PRO A 1 369 ? -20.574 2.308 16.078 1.00 89.88 369 PRO A N 1
ATOM 2300 C CA . PRO A 1 369 ? -21.281 2.995 17.150 1.00 89.88 369 PRO A CA 1
ATOM 2301 C C . PRO A 1 369 ? -20.315 3.820 18.016 1.00 89.88 369 PRO A C 1
ATOM 2303 O O . PRO A 1 369 ? -19.356 3.283 18.575 1.00 89.88 369 PRO A O 1
ATOM 2306 N N . ASP A 1 370 ? -20.597 5.115 18.169 1.00 85.06 370 ASP A N 1
ATOM 2307 C CA . ASP A 1 370 ? -19.833 6.054 19.006 1.00 85.06 370 ASP A CA 1
ATOM 2308 C C . ASP A 1 370 ? -20.188 5.939 20.501 1.00 85.06 370 ASP A C 1
ATOM 2310 O O . ASP A 1 370 ? -19.357 6.193 21.377 1.00 85.06 370 ASP A O 1
ATOM 2314 N N . ASP A 1 371 ? -21.415 5.503 20.789 1.00 89.81 371 ASP A N 1
ATOM 2315 C CA . ASP A 1 371 ? -21.999 5.439 22.127 1.00 89.81 371 ASP A CA 1
ATOM 2316 C C . ASP A 1 371 ? -21.175 4.576 23.108 1.00 89.81 371 ASP A C 1
ATOM 2318 O O . ASP A 1 371 ? -20.958 3.375 22.900 1.00 89.81 371 ASP A O 1
ATOM 2322 N N . GLN A 1 372 ? -20.726 5.207 24.197 1.00 87.75 372 GLN A N 1
ATOM 2323 C CA . GLN A 1 372 ? -20.011 4.583 25.315 1.00 87.75 372 GLN A CA 1
ATOM 2324 C C . GLN A 1 372 ? -20.941 4.188 26.475 1.00 87.75 372 GLN A C 1
ATOM 2326 O O . GLN A 1 372 ? -20.528 3.434 27.358 1.00 87.75 372 GLN A O 1
ATOM 2331 N N . ASP A 1 373 ? -22.187 4.658 26.479 1.00 90.38 373 ASP A N 1
ATOM 2332 C CA . ASP A 1 373 ? -23.238 4.276 27.421 1.00 90.38 373 ASP A CA 1
ATOM 2333 C C . ASP A 1 373 ? -24.039 3.042 26.939 1.00 90.38 373 ASP A C 1
ATOM 2335 O O . ASP A 1 373 ? -24.821 2.470 27.712 1.00 90.38 373 ASP A O 1
ATOM 2339 N N . ALA A 1 374 ? -23.796 2.575 25.709 1.00 93.62 374 ALA A N 1
ATOM 2340 C CA . ALA A 1 374 ? -24.318 1.327 25.152 1.00 93.62 374 ALA A CA 1
ATOM 2341 C C . ALA A 1 374 ? -23.823 0.073 25.907 1.00 93.62 374 ALA A C 1
ATOM 2343 O O . ALA A 1 374 ? -22.688 0.005 26.386 1.00 93.62 374 ALA A O 1
ATOM 2344 N N . LEU A 1 375 ? -24.687 -0.946 26.015 1.00 95.06 375 LEU A N 1
ATOM 2345 C CA . LEU A 1 375 ? -24.477 -2.115 26.887 1.00 95.06 375 LEU A CA 1
ATOM 2346 C C . LEU A 1 375 ? -23.199 -2.911 26.579 1.00 95.06 375 LEU A C 1
ATOM 2348 O O . LEU A 1 375 ? -22.580 -3.450 27.494 1.00 95.06 375 LEU A O 1
ATOM 2352 N N . ASP A 1 376 ? -22.794 -2.977 25.313 1.00 94.75 376 ASP A N 1
ATOM 2353 C CA . ASP A 1 376 ? -21.568 -3.640 24.875 1.00 94.75 376 ASP A CA 1
ATOM 2354 C C . ASP A 1 376 ? -20.309 -2.926 25.393 1.00 94.75 376 ASP A C 1
ATOM 2356 O O . ASP A 1 376 ? -19.433 -3.577 25.964 1.00 94.75 376 ASP A O 1
ATOM 2360 N N . ALA A 1 377 ? -20.252 -1.594 25.288 1.00 95.94 377 ALA A N 1
ATOM 2361 C CA . ALA A 1 377 ? -19.152 -0.785 25.808 1.00 95.94 377 ALA A CA 1
ATOM 2362 C C . ALA A 1 377 ? -19.000 -0.958 27.327 1.00 95.94 377 ALA A C 1
ATOM 2364 O O . ALA A 1 377 ? -17.885 -1.125 27.827 1.00 95.94 377 ALA A O 1
ATOM 2365 N N . ARG A 1 378 ? -20.125 -1.005 28.058 1.00 95.62 378 ARG A N 1
ATOM 2366 C CA . ARG A 1 378 ? -20.139 -1.264 29.509 1.00 95.62 378 ARG A CA 1
ATOM 2367 C C . ARG A 1 378 ? -19.603 -2.657 29.854 1.00 95.62 378 ARG A C 1
ATOM 2369 O O . ARG A 1 378 ? -18.794 -2.786 30.770 1.00 95.62 378 ARG A O 1
ATOM 2376 N N . VAL A 1 379 ? -19.999 -3.699 29.113 1.00 96.44 379 VAL A N 1
ATOM 2377 C CA . VAL A 1 379 ? -19.475 -5.068 29.306 1.00 96.44 379 VAL A CA 1
ATOM 2378 C C . VAL A 1 379 ? -17.975 -5.131 29.006 1.00 96.44 379 VAL A C 1
ATOM 2380 O O . VAL A 1 379 ? -17.227 -5.702 29.800 1.00 96.44 379 VAL A O 1
ATOM 2383 N N . VAL A 1 380 ? -17.509 -4.506 27.920 1.00 97.00 380 VAL A N 1
ATOM 2384 C CA . VAL A 1 380 ? -16.078 -4.453 27.572 1.00 97.00 380 VAL A CA 1
ATOM 2385 C C . VAL A 1 380 ? -15.271 -3.739 28.660 1.00 97.00 380 VAL A C 1
ATOM 2387 O O . VAL A 1 380 ? -14.277 -4.296 29.128 1.00 97.00 380 VAL A O 1
ATOM 2390 N N . ARG A 1 381 ? -15.708 -2.564 29.138 1.00 96.06 381 ARG A N 1
ATOM 2391 C CA . ARG A 1 381 ? -15.033 -1.860 30.245 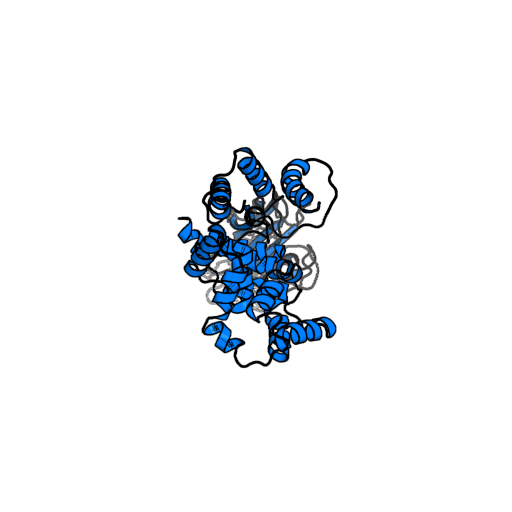1.00 96.06 381 ARG A CA 1
ATOM 2392 C C . ARG A 1 381 ? -15.008 -2.678 31.534 1.00 96.06 381 ARG A C 1
ATOM 2394 O O . ARG A 1 381 ? -13.974 -2.692 32.200 1.00 96.06 381 ARG A O 1
ATOM 2401 N N . LEU A 1 382 ? -16.078 -3.414 31.847 1.00 94.81 382 LEU A N 1
ATOM 2402 C CA . LEU A 1 382 ? -16.131 -4.267 33.035 1.00 94.81 382 LEU A CA 1
ATOM 2403 C C . LEU A 1 382 ? -15.133 -5.436 32.950 1.00 94.81 382 LEU A C 1
ATOM 2405 O O . LEU A 1 382 ? -14.416 -5.700 33.915 1.00 94.81 382 LEU A O 1
ATOM 2409 N N . TYR A 1 383 ? -15.022 -6.097 31.792 1.00 96.06 383 TYR A N 1
ATOM 2410 C CA . TYR A 1 383 ? -13.999 -7.127 31.560 1.00 96.06 383 TYR A CA 1
ATOM 2411 C C . TYR A 1 383 ? -12.577 -6.563 31.641 1.00 96.06 383 TYR A C 1
ATOM 2413 O O . TYR A 1 383 ? -11.721 -7.157 32.298 1.00 96.06 383 TYR A O 1
ATOM 2421 N N . LEU A 1 384 ? -12.328 -5.403 31.030 1.00 95.38 384 LEU A N 1
ATOM 2422 C CA . LEU A 1 384 ? -11.020 -4.753 31.082 1.00 95.38 384 LEU A CA 1
ATOM 2423 C C . LEU A 1 384 ? -10.634 -4.394 32.520 1.00 95.38 384 LEU A C 1
ATOM 2425 O O . LEU A 1 384 ? -9.531 -4.733 32.940 1.00 95.38 384 LEU A O 1
ATOM 2429 N N . ALA A 1 385 ? -11.548 -3.801 33.292 1.00 93.75 385 ALA A N 1
ATOM 2430 C CA . ALA A 1 385 ? -11.294 -3.414 34.675 1.00 93.75 385 ALA A CA 1
ATOM 2431 C C . ALA A 1 385 ? -10.987 -4.620 35.582 1.00 93.75 385 ALA A C 1
ATOM 2433 O O . ALA A 1 385 ? -10.007 -4.603 36.321 1.00 93.75 385 ALA A O 1
ATOM 2434 N N . TYR A 1 386 ? -11.807 -5.676 35.530 1.00 93.00 386 TYR A N 1
ATOM 2435 C CA . TYR A 1 386 ? -11.674 -6.833 36.426 1.00 93.00 386 TYR A CA 1
ATOM 2436 C C . TYR A 1 386 ? -10.576 -7.819 35.998 1.00 93.00 386 TYR A C 1
ATOM 2438 O O . TYR A 1 386 ? -9.894 -8.398 36.853 1.00 93.00 386 TYR A O 1
ATOM 2446 N N . PHE A 1 387 ? -10.422 -8.038 34.690 1.00 93.44 387 PHE A N 1
ATOM 2447 C CA . PHE A 1 387 ? -9.662 -9.163 34.137 1.00 93.44 387 PHE A CA 1
ATOM 2448 C C . PHE A 1 387 ? -8.445 -8.754 33.294 1.00 93.44 387 PHE A C 1
ATOM 2450 O O . PHE A 1 387 ? -7.614 -9.600 32.964 1.00 93.44 387 PHE A O 1
ATOM 2457 N N . LEU A 1 388 ? -8.283 -7.461 32.973 1.00 93.19 388 LEU A N 1
ATOM 2458 C CA . LEU A 1 388 ? -7.174 -6.947 32.154 1.00 93.19 388 LEU A CA 1
ATOM 2459 C C . LEU A 1 388 ? -7.033 -7.696 30.814 1.00 93.19 388 LEU A C 1
ATOM 2461 O O . LEU A 1 388 ? -5.924 -8.007 30.363 1.00 93.19 388 LEU A O 1
ATOM 2465 N N . ARG A 1 389 ? -8.169 -8.046 30.207 1.00 94.69 389 ARG A N 1
ATOM 2466 C CA . ARG A 1 389 ? -8.291 -8.761 28.931 1.00 94.69 389 ARG A CA 1
ATOM 2467 C C . ARG A 1 389 ? -9.592 -8.355 28.227 1.00 94.69 389 ARG A C 1
ATOM 2469 O O . ARG A 1 389 ? -10.535 -7.965 28.919 1.00 94.69 389 ARG A O 1
ATOM 2476 N N . PRO A 1 390 ? -9.680 -8.479 26.891 1.00 96.31 390 PRO A N 1
ATOM 2477 C CA . PRO A 1 390 ? -10.973 -8.475 26.216 1.00 96.31 390 PRO A CA 1
ATOM 2478 C C . PRO A 1 390 ? -11.869 -9.610 26.743 1.00 96.31 390 PRO A C 1
ATOM 2480 O O . PRO A 1 390 ? -11.368 -10.616 27.274 1.00 96.31 390 PRO A O 1
ATOM 2483 N N . PRO A 1 391 ? -13.197 -9.472 26.605 1.00 96.56 391 PRO A N 1
ATOM 2484 C CA . PRO A 1 391 ? -14.096 -10.570 26.881 1.00 96.56 391 PRO A CA 1
ATOM 2485 C C . PRO A 1 391 ? -13.902 -11.712 25.885 1.00 96.56 391 PRO A C 1
ATOM 2487 O O . PRO A 1 391 ? -13.507 -11.527 24.739 1.00 96.56 391 PRO A O 1
ATOM 2490 N N . ASP A 1 392 ? -14.224 -12.909 26.347 1.00 95.94 392 ASP A N 1
ATOM 2491 C CA . ASP A 1 392 ? -14.544 -14.059 25.510 1.00 95.94 392 ASP A CA 1
ATOM 2492 C C . ASP A 1 392 ? -15.942 -13.877 24.880 1.00 95.94 392 ASP A C 1
ATOM 2494 O O . ASP A 1 392 ? -16.804 -13.198 25.441 1.00 95.94 392 ASP A O 1
ATOM 2498 N N . LEU A 1 393 ? -16.164 -14.444 23.688 1.00 96.50 393 LEU A N 1
ATOM 2499 C CA . LEU A 1 393 ? -17.353 -14.159 22.870 1.00 96.50 393 LEU A CA 1
ATOM 2500 C C . LEU A 1 393 ? -18.670 -14.544 23.564 1.00 96.50 393 LEU A C 1
ATOM 2502 O O . LEU A 1 393 ? -19.631 -13.773 23.542 1.00 96.50 393 LEU A O 1
ATOM 2506 N N . ASP A 1 394 ? -18.711 -15.713 24.200 1.00 96.94 394 ASP A N 1
ATOM 2507 C CA . ASP A 1 394 ? -19.928 -16.211 24.843 1.00 96.94 394 ASP A CA 1
ATOM 2508 C C . ASP A 1 394 ? -20.183 -15.539 26.195 1.00 96.94 394 ASP A C 1
ATOM 2510 O O . ASP A 1 394 ? -21.329 -15.211 26.501 1.00 96.94 394 ASP A O 1
ATOM 2514 N N . GLY A 1 395 ? -19.133 -15.221 26.962 1.00 95.88 395 GLY A N 1
ATOM 2515 C CA . GLY A 1 395 ? -19.254 -14.388 28.155 1.00 95.88 395 GLY A CA 1
ATOM 2516 C C . GLY A 1 395 ? -19.738 -12.974 27.828 1.00 95.88 395 GLY A C 1
ATOM 2517 O O . GLY A 1 395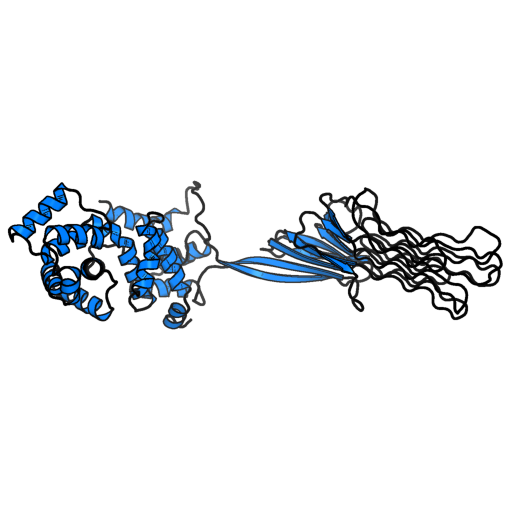 ? -20.659 -12.483 28.479 1.00 95.88 395 GLY A O 1
ATOM 2518 N N . PHE A 1 396 ? -19.207 -12.338 26.777 1.00 97.12 396 PHE A N 1
ATOM 2519 C CA . PHE A 1 396 ? -19.706 -11.046 26.291 1.00 97.12 396 PHE A CA 1
ATOM 2520 C C . PHE A 1 396 ? -21.200 -11.097 25.960 1.00 97.12 396 PHE A C 1
ATOM 2522 O O . PHE A 1 396 ? -21.959 -10.269 26.466 1.00 97.12 396 PHE A O 1
ATOM 2529 N N . ARG A 1 397 ? -21.624 -12.079 25.148 1.00 96.94 397 ARG A N 1
ATOM 2530 C CA . ARG A 1 397 ? -23.035 -12.286 24.780 1.00 96.94 397 ARG A CA 1
ATOM 2531 C C . ARG A 1 397 ? -23.895 -12.462 26.027 1.00 96.94 397 ARG A C 1
ATOM 2533 O O . ARG A 1 397 ? -24.811 -11.677 26.245 1.00 96.94 397 ARG A O 1
ATOM 2540 N N . TYR A 1 398 ? -23.539 -13.411 26.893 1.00 97.00 398 TYR A N 1
ATOM 2541 C CA . TYR A 1 398 ? -24.260 -13.686 28.134 1.00 97.00 398 TYR A CA 1
ATOM 2542 C C . TYR A 1 398 ? -24.411 -12.437 29.013 1.00 97.00 398 TYR A C 1
ATOM 2544 O O . TYR A 1 398 ? -25.518 -12.127 29.450 1.00 97.00 398 TYR A O 1
ATOM 2552 N N . TRP A 1 399 ? -23.336 -11.683 29.259 1.00 96.75 399 TRP A N 1
ATOM 2553 C CA . TRP A 1 399 ? -23.412 -10.508 30.128 1.00 96.75 399 TRP A CA 1
ATOM 2554 C C . TRP A 1 399 ? -24.156 -9.336 29.488 1.00 96.75 399 TRP A C 1
ATOM 2556 O O . TRP A 1 399 ? -24.945 -8.693 30.180 1.00 96.75 399 TRP A O 1
ATOM 2566 N N . ARG A 1 400 ? -23.991 -9.097 28.180 1.00 96.75 400 ARG A N 1
ATOM 2567 C CA . ARG A 1 400 ? -24.799 -8.129 27.416 1.00 96.75 400 ARG A CA 1
ATOM 2568 C C . ARG A 1 400 ? -26.287 -8.466 27.528 1.00 96.75 400 ARG A C 1
ATOM 2570 O O . ARG A 1 400 ? -27.090 -7.585 27.829 1.00 96.75 400 ARG A O 1
ATOM 2577 N N . ASP A 1 401 ? -26.638 -9.736 27.358 1.00 97.19 401 ASP A N 1
ATOM 2578 C CA . ASP A 1 401 ? -28.025 -10.205 27.350 1.00 97.19 401 ASP A CA 1
ATOM 2579 C C . ASP A 1 401 ? -28.632 -10.203 28.765 1.00 97.19 401 ASP A C 1
ATOM 2581 O O . ASP A 1 401 ? -29.805 -9.878 28.935 1.00 97.19 401 ASP A O 1
ATOM 2585 N N . GLN A 1 402 ? -27.828 -10.442 29.810 1.00 97.44 402 GLN A N 1
ATOM 2586 C CA . GLN A 1 402 ? -28.235 -10.209 31.202 1.00 97.44 402 GLN A CA 1
ATOM 2587 C C . GLN A 1 402 ? -28.538 -8.725 31.477 1.00 97.44 402 GLN A C 1
ATOM 2589 O O . GLN A 1 402 ? -29.535 -8.436 32.139 1.00 97.44 402 GLN A O 1
ATOM 2594 N N . LEU A 1 403 ? -27.714 -7.786 30.986 1.00 96.06 403 LEU A N 1
ATOM 2595 C CA . LEU A 1 403 ? -27.982 -6.348 31.142 1.00 96.06 403 LEU A CA 1
ATOM 2596 C C . LEU A 1 403 ? -29.227 -5.917 30.347 1.00 96.06 403 LEU A C 1
ATOM 2598 O O . LEU A 1 403 ? -30.053 -5.173 30.872 1.00 96.06 403 LEU A O 1
ATOM 2602 N N . ALA A 1 404 ? -29.403 -6.423 29.121 1.00 96.62 404 ALA A N 1
ATOM 2603 C CA . ALA A 1 404 ? -30.594 -6.179 28.303 1.00 96.62 404 ALA A CA 1
ATOM 2604 C C . ALA A 1 404 ? -31.872 -6.742 28.956 1.00 96.62 404 ALA A C 1
ATOM 2606 O O . ALA A 1 404 ? -32.920 -6.102 28.922 1.00 96.62 404 ALA A O 1
ATOM 2607 N N . GLY A 1 405 ? -31.767 -7.888 29.638 1.00 96.44 405 GLY A N 1
ATOM 2608 C CA . GLY A 1 405 ? -32.808 -8.460 30.499 1.00 96.44 405 GLY A CA 1
ATOM 2609 C C . GLY A 1 405 ? -33.030 -7.728 31.833 1.00 96.44 405 GLY A C 1
ATOM 2610 O O . GLY A 1 405 ? -33.707 -8.261 32.710 1.00 96.44 405 GLY A O 1
ATOM 2611 N N . GLY A 1 406 ? -32.456 -6.535 32.025 1.00 95.38 406 GLY A N 1
ATOM 2612 C CA . GLY A 1 406 ? -32.692 -5.682 33.192 1.00 95.38 406 GLY A CA 1
ATOM 2613 C C . GLY A 1 406 ? -31.815 -5.966 34.416 1.00 95.38 406 GLY A C 1
ATOM 2614 O O . GLY A 1 406 ? -32.034 -5.356 35.467 1.00 95.38 406 GLY A O 1
ATOM 2615 N N . ARG A 1 407 ? -30.800 -6.842 34.333 1.00 95.25 407 ARG A N 1
ATOM 2616 C CA . ARG A 1 407 ? -29.814 -6.975 35.421 1.00 95.25 407 ARG A CA 1
ATOM 2617 C C . ARG A 1 407 ? -29.018 -5.676 35.538 1.00 95.25 407 ARG A C 1
ATOM 2619 O O . ARG A 1 407 ? -28.414 -5.219 34.575 1.00 95.25 407 ARG A O 1
ATOM 2626 N N . SER A 1 408 ? -28.948 -5.102 36.738 1.00 92.88 408 SER A N 1
ATOM 2627 C CA . SER A 1 408 ? -28.126 -3.911 36.968 1.00 92.88 408 SER A CA 1
ATOM 2628 C C . SER A 1 408 ? -26.629 -4.228 36.881 1.00 92.88 408 SER A C 1
ATOM 2630 O O . SER A 1 408 ? -26.172 -5.276 37.348 1.00 92.88 408 SER A O 1
ATOM 2632 N N . LEU A 1 409 ? -25.833 -3.281 36.372 1.00 90.31 409 LEU A N 1
ATOM 2633 C CA . LEU A 1 409 ? -24.371 -3.408 36.333 1.00 90.31 409 LEU A CA 1
ATOM 2634 C C . LEU A 1 409 ? -23.753 -3.686 37.704 1.00 90.31 409 LEU A C 1
ATOM 2636 O O . LEU A 1 409 ? -22.792 -4.441 37.782 1.00 90.31 409 LEU A O 1
ATOM 2640 N N . GLN A 1 410 ? -24.333 -3.167 38.790 1.00 90.06 410 GLN A N 1
ATOM 2641 C CA . GLN A 1 410 ? -23.867 -3.475 40.143 1.00 90.06 410 GLN A CA 1
ATOM 2642 C C . GLN A 1 410 ? -24.127 -4.936 40.551 1.00 90.06 410 GLN A C 1
ATOM 2644 O O . GLN A 1 410 ? -23.325 -5.520 41.277 1.00 90.06 410 GLN A O 1
ATOM 2649 N N . SER A 1 411 ? -25.219 -5.555 40.083 1.00 91.56 411 SER A N 1
ATOM 2650 C CA . SER A 1 411 ? -25.445 -6.994 40.272 1.00 91.56 411 SER A CA 1
ATOM 2651 C C . SER A 1 411 ? -24.408 -7.808 39.496 1.00 91.56 411 SER A C 1
ATOM 2653 O O . SER A 1 411 ? -23.832 -8.744 40.047 1.00 91.56 411 SER A O 1
ATOM 2655 N N . THR A 1 412 ? -24.118 -7.415 38.254 1.00 91.62 412 THR A N 1
ATOM 2656 C CA . THR A 1 412 ? -23.089 -8.047 37.417 1.00 91.62 412 THR A CA 1
ATOM 2657 C C . THR A 1 412 ? -21.686 -7.894 38.018 1.00 91.62 412 THR A C 1
ATOM 2659 O O . THR A 1 412 ? -20.970 -8.882 38.152 1.00 91.62 412 THR A O 1
ATOM 2662 N N . SER A 1 413 ? -21.298 -6.699 38.472 1.00 90.06 413 SER A N 1
ATOM 2663 C CA . SER A 1 413 ? -19.970 -6.444 39.050 1.00 90.06 413 SER A CA 1
ATOM 2664 C C . SER A 1 413 ? -19.741 -7.204 40.366 1.00 90.06 413 SER A C 1
ATOM 2666 O O . SER A 1 413 ? -18.667 -7.768 40.585 1.00 90.06 413 SER A O 1
ATOM 2668 N N . ASN A 1 414 ? -20.783 -7.344 41.197 1.00 87.12 414 ASN A N 1
ATOM 2669 C CA . ASN A 1 414 ? -20.741 -8.209 42.377 1.00 87.12 414 ASN A CA 1
ATOM 2670 C C . ASN A 1 414 ? -20.413 -9.666 41.990 1.00 87.12 414 ASN A C 1
ATOM 2672 O O . ASN A 1 414 ? -19.558 -10.282 42.628 1.00 87.12 414 ASN A O 1
ATOM 2676 N N . LEU A 1 415 ? -21.020 -10.200 40.921 1.00 90.81 415 LEU A N 1
ATOM 2677 C CA . LEU A 1 415 ? -20.719 -11.547 40.411 1.00 90.81 415 LEU A CA 1
ATOM 2678 C C . LEU A 1 415 ? -19.283 -11.651 39.864 1.00 90.81 415 LEU A C 1
ATOM 2680 O O . LEU A 1 415 ? -18.595 -12.625 40.168 1.00 90.81 415 LEU A O 1
ATOM 2684 N N . PHE A 1 416 ? -18.788 -10.634 39.147 1.00 91.50 416 PHE A N 1
ATOM 2685 C CA . PHE A 1 416 ? -17.395 -10.585 38.672 1.00 91.50 416 PHE A CA 1
ATOM 2686 C C . PHE A 1 416 ? -16.394 -10.598 39.842 1.00 91.50 416 PHE A C 1
ATOM 2688 O O . PHE A 1 416 ? -15.399 -11.325 39.794 1.00 91.50 416 PHE A O 1
ATOM 2695 N N . SER A 1 417 ? -16.682 -9.875 40.933 1.00 87.88 417 SER A N 1
ATOM 2696 C CA . SER A 1 417 ? -15.863 -9.898 42.159 1.00 87.88 417 SER A CA 1
ATOM 2697 C C . SER A 1 417 ? -15.868 -11.264 42.867 1.00 87.88 417 SER A C 1
ATOM 2699 O O . SER A 1 417 ? -14.949 -11.602 43.611 1.00 87.88 417 SER A O 1
ATOM 2701 N N . GLY A 1 418 ? -16.880 -12.089 42.582 1.00 86.69 418 GLY A N 1
ATOM 2702 C CA . GLY A 1 418 ? -17.014 -13.465 43.048 1.00 86.69 418 GLY A CA 1
ATOM 2703 C C . GLY A 1 418 ? -16.253 -14.509 42.220 1.00 86.69 418 GLY A C 1
ATOM 2704 O O . GLY A 1 418 ? -16.349 -15.697 42.539 1.00 86.69 418 GLY A O 1
ATOM 2705 N N . THR A 1 419 ? -15.497 -14.119 41.188 1.00 90.81 419 THR A N 1
ATOM 2706 C CA . THR A 1 419 ? -14.712 -15.045 40.346 1.00 90.81 419 THR A CA 1
ATOM 2707 C C . THR A 1 419 ? -13.388 -15.479 40.987 1.00 90.81 419 THR A C 1
ATOM 2709 O O . THR A 1 419 ? -12.878 -14.855 41.921 1.00 90.81 419 THR A O 1
ATOM 2712 N N . SER A 1 420 ? -12.808 -16.575 40.493 1.00 92.12 420 SER A N 1
ATOM 2713 C CA . SER A 1 420 ? -11.446 -16.996 40.849 1.00 92.12 420 SER A CA 1
ATOM 2714 C C . SER A 1 420 ? -10.396 -15.989 40.368 1.00 92.12 420 SER A C 1
ATOM 2716 O O . SER A 1 420 ? -9.503 -15.645 41.136 1.00 92.12 420 SER A O 1
ATOM 2718 N N . GLU A 1 421 ? -10.537 -15.463 39.145 1.00 90.69 421 GLU A N 1
ATOM 2719 C CA . GLU A 1 421 ? -9.583 -14.510 38.561 1.00 90.69 421 GLU A CA 1
ATOM 2720 C C . GLU A 1 421 ? -9.510 -13.198 39.365 1.00 90.69 421 GLU A C 1
ATOM 2722 O O . GLU A 1 421 ? -8.418 -12.733 39.692 1.00 90.69 421 GLU A O 1
ATOM 2727 N N . PHE A 1 422 ? -10.660 -12.641 39.775 1.00 90.56 422 PHE A N 1
ATOM 2728 C CA . PHE A 1 422 ? -10.679 -11.450 40.630 1.00 90.56 422 PHE A CA 1
ATOM 2729 C C . PHE A 1 422 ? -10.048 -11.720 42.002 1.00 90.56 422 PHE A C 1
ATOM 2731 O O . PHE A 1 422 ? -9.226 -10.926 42.459 1.00 90.56 422 PHE A O 1
ATOM 2738 N N . ARG A 1 423 ? -10.366 -12.851 42.655 1.00 90.50 423 ARG A N 1
ATOM 2739 C CA . ARG A 1 423 ? -9.751 -13.201 43.950 1.00 90.50 423 ARG A CA 1
ATOM 2740 C C . ARG A 1 423 ? -8.237 -13.396 43.842 1.00 90.50 423 ARG A C 1
ATOM 2742 O O . ARG A 1 423 ? -7.527 -12.951 44.735 1.00 90.50 423 ARG A O 1
ATOM 2749 N N . ALA A 1 424 ? -7.745 -13.995 42.758 1.00 91.69 424 ALA A N 1
ATOM 2750 C CA . ALA A 1 424 ? -6.313 -14.181 42.528 1.00 91.69 424 ALA A CA 1
ATOM 2751 C C . ALA A 1 424 ? -5.559 -12.854 42.309 1.00 91.69 424 ALA A C 1
ATOM 2753 O O . ALA A 1 424 ? -4.408 -12.740 42.718 1.00 91.69 424 ALA A O 1
ATOM 2754 N N . ARG A 1 425 ? -6.198 -11.848 41.692 1.00 92.31 425 ARG A N 1
ATOM 2755 C CA . ARG A 1 425 ? -5.585 -10.534 41.413 1.00 92.31 425 ARG A CA 1
ATOM 2756 C C . ARG A 1 425 ? -5.746 -9.508 42.542 1.00 92.31 425 ARG A C 1
ATOM 2758 O O . ARG A 1 425 ? -4.862 -8.681 42.734 1.00 92.31 425 ARG A O 1
ATOM 2765 N N . TYR A 1 426 ? -6.867 -9.542 43.263 1.00 92.50 426 TYR A N 1
ATOM 2766 C CA . TYR A 1 426 ? -7.286 -8.476 44.185 1.00 92.50 426 TYR A CA 1
ATOM 2767 C C . TYR A 1 426 ? -7.687 -8.960 45.589 1.00 92.50 426 TYR A C 1
ATOM 2769 O O . TYR A 1 426 ? -7.977 -8.137 46.458 1.00 92.50 426 TYR A O 1
ATOM 2777 N N . GLY A 1 427 ? -7.763 -10.274 45.825 1.00 87.81 427 GLY A N 1
ATOM 2778 C CA . GLY A 1 427 ? -8.358 -10.842 47.041 1.00 87.81 427 GLY A CA 1
ATOM 2779 C C . GLY A 1 427 ? -7.474 -10.783 48.288 1.00 87.81 427 GLY A C 1
ATOM 2780 O O . GLY A 1 427 ? -8.003 -10.661 49.386 1.00 87.81 427 GLY A O 1
ATOM 2781 N N . SER A 1 428 ? -6.148 -10.844 48.131 1.00 91.50 428 SER A N 1
ATOM 2782 C CA . SER A 1 428 ? -5.177 -10.820 49.239 1.00 91.50 428 SER A CA 1
ATOM 2783 C C . SER A 1 428 ? -4.642 -9.427 49.588 1.00 91.50 428 SER A C 1
ATOM 2785 O O . SER A 1 428 ? -3.843 -9.301 50.510 1.00 91.50 428 SER A O 1
ATOM 2787 N N . LEU A 1 429 ? -5.038 -8.397 48.836 1.00 94.62 429 LEU A N 1
ATOM 2788 C CA . LEU A 1 429 ? -4.603 -7.014 49.044 1.00 94.62 429 LEU A CA 1
ATOM 2789 C C . LEU A 1 429 ? -5.335 -6.385 50.235 1.00 94.62 429 LEU A C 1
ATOM 2791 O O . LEU A 1 429 ? -6.528 -6.649 50.422 1.00 94.62 429 LEU A O 1
ATOM 2795 N N . ASP A 1 430 ? -4.679 -5.488 50.972 1.00 96.19 430 ASP A N 1
ATOM 2796 C CA . ASP A 1 430 ? -5.394 -4.539 51.840 1.00 96.19 430 ASP A CA 1
ATOM 2797 C C . ASP A 1 430 ? -6.182 -3.505 51.004 1.00 96.19 430 ASP A C 1
ATOM 2799 O O . ASP A 1 430 ? -6.060 -3.455 49.778 1.00 96.19 430 ASP A O 1
ATOM 2803 N N . ASP A 1 431 ? -7.053 -2.712 51.635 1.00 96.44 431 ASP A N 1
ATOM 2804 C CA . ASP A 1 431 ? -7.911 -1.773 50.898 1.00 96.44 431 ASP A CA 1
ATOM 2805 C C . ASP A 1 431 ? -7.140 -0.612 50.249 1.00 96.44 431 ASP A C 1
ATOM 2807 O O . ASP A 1 431 ? -7.552 -0.138 49.192 1.00 96.44 431 ASP A O 1
ATOM 2811 N N . GLY A 1 432 ? -6.000 -0.194 50.806 1.00 96.50 432 GLY A N 1
ATOM 2812 C CA . GLY A 1 432 ? -5.138 0.819 50.194 1.00 96.50 432 GLY A CA 1
ATOM 2813 C C . GLY A 1 432 ? -4.397 0.265 48.976 1.00 96.50 432 GLY A C 1
ATOM 2814 O O . GLY A 1 432 ? -4.444 0.862 47.903 1.00 96.50 432 GLY A O 1
ATOM 2815 N N . GLN A 1 433 ? -3.790 -0.917 49.114 1.00 97.50 433 GLN A N 1
ATOM 2816 C CA . GLN A 1 433 ? -3.165 -1.659 48.011 1.00 97.50 433 GLN A CA 1
ATOM 2817 C C . GLN A 1 433 ? -4.159 -1.961 46.882 1.00 97.50 433 GLN A C 1
ATOM 2819 O O . GLN A 1 433 ? -3.814 -1.866 45.704 1.00 97.50 433 GLN A O 1
ATOM 2824 N N . PHE A 1 434 ? -5.395 -2.323 47.237 1.00 96.44 434 PHE A N 1
ATOM 2825 C CA . PHE A 1 434 ? -6.475 -2.541 46.284 1.00 96.44 434 PHE A CA 1
ATOM 2826 C C . PHE A 1 434 ? -6.810 -1.255 45.523 1.00 96.44 434 PHE A C 1
ATOM 2828 O O . PHE A 1 434 ? -6.838 -1.285 44.294 1.00 96.44 434 PHE A O 1
ATOM 2835 N N . VAL A 1 435 ? -7.001 -0.132 46.227 1.00 97.19 435 VAL A N 1
ATOM 2836 C CA . VAL A 1 435 ? -7.264 1.181 45.613 1.00 97.19 435 VAL A CA 1
ATOM 2837 C C . VAL A 1 435 ? -6.132 1.585 44.662 1.00 97.19 435 VAL A C 1
ATOM 2839 O O . VAL A 1 435 ? -6.402 1.903 43.505 1.00 97.19 435 VAL A O 1
ATOM 2842 N N . ASP A 1 436 ? -4.873 1.489 45.092 1.00 96.94 436 ASP A N 1
ATOM 2843 C CA . ASP A 1 436 ? -3.712 1.804 44.247 1.00 96.94 436 ASP A CA 1
ATOM 2844 C C . ASP A 1 436 ? -3.665 0.934 42.985 1.00 96.94 436 ASP A C 1
ATOM 2846 O O . ASP A 1 436 ? -3.393 1.419 41.884 1.00 96.94 436 ASP A O 1
ATOM 2850 N N . LEU A 1 437 ? -3.949 -0.366 43.122 1.00 95.25 437 LEU A N 1
ATOM 2851 C CA . LEU A 1 437 ? -3.926 -1.281 41.988 1.00 95.25 437 LEU A CA 1
ATOM 2852 C C . LEU A 1 437 ? -5.081 -1.026 41.010 1.00 95.25 437 LEU A C 1
ATOM 2854 O O . LEU A 1 437 ? -4.866 -1.181 39.812 1.00 95.25 437 LEU A O 1
ATOM 2858 N N . ILE A 1 438 ? -6.275 -0.618 41.457 1.00 96.00 438 ILE A N 1
ATOM 2859 C CA . ILE A 1 438 ? -7.383 -0.308 40.532 1.00 96.00 438 ILE A CA 1
ATOM 2860 C C . ILE A 1 438 ? -7.213 1.041 39.824 1.00 96.00 438 ILE A C 1
ATOM 2862 O O . ILE A 1 438 ? -7.629 1.148 38.671 1.00 96.00 438 ILE A O 1
ATOM 2866 N N . TYR A 1 439 ? -6.549 2.034 40.432 1.00 96.25 439 TYR A N 1
ATOM 2867 C CA . TYR A 1 439 ? -6.153 3.255 39.714 1.00 96.25 439 TYR A CA 1
ATOM 2868 C C . TYR A 1 439 ? -5.249 2.904 38.522 1.00 96.25 439 TYR A C 1
ATOM 2870 O O . TYR A 1 439 ? -5.598 3.234 37.387 1.00 96.25 439 TYR A O 1
ATOM 2878 N N . ARG A 1 440 ? -4.176 2.126 38.743 1.00 94.00 440 ARG A N 1
ATOM 2879 C CA . ARG A 1 440 ? -3.306 1.635 37.656 1.00 94.00 440 ARG A CA 1
ATOM 2880 C C . ARG A 1 440 ? -4.067 0.772 36.646 1.00 94.00 440 ARG A C 1
ATOM 2882 O O . ARG A 1 440 ? -4.051 1.054 35.456 1.00 94.00 440 ARG A O 1
ATOM 2889 N N . ASN A 1 441 ? -4.758 -0.267 37.113 1.00 92.12 441 ASN A N 1
ATOM 2890 C CA . ASN A 1 441 ? -5.354 -1.291 36.249 1.00 92.12 441 ASN A CA 1
ATOM 2891 C C . ASN A 1 441 ? -6.538 -0.792 35.408 1.00 92.12 441 ASN A C 1
ATOM 2893 O O . ASN A 1 441 ? -6.747 -1.289 34.302 1.00 92.12 441 ASN A O 1
ATOM 2897 N N . VAL A 1 442 ? -7.339 0.143 35.931 1.00 94.00 442 VAL A N 1
ATOM 2898 C CA . VAL A 1 442 ? -8.540 0.644 35.245 1.00 94.00 442 VAL A CA 1
ATOM 2899 C C . VAL A 1 442 ? -8.249 1.969 34.545 1.00 94.00 442 VAL A C 1
ATOM 2901 O O . VAL A 1 442 ? -8.473 2.087 33.340 1.00 94.00 442 VAL A O 1
ATOM 2904 N N . LEU A 1 443 ? -7.716 2.949 35.284 1.00 92.38 443 LEU A N 1
ATOM 2905 C CA . LEU A 1 443 ? -7.526 4.323 34.810 1.00 92.38 443 LEU A CA 1
ATOM 2906 C C . LEU A 1 443 ? -6.139 4.590 34.217 1.00 92.38 443 LEU A C 1
ATOM 2908 O O . LEU A 1 443 ? -5.939 5.674 33.683 1.00 92.38 443 LEU A O 1
ATOM 2912 N N . ASP A 1 444 ? -5.209 3.633 34.255 1.00 89.12 444 ASP A N 1
ATOM 2913 C CA . ASP A 1 444 ? -3.886 3.754 33.625 1.00 89.12 444 ASP A CA 1
ATOM 2914 C C . ASP A 1 444 ? -3.089 4.970 34.145 1.00 89.12 444 ASP A C 1
ATOM 2916 O O . ASP A 1 444 ? -2.529 5.773 33.397 1.00 89.12 444 ASP A O 1
ATOM 2920 N N . ARG A 1 445 ? -3.143 5.161 35.472 1.00 92.00 445 ARG A N 1
ATOM 2921 C CA . ARG A 1 445 ? -2.433 6.202 36.231 1.00 92.00 445 ARG A CA 1
ATOM 2922 C C . ARG A 1 445 ? -2.375 5.861 37.721 1.00 92.00 445 ARG A C 1
ATOM 2924 O O . ARG A 1 445 ? -3.103 4.994 38.191 1.00 92.00 445 ARG A O 1
ATOM 2931 N N . GLU A 1 446 ? -1.572 6.598 38.481 1.00 95.06 446 GLU A N 1
ATOM 2932 C CA . GLU A 1 446 ? -1.648 6.581 39.946 1.00 95.06 446 GLU A CA 1
ATOM 2933 C C . GLU A 1 446 ? -2.872 7.343 40.481 1.00 95.06 446 GLU A C 1
ATOM 2935 O O . GLU A 1 446 ? -3.450 8.210 39.809 1.00 95.06 446 GLU A O 1
ATOM 2940 N N . GLY A 1 447 ? -3.264 7.007 41.712 1.00 94.38 447 GLY A N 1
ATOM 2941 C CA . GLY A 1 447 ? -4.361 7.658 42.422 1.00 94.38 447 GLY A CA 1
ATOM 2942 C C . GLY A 1 447 ? -3.941 8.959 43.095 1.00 94.38 447 GLY A C 1
ATOM 2943 O O . GLY A 1 447 ? -2.969 9.004 43.847 1.00 94.38 447 GLY A O 1
ATOM 2944 N N . GLU A 1 448 ? -4.703 10.030 42.870 1.00 96.00 448 GLU A N 1
ATOM 2945 C CA . GLU A 1 448 ? -4.501 11.297 43.568 1.00 96.00 448 GLU A CA 1
ATOM 2946 C C . GLU A 1 448 ? -4.690 11.122 45.092 1.00 96.00 448 GLU A C 1
ATOM 2948 O O . GLU A 1 448 ? -5.643 10.453 45.503 1.00 96.00 448 GLU A O 1
ATOM 2953 N N . PRO A 1 449 ? -3.845 11.719 45.963 1.00 97.31 449 PRO A N 1
ATOM 2954 C CA . PRO A 1 449 ? -3.838 11.395 47.396 1.00 97.31 449 PRO A CA 1
ATOM 2955 C C . PRO A 1 449 ? -5.196 11.531 48.099 1.00 97.31 449 PRO A C 1
ATOM 2957 O O . PRO A 1 449 ? -5.532 10.713 48.955 1.00 97.31 449 PRO A O 1
ATOM 2960 N N . ALA A 1 450 ? -6.000 12.527 47.711 1.00 96.94 450 ALA A N 1
ATOM 2961 C CA . ALA A 1 450 ? -7.335 12.746 48.265 1.00 96.94 450 ALA A CA 1
ATOM 2962 C C . ALA A 1 450 ? -8.343 11.664 47.832 1.00 96.94 450 ALA A C 1
ATOM 2964 O O . ALA A 1 450 ? -9.092 11.157 48.667 1.00 96.94 450 ALA A O 1
ATOM 2965 N N . GLY A 1 451 ? -8.337 11.272 46.554 1.00 95.50 451 GLY A N 1
ATOM 2966 C CA . GLY A 1 451 ? -9.196 10.207 46.032 1.00 95.50 451 GLY A CA 1
ATOM 2967 C C . GLY A 1 451 ? -8.791 8.835 46.566 1.00 95.50 451 GLY A C 1
ATOM 2968 O O . GLY A 1 451 ? -9.642 8.090 47.051 1.00 95.50 451 GLY A O 1
ATOM 2969 N N . ARG A 1 452 ? -7.483 8.545 46.612 1.00 97.38 452 ARG A N 1
ATOM 2970 C CA . ARG A 1 452 ? -6.931 7.349 47.267 1.00 97.38 452 ARG A CA 1
ATOM 2971 C C . ARG A 1 452 ? -7.412 7.230 48.716 1.00 97.38 452 ARG A C 1
ATOM 2973 O O . ARG A 1 452 ? -7.911 6.177 49.114 1.00 97.38 452 ARG A O 1
ATOM 2980 N N . ALA A 1 453 ? -7.288 8.305 49.499 1.00 97.56 453 ALA A N 1
ATOM 2981 C CA . ALA A 1 453 ? -7.739 8.339 50.889 1.00 97.56 453 ALA A CA 1
ATOM 2982 C C . ALA A 1 453 ? -9.259 8.128 51.007 1.00 97.56 453 ALA A C 1
ATOM 2984 O O . ALA A 1 453 ? -9.694 7.306 51.812 1.00 97.56 453 ALA A O 1
ATOM 2985 N N . PHE A 1 454 ? -10.054 8.798 50.165 1.00 97.31 454 PHE A N 1
ATOM 2986 C CA . PHE A 1 454 ? -11.509 8.638 50.123 1.00 97.31 454 PHE A CA 1
ATOM 2987 C C . PHE A 1 454 ? -11.927 7.188 49.834 1.00 97.31 454 PHE A C 1
ATOM 2989 O O . PHE A 1 454 ? -12.693 6.608 50.599 1.00 97.31 454 PHE A O 1
ATOM 2996 N N . TRP A 1 455 ? -11.399 6.561 48.779 1.00 97.38 455 TRP A N 1
ATOM 2997 C CA . TRP A 1 455 ? -11.758 5.177 48.446 1.00 97.38 455 TRP A CA 1
ATOM 2998 C C . TRP A 1 455 ? -11.295 4.172 49.504 1.00 97.38 455 TRP A C 1
ATOM 3000 O O . TRP A 1 455 ? -12.023 3.223 49.794 1.00 97.38 455 TRP A O 1
ATOM 3010 N N . THR A 1 456 ? -10.139 4.412 50.132 1.00 97.81 456 THR A N 1
ATOM 3011 C CA . THR A 1 456 ? -9.651 3.580 51.243 1.00 97.81 456 THR A CA 1
ATOM 3012 C C . THR A 1 456 ? -10.588 3.676 52.456 1.00 97.81 456 THR A C 1
ATOM 3014 O O . THR A 1 456 ? -10.950 2.646 53.019 1.00 97.81 456 THR A O 1
ATOM 3017 N N . ASP A 1 457 ? -11.053 4.878 52.827 1.00 97.75 457 ASP A N 1
ATOM 3018 C CA . ASP A 1 457 ? -12.038 5.098 53.904 1.00 97.75 457 ASP A CA 1
ATOM 3019 C C . ASP A 1 457 ? -13.371 4.379 53.630 1.00 97.75 457 ASP A C 1
ATOM 3021 O O . ASP A 1 457 ? -13.894 3.678 54.501 1.00 97.75 457 ASP A O 1
ATOM 3025 N N . GLN A 1 458 ? -13.892 4.494 52.403 1.00 97.56 458 GLN A N 1
ATOM 3026 C CA . GLN A 1 458 ? -15.157 3.872 52.001 1.00 97.56 458 GLN A CA 1
ATOM 3027 C C . GLN A 1 458 ? -15.133 2.336 52.074 1.00 97.56 458 GLN A C 1
ATOM 3029 O O . GLN A 1 458 ? -16.163 1.731 52.388 1.00 97.56 458 GLN A O 1
ATOM 3034 N N . LEU A 1 459 ? -13.981 1.715 51.802 1.00 95.69 459 LEU A N 1
ATOM 3035 C CA . LEU A 1 459 ? -13.773 0.270 51.935 1.00 95.69 459 LEU A CA 1
ATOM 3036 C C . LEU A 1 459 ? -13.527 -0.136 53.397 1.00 95.69 459 LEU A C 1
ATOM 3038 O O . LEU A 1 459 ? -14.255 -0.977 53.920 1.00 95.69 459 LEU A O 1
ATOM 3042 N N . THR A 1 460 ? -12.594 0.535 54.085 1.00 96.56 460 THR A N 1
ATOM 3043 C CA . THR A 1 460 ? -12.199 0.230 55.477 1.00 96.56 460 THR A CA 1
ATOM 3044 C C . THR A 1 460 ? -13.388 0.292 56.443 1.00 96.56 460 THR A C 1
ATOM 3046 O O . THR A 1 460 ? -13.473 -0.482 57.394 1.00 96.56 460 THR A O 1
ATOM 3049 N N . ARG A 1 461 ? -14.341 1.202 56.197 1.00 96.00 461 ARG A N 1
ATOM 3050 C CA . ARG A 1 461 ? -15.569 1.363 57.000 1.00 96.00 461 ARG A CA 1
ATOM 3051 C C . ARG A 1 461 ? -16.730 0.466 56.554 1.00 96.00 461 ARG A C 1
ATOM 3053 O O . ARG A 1 461 ? -17.826 0.595 57.094 1.00 96.00 461 ARG A O 1
ATOM 3060 N N . GLY A 1 462 ? -16.534 -0.391 55.551 1.00 93.25 462 GLY A N 1
ATOM 3061 C CA . GLY A 1 462 ? -17.565 -1.277 55.000 1.00 93.25 462 GLY A CA 1
ATOM 3062 C C . GLY A 1 462 ? -18.715 -0.562 54.276 1.00 93.25 462 GLY A C 1
ATOM 3063 O O . GLY A 1 462 ? -19.736 -1.184 53.996 1.00 93.25 462 GLY A O 1
ATOM 3064 N N . ILE A 1 463 ? -18.577 0.735 53.969 1.00 94.50 463 ILE A N 1
ATOM 3065 C CA . ILE A 1 463 ? -19.628 1.547 53.329 1.00 94.50 463 ILE A CA 1
ATOM 3066 C C . ILE A 1 463 ? -19.821 1.119 51.869 1.00 94.50 463 ILE A C 1
ATOM 3068 O O . ILE A 1 463 ? -20.941 1.128 51.353 1.00 94.50 463 ILE A O 1
ATOM 3072 N N . ARG A 1 464 ? -18.734 0.727 51.194 1.00 92.81 464 ARG A N 1
ATOM 3073 C CA . ARG A 1 464 ? -18.728 0.205 49.822 1.00 92.81 464 ARG A CA 1
ATOM 3074 C C . ARG A 1 464 ? -18.039 -1.155 49.780 1.00 92.81 464 ARG A C 1
ATOM 3076 O O . ARG A 1 464 ? -17.071 -1.388 50.493 1.00 92.81 464 ARG A O 1
ATOM 3083 N N . SER A 1 465 ? -18.504 -2.043 48.903 1.00 90.19 465 SER A N 1
ATOM 3084 C CA . SER A 1 465 ? -17.771 -3.269 48.571 1.00 90.19 465 SER A CA 1
ATOM 3085 C C . SER A 1 465 ? -16.711 -2.989 47.501 1.00 90.19 465 SER A C 1
ATOM 3087 O O . SER A 1 465 ? -16.876 -2.081 46.681 1.00 90.19 465 SER A O 1
ATOM 3089 N N . ARG A 1 466 ? -15.662 -3.820 47.432 1.00 90.25 466 ARG A N 1
ATOM 3090 C CA . ARG A 1 466 ? -14.665 -3.764 46.343 1.00 90.25 466 ARG A CA 1
ATOM 3091 C C . ARG A 1 466 ? -15.312 -3.870 44.953 1.00 90.25 466 ARG A C 1
ATOM 3093 O O . ARG A 1 466 ? -14.899 -3.166 44.038 1.00 90.25 466 ARG A O 1
ATOM 3100 N N . GLY A 1 467 ? -16.383 -4.661 44.816 1.00 88.25 467 GLY A N 1
ATOM 3101 C CA . GLY A 1 467 ? -17.193 -4.726 43.593 1.00 88.25 467 GLY A CA 1
ATOM 3102 C C . GLY A 1 467 ? -17.892 -3.403 43.249 1.00 88.25 467 GLY A C 1
ATOM 3103 O O . GLY A 1 467 ? -17.881 -2.992 42.093 1.00 88.25 467 GLY A O 1
ATOM 3104 N N . TRP A 1 468 ? -18.445 -2.689 44.239 1.00 90.62 468 TRP A N 1
ATOM 3105 C CA . TRP A 1 468 ? -19.061 -1.369 44.033 1.00 90.62 468 TRP A CA 1
ATOM 3106 C C . TRP A 1 468 ? -18.046 -0.322 43.570 1.00 90.62 468 TRP A C 1
ATOM 3108 O O . TRP A 1 468 ? -18.298 0.388 42.597 1.00 90.62 468 TRP A O 1
ATOM 3118 N N . VAL A 1 469 ? -16.877 -0.262 44.218 1.00 92.88 469 VAL A N 1
ATOM 3119 C CA . VAL A 1 469 ? -15.796 0.656 43.818 1.00 92.88 469 VAL A CA 1
ATOM 3120 C C . VAL A 1 469 ? -15.324 0.338 42.394 1.00 92.88 469 VAL A C 1
ATOM 3122 O O . VAL A 1 469 ? -15.182 1.245 41.580 1.00 92.88 469 VAL A O 1
ATOM 3125 N N . MET A 1 470 ? -15.193 -0.941 42.037 1.00 92.88 470 MET A N 1
ATOM 3126 C CA . MET A 1 470 ? -14.853 -1.351 40.670 1.00 92.88 470 MET A CA 1
ATOM 3127 C C . MET A 1 470 ? -15.913 -0.967 39.629 1.00 92.88 470 MET A C 1
ATOM 3129 O O . MET A 1 470 ? -15.538 -0.562 38.531 1.00 92.88 470 MET A O 1
ATOM 3133 N N . THR A 1 471 ? -17.216 -1.032 39.944 1.00 92.38 471 THR A N 1
ATOM 3134 C CA . THR A 1 471 ? -18.261 -0.484 39.052 1.00 92.38 471 THR A CA 1
ATOM 3135 C C . THR A 1 471 ? -18.034 1.006 38.818 1.00 92.38 471 THR A C 1
ATOM 3137 O O . THR A 1 471 ? -18.069 1.460 37.679 1.00 92.38 471 THR A O 1
ATOM 3140 N N . TYR A 1 472 ? -17.777 1.759 39.893 1.00 93.81 472 TYR A N 1
ATOM 3141 C CA . TYR A 1 472 ? -17.607 3.209 39.843 1.00 93.81 472 TYR A CA 1
ATOM 3142 C C . TYR A 1 472 ? -16.387 3.623 39.007 1.00 93.81 472 TYR A C 1
ATOM 3144 O O . TYR A 1 472 ? -16.483 4.537 38.195 1.00 93.81 472 TYR A O 1
ATOM 3152 N N . PHE A 1 473 ? -15.255 2.928 39.156 1.00 95.12 473 PHE A N 1
ATOM 3153 C CA . PHE A 1 473 ? -14.067 3.161 38.328 1.00 95.12 473 PHE A CA 1
ATOM 3154 C C . PHE A 1 473 ? -14.320 2.773 36.863 1.00 95.12 473 PHE A C 1
ATOM 3156 O O . PHE A 1 473 ? -14.032 3.565 35.964 1.00 95.12 473 PHE A O 1
ATOM 3163 N N . SER A 1 474 ? -14.905 1.593 36.621 1.00 94.75 474 SER A N 1
ATOM 3164 C CA . SER A 1 474 ? -15.189 1.072 35.275 1.00 94.75 474 SER A CA 1
ATOM 3165 C C . SER A 1 474 ? -16.133 1.973 34.472 1.00 94.75 474 SER A C 1
ATOM 3167 O O . SER A 1 474 ? -15.931 2.150 33.273 1.00 94.75 474 SER A O 1
ATOM 3169 N N . GLU A 1 475 ? -17.136 2.555 35.127 1.00 94.12 475 GLU A N 1
ATOM 3170 C CA . GLU A 1 475 ? -18.164 3.402 34.508 1.00 94.12 475 GLU A CA 1
ATOM 3171 C C . GLU A 1 475 ? -17.947 4.903 34.778 1.00 94.12 475 GLU A C 1
ATOM 3173 O O . GLU A 1 475 ? -18.849 5.718 34.590 1.00 94.12 475 GLU A O 1
ATOM 3178 N N . SER A 1 476 ? -16.740 5.286 35.203 1.00 94.31 476 SER A N 1
ATOM 3179 C CA . SER A 1 476 ? -16.341 6.691 35.294 1.00 94.31 476 SER A CA 1
ATOM 3180 C C . SER A 1 476 ? -16.195 7.319 33.902 1.00 94.31 476 SER A C 1
ATOM 3182 O O . SER A 1 476 ? -15.784 6.658 32.947 1.00 94.31 476 SER A O 1
ATOM 3184 N N . ILE A 1 477 ? -16.460 8.627 33.793 1.00 93.25 477 ILE A N 1
ATOM 3185 C CA . ILE A 1 477 ? -16.267 9.388 32.542 1.00 93.25 477 ILE A CA 1
ATOM 3186 C C . ILE A 1 477 ? -14.804 9.294 32.067 1.00 93.25 477 ILE A C 1
ATOM 3188 O O . ILE A 1 477 ? -14.555 9.158 30.871 1.00 93.25 477 ILE A O 1
ATOM 3192 N N . GLU A 1 478 ? -13.840 9.291 32.998 1.00 92.38 478 GLU A N 1
ATOM 3193 C CA . GLU A 1 478 ? -12.420 9.103 32.679 1.00 92.38 478 GLU A CA 1
ATOM 3194 C C . GLU A 1 478 ? -12.161 7.738 32.018 1.00 92.38 478 GLU A C 1
ATOM 3196 O O . GLU A 1 478 ? -11.533 7.688 30.960 1.00 92.38 478 GLU A O 1
ATOM 3201 N N . ASN A 1 479 ? -12.676 6.636 32.580 1.00 94.00 479 ASN A N 1
ATOM 3202 C CA . ASN A 1 479 ? -12.506 5.312 31.974 1.00 94.00 479 ASN A CA 1
ATOM 3203 C C . ASN A 1 479 ? -13.278 5.170 30.653 1.00 94.00 479 ASN A C 1
ATOM 3205 O O . ASN A 1 479 ? -12.779 4.544 29.721 1.00 94.00 479 ASN A O 1
ATOM 3209 N N . GLY A 1 480 ? -14.463 5.780 30.543 1.00 92.06 480 GLY A N 1
ATOM 3210 C CA . GLY A 1 480 ? -15.223 5.857 29.294 1.00 92.06 480 GLY A CA 1
ATOM 3211 C C . GLY A 1 480 ? -14.382 6.439 28.157 1.00 92.06 480 GLY A C 1
ATOM 3212 O O . GLY A 1 480 ? -14.208 5.790 27.129 1.00 92.06 480 GLY A O 1
ATOM 3213 N N . ILE A 1 481 ? -13.773 7.608 28.385 1.00 90.38 481 ILE A N 1
ATOM 3214 C CA . ILE A 1 481 ? -12.885 8.265 27.416 1.00 90.38 481 ILE A CA 1
ATOM 3215 C C . ILE A 1 481 ? -11.643 7.401 27.141 1.00 90.38 481 ILE A C 1
ATOM 3217 O O . ILE A 1 481 ? -11.392 7.051 25.986 1.00 90.38 481 ILE A O 1
ATOM 3221 N N . ARG A 1 482 ? -10.902 6.986 28.181 1.00 90.88 482 ARG A N 1
ATOM 3222 C CA . ARG A 1 482 ? -9.655 6.199 28.048 1.00 90.88 482 ARG A CA 1
ATOM 3223 C C . ARG A 1 482 ? -9.839 4.868 27.316 1.00 90.88 482 ARG A C 1
ATOM 3225 O O . ARG A 1 482 ? -8.899 4.380 26.690 1.00 90.88 482 ARG A O 1
ATOM 3232 N N . LYS A 1 483 ? -11.021 4.253 27.402 1.00 94.38 483 LYS A N 1
ATOM 3233 C CA . LYS A 1 483 ? -11.307 2.950 26.783 1.00 94.38 483 LYS A CA 1
ATOM 3234 C C . LYS A 1 483 ? -12.082 3.047 25.465 1.00 94.38 483 LYS A C 1
ATOM 3236 O O . LYS A 1 483 ? -12.353 1.998 24.893 1.00 94.38 483 LYS A O 1
ATOM 3241 N N . THR A 1 484 ? -12.319 4.247 24.919 1.00 94.56 484 THR A N 1
ATOM 3242 C CA . THR A 1 484 ? -12.939 4.457 23.589 1.00 94.56 484 THR A CA 1
ATOM 3243 C C . THR A 1 484 ? -12.291 3.578 22.511 1.00 94.56 484 THR A C 1
ATOM 3245 O O . THR A 1 484 ? -12.967 2.751 21.902 1.00 94.56 484 THR A O 1
ATOM 3248 N N . ALA A 1 485 ? -10.962 3.660 22.351 1.00 95.69 485 ALA A N 1
ATOM 3249 C CA . ALA A 1 485 ? -10.223 2.829 21.397 1.00 95.69 485 ALA A CA 1
ATOM 3250 C C . ALA A 1 485 ? -10.313 1.326 21.723 1.00 95.69 485 ALA A C 1
ATOM 3252 O O . ALA A 1 485 ? -10.457 0.508 20.823 1.00 95.69 485 ALA A O 1
ATOM 3253 N N . HIS A 1 486 ? -10.299 0.941 23.007 1.00 96.62 486 HIS A N 1
ATOM 3254 C CA . HIS A 1 486 ? -10.406 -0.472 23.393 1.00 96.62 486 HIS A CA 1
ATOM 3255 C C . HIS A 1 486 ? -11.787 -1.053 23.025 1.00 96.62 486 HIS A C 1
ATOM 3257 O O . HIS A 1 486 ? -11.880 -2.188 22.563 1.00 96.62 486 HIS A O 1
ATOM 3263 N N . VAL A 1 487 ? -12.856 -0.272 23.220 1.00 97.44 487 VAL A N 1
ATOM 3264 C CA . VAL A 1 487 ? -14.230 -0.626 22.834 1.00 97.44 487 VAL A CA 1
ATOM 3265 C C . VAL A 1 487 ? -14.358 -0.690 21.313 1.00 97.44 487 VAL A C 1
ATOM 3267 O O . VAL A 1 487 ? -14.893 -1.669 20.802 1.00 97.44 487 VAL A O 1
ATOM 3270 N N . GLY A 1 488 ? -13.824 0.294 20.582 1.00 97.44 488 GLY A N 1
ATOM 3271 C CA . GLY A 1 488 ? -13.849 0.309 19.118 1.00 97.44 488 GLY A CA 1
ATOM 3272 C C . GLY A 1 488 ? -13.092 -0.869 18.487 1.00 97.44 488 GLY A C 1
ATOM 3273 O O . GLY A 1 488 ? -13.631 -1.522 17.600 1.00 97.44 488 GLY A O 1
ATOM 3274 N N . VAL A 1 489 ? -11.912 -1.236 19.005 1.00 98.25 489 VAL A N 1
ATOM 3275 C CA . VAL A 1 489 ? -11.162 -2.422 18.544 1.00 98.25 489 VAL A CA 1
ATOM 3276 C C . VAL A 1 489 ? -11.955 -3.713 18.776 1.00 98.25 489 VAL A C 1
ATOM 3278 O O . VAL A 1 489 ? -11.971 -4.583 17.904 1.00 98.25 489 VAL A O 1
ATOM 3281 N N . VAL A 1 490 ? -12.654 -3.841 19.912 1.00 98.06 490 VAL A N 1
ATOM 3282 C CA . VAL A 1 490 ? -13.548 -4.984 20.170 1.00 98.06 490 VAL A CA 1
ATOM 3283 C C . VAL A 1 490 ? -14.763 -4.976 19.233 1.00 98.06 490 VAL A C 1
ATOM 3285 O O . VAL A 1 490 ? -15.115 -6.034 18.713 1.00 98.06 490 VAL A O 1
ATOM 3288 N N . ARG A 1 491 ? -15.374 -3.809 18.972 1.00 97.62 491 ARG A N 1
ATOM 3289 C CA . ARG A 1 491 ? -16.481 -3.651 18.010 1.00 97.62 491 ARG A CA 1
ATOM 3290 C C . ARG A 1 491 ? -16.055 -4.079 16.601 1.00 97.62 491 ARG A C 1
ATOM 3292 O O . ARG A 1 491 ? -16.736 -4.913 16.014 1.00 97.62 491 ARG A O 1
ATOM 3299 N N . LEU A 1 492 ? -14.905 -3.600 16.114 1.00 98.19 492 LEU A N 1
ATOM 3300 C CA . LEU A 1 492 ? -14.333 -3.970 14.812 1.00 98.19 492 LEU A CA 1
ATOM 3301 C C . LEU A 1 492 ? -14.124 -5.485 14.684 1.00 98.19 492 LEU A C 1
ATOM 3303 O O . LEU A 1 492 ? -14.665 -6.093 13.767 1.00 98.19 492 LEU A O 1
ATOM 3307 N N . HIS A 1 493 ? -13.422 -6.126 15.625 1.00 98.38 493 HIS A N 1
ATOM 3308 C CA . HIS A 1 493 ? -13.201 -7.580 15.574 1.00 98.38 493 HIS A CA 1
ATOM 3309 C C . HIS A 1 493 ? -14.520 -8.370 15.630 1.00 98.38 493 HIS A C 1
ATOM 3311 O O . HIS A 1 493 ? -14.716 -9.303 14.850 1.00 98.38 493 HIS A O 1
ATOM 3317 N N . LEU A 1 494 ? -15.454 -7.990 16.508 1.00 97.25 494 LEU A N 1
ATOM 3318 C CA . LEU A 1 494 ? -16.728 -8.697 16.642 1.00 97.25 494 LEU A CA 1
ATOM 3319 C C . LEU A 1 494 ? -17.580 -8.589 15.373 1.00 97.25 494 LEU A C 1
ATOM 3321 O O . LEU A 1 494 ? -18.178 -9.577 14.951 1.00 97.25 494 LEU A O 1
ATOM 3325 N N . ALA A 1 495 ? -17.639 -7.403 14.777 1.00 96.88 495 ALA A N 1
ATOM 3326 C CA . ALA A 1 495 ? -18.487 -7.119 13.632 1.00 96.88 495 ALA A CA 1
ATOM 3327 C C . ALA A 1 495 ? -17.861 -7.601 12.310 1.00 96.88 495 ALA A C 1
ATOM 3329 O O . ALA A 1 495 ? -18.514 -8.302 11.538 1.00 96.88 495 ALA A O 1
ATOM 3330 N N . MET A 1 496 ? -16.573 -7.320 12.087 1.00 97.75 496 MET A N 1
ATOM 3331 C CA . MET A 1 496 ? -15.857 -7.669 10.855 1.00 97.75 496 MET A CA 1
ATOM 3332 C C . MET A 1 496 ? -15.250 -9.077 10.867 1.00 97.75 496 MET A C 1
ATOM 3334 O O . MET A 1 496 ? -15.158 -9.678 9.808 1.00 97.75 496 MET A O 1
ATOM 3338 N N . LEU A 1 497 ? -14.860 -9.653 12.010 1.00 97.56 497 LEU A N 1
ATOM 3339 C CA . LEU A 1 497 ? -14.302 -11.021 12.074 1.00 97.56 497 LEU A CA 1
ATOM 3340 C C . LEU A 1 497 ? -15.241 -12.033 12.752 1.00 97.56 497 LEU A C 1
ATOM 3342 O O . LEU A 1 497 ? -15.014 -13.237 12.669 1.00 97.56 497 LEU A O 1
ATOM 3346 N N . GLY A 1 498 ? -16.320 -11.594 13.409 1.00 96.12 498 GLY A N 1
ATOM 3347 C CA . GLY A 1 498 ? -17.237 -12.489 14.132 1.00 96.12 498 GLY A CA 1
ATOM 3348 C C . GLY A 1 498 ? -16.673 -13.052 15.445 1.00 96.12 498 GLY A C 1
ATOM 3349 O O . GLY A 1 498 ? -17.351 -13.833 16.118 1.00 96.12 498 GLY A O 1
ATOM 3350 N N . ARG A 1 499 ? -15.453 -12.651 15.827 1.00 96.88 499 ARG A N 1
ATOM 3351 C CA . ARG A 1 499 ? -14.722 -13.106 17.018 1.00 96.88 499 ARG A CA 1
ATOM 3352 C C . ARG A 1 499 ? -14.303 -11.935 17.900 1.00 96.88 499 ARG A C 1
ATOM 3354 O O . ARG A 1 499 ? -14.311 -10.785 17.486 1.00 96.88 499 ARG A O 1
ATOM 3361 N N . MET A 1 500 ? -13.886 -12.235 19.124 1.00 97.69 500 MET A N 1
ATOM 3362 C CA . MET A 1 500 ? -13.229 -11.245 19.979 1.00 97.69 500 MET A CA 1
ATOM 3363 C C . MET A 1 500 ? -11.745 -11.103 19.604 1.00 97.69 500 MET A C 1
ATOM 3365 O O . MET A 1 500 ? -11.148 -12.077 19.125 1.00 97.69 500 MET A O 1
ATOM 3369 N N . PRO A 1 501 ? -11.122 -9.933 19.840 1.00 98.12 501 PRO A N 1
ATOM 3370 C CA . PRO A 1 501 ? -9.673 -9.824 19.768 1.00 98.12 501 PRO A CA 1
ATOM 3371 C C . PRO A 1 501 ? -9.051 -10.673 20.880 1.00 98.12 501 PRO A C 1
ATOM 3373 O O . PRO A 1 501 ? -9.564 -10.750 22.000 1.00 98.12 501 PRO A O 1
ATOM 3376 N N . THR A 1 502 ? -7.908 -11.283 20.601 1.00 97.25 502 THR A N 1
ATOM 3377 C CA . THR A 1 502 ? -7.028 -11.822 21.637 1.00 97.25 502 THR A CA 1
ATOM 3378 C C . THR A 1 502 ? -6.482 -10.688 22.507 1.00 97.25 502 THR A C 1
ATOM 3380 O O . THR A 1 502 ? -6.483 -9.511 22.135 1.00 97.25 502 THR A O 1
ATOM 3383 N N . LYS A 1 503 ? -5.952 -11.032 23.688 1.00 95.94 503 LYS A N 1
ATOM 3384 C CA . LYS A 1 503 ? -5.285 -10.040 24.543 1.00 95.94 503 LYS A CA 1
ATOM 3385 C C . LYS A 1 503 ? -4.112 -9.358 23.824 1.00 95.94 503 LYS A C 1
ATOM 3387 O O . LYS A 1 503 ? -3.925 -8.163 24.025 1.00 95.94 503 LYS A O 1
ATOM 3392 N N . ALA A 1 504 ? -3.367 -10.098 22.997 1.00 97.12 504 ALA A N 1
ATOM 3393 C CA . ALA A 1 504 ? -2.227 -9.579 22.248 1.00 97.12 504 ALA A CA 1
ATOM 3394 C C . ALA A 1 504 ? -2.665 -8.555 21.190 1.00 97.12 504 ALA A C 1
ATOM 3396 O O . ALA A 1 504 ? -2.186 -7.424 21.241 1.00 97.12 504 ALA A O 1
ATOM 3397 N N . GLU A 1 505 ? -3.624 -8.910 20.323 1.00 97.50 505 GLU A N 1
ATOM 3398 C CA . GLU A 1 505 ? -4.194 -8.007 19.307 1.00 97.50 505 GLU A CA 1
ATOM 3399 C C . GLU A 1 505 ? -4.715 -6.713 19.941 1.00 97.50 505 GLU A C 1
ATOM 3401 O O . GLU A 1 505 ? -4.318 -5.626 19.524 1.00 97.50 505 GLU A O 1
ATOM 3406 N N . LEU A 1 506 ? -5.522 -6.812 21.009 1.00 97.81 506 LEU A N 1
ATOM 3407 C CA . LEU A 1 506 ? -6.033 -5.622 21.691 1.00 97.81 506 LEU A CA 1
ATOM 3408 C C . LEU A 1 506 ? -4.898 -4.766 22.271 1.00 97.81 506 LEU A C 1
ATOM 3410 O O . LEU A 1 506 ? -4.901 -3.555 22.074 1.00 97.81 506 LEU A O 1
ATOM 3414 N N . SER A 1 507 ? -3.934 -5.371 22.977 1.00 95.44 507 SER A N 1
ATOM 3415 C CA . SER A 1 507 ? -2.832 -4.621 23.597 1.00 95.44 507 SER A CA 1
ATOM 3416 C C . SER A 1 507 ? -1.892 -3.970 22.583 1.00 95.44 507 SER A C 1
ATOM 3418 O O . SER A 1 507 ? -1.420 -2.869 22.842 1.00 95.44 507 SER A O 1
ATOM 3420 N N . GLY A 1 508 ? -1.652 -4.613 21.435 1.00 96.81 508 GLY A N 1
ATOM 3421 C CA . GLY A 1 508 ? -0.848 -4.049 20.353 1.00 96.81 508 GLY A CA 1
ATOM 3422 C C . GLY A 1 508 ? -1.555 -2.870 19.691 1.00 96.81 508 GLY A C 1
ATOM 3423 O O . GLY A 1 508 ? -0.962 -1.804 19.553 1.00 96.81 508 GLY A O 1
ATOM 3424 N N . ALA A 1 509 ? -2.844 -3.032 19.376 1.00 96.81 509 ALA A N 1
ATOM 3425 C CA . ALA A 1 509 ? -3.663 -1.987 18.770 1.00 96.81 509 ALA A CA 1
ATOM 3426 C C . ALA A 1 509 ? -3.738 -0.710 19.624 1.00 96.81 509 ALA A C 1
ATOM 3428 O O . ALA A 1 509 ? -3.564 0.385 19.102 1.00 96.81 509 ALA A O 1
ATOM 3429 N N . VAL A 1 510 ? -3.976 -0.824 20.939 1.00 96.31 510 VAL A N 1
ATOM 3430 C CA . VAL A 1 510 ? -4.165 0.360 21.805 1.00 96.31 510 VAL A CA 1
ATOM 3431 C C . VAL A 1 510 ? -2.867 0.937 22.383 1.00 96.31 510 VAL A C 1
ATOM 3433 O O . VAL A 1 510 ? -2.920 1.977 23.042 1.00 96.31 510 VAL A O 1
ATOM 3436 N N . ALA A 1 511 ? -1.709 0.308 22.148 1.00 95.38 511 ALA A N 1
ATOM 3437 C CA . ALA A 1 511 ? -0.425 0.773 22.679 1.00 95.38 511 ALA A CA 1
ATOM 3438 C C . ALA A 1 511 ? -0.083 2.238 22.316 1.00 95.38 511 ALA A C 1
ATOM 3440 O O . ALA A 1 511 ? 0.378 2.948 23.210 1.00 95.38 511 ALA A O 1
ATOM 3441 N N . PRO A 1 512 ? -0.356 2.751 21.095 1.00 94.38 512 PRO A N 1
ATOM 3442 C CA . PRO A 1 512 ? -0.127 4.162 20.766 1.00 94.38 512 PRO A CA 1
ATOM 3443 C C . PRO A 1 512 ? -0.985 5.141 21.585 1.00 94.38 512 PRO A C 1
ATOM 3445 O O . PRO A 1 512 ? -0.504 6.200 21.981 1.00 94.38 512 PRO A O 1
ATOM 3448 N N . VAL A 1 513 ? -2.231 4.772 21.912 1.00 93.00 513 VAL A N 1
ATOM 3449 C CA . VAL A 1 513 ? -3.121 5.585 22.766 1.00 93.00 513 VAL A CA 1
ATOM 3450 C C . VAL A 1 513 ? -2.642 5.575 24.219 1.00 93.00 513 VAL A C 1
ATOM 3452 O O . VAL A 1 513 ? -2.645 6.614 24.874 1.00 93.00 513 VAL A O 1
ATOM 3455 N N . VAL A 1 514 ? -2.181 4.422 24.717 1.00 90.31 514 VAL A N 1
ATOM 3456 C CA . VAL A 1 514 ? -1.579 4.286 26.059 1.00 90.31 514 VAL A CA 1
ATOM 3457 C C . VAL A 1 514 ? -0.273 5.085 26.172 1.00 90.31 514 VAL A C 1
ATOM 3459 O O . VAL A 1 514 ? -0.029 5.734 27.185 1.00 90.31 514 VAL A O 1
ATOM 3462 N N . ALA A 1 515 ? 0.545 5.098 25.117 1.00 90.94 515 ALA A N 1
ATOM 3463 C CA . ALA A 1 515 ? 1.776 5.884 25.046 1.00 90.94 515 ALA A CA 1
ATOM 3464 C C . ALA A 1 515 ? 1.545 7.391 24.806 1.00 90.94 515 ALA A C 1
ATOM 3466 O O . ALA A 1 515 ? 2.496 8.169 24.887 1.00 90.94 515 ALA A O 1
ATOM 3467 N N . GLY A 1 516 ? 0.315 7.812 24.486 1.00 91.19 516 GLY A N 1
ATOM 3468 C CA . GLY A 1 516 ? -0.005 9.190 24.105 1.00 91.19 516 GLY A CA 1
ATOM 3469 C C . GLY A 1 516 ? 0.581 9.623 22.754 1.00 91.19 516 GLY A C 1
ATOM 3470 O O . GLY A 1 516 ? 0.704 10.820 22.508 1.00 91.19 516 GLY A O 1
ATOM 3471 N N . THR A 1 517 ? 0.964 8.674 21.892 1.00 92.88 517 THR A N 1
ATOM 3472 C CA . THR A 1 517 ? 1.566 8.929 20.570 1.00 92.88 517 THR A CA 1
ATOM 3473 C C . THR A 1 517 ? 0.566 8.880 19.416 1.00 92.88 517 THR A C 1
ATOM 3475 O O . THR A 1 517 ? 0.927 9.257 18.305 1.00 92.88 517 THR A O 1
ATOM 3478 N N . ALA A 1 518 ? -0.672 8.445 19.669 1.00 91.94 518 ALA A N 1
ATOM 3479 C CA . ALA A 1 518 ? -1.799 8.553 18.745 1.00 91.94 518 ALA A CA 1
ATOM 3480 C C . ALA A 1 518 ? -3.113 8.766 19.514 1.00 91.94 518 ALA A C 1
ATOM 3482 O O . ALA A 1 518 ? -3.221 8.445 20.702 1.00 91.94 518 ALA A O 1
ATOM 3483 N N . ASN A 1 519 ? -4.126 9.284 18.827 1.00 93.19 519 ASN A N 1
ATOM 3484 C CA . ASN A 1 519 ? -5.489 9.397 19.325 1.00 93.19 519 ASN A CA 1
ATOM 3485 C C . ASN A 1 519 ? -6.318 8.125 19.025 1.00 93.19 519 ASN A C 1
ATOM 3487 O O . ASN A 1 519 ? -5.841 7.166 18.416 1.00 93.19 519 ASN A O 1
ATOM 3491 N N . ALA A 1 520 ? -7.560 8.080 19.516 1.00 91.44 520 ALA A N 1
ATOM 3492 C CA . ALA A 1 520 ? -8.410 6.898 19.374 1.00 91.44 520 ALA A CA 1
ATOM 3493 C C . ALA A 1 520 ? -8.826 6.626 17.919 1.00 91.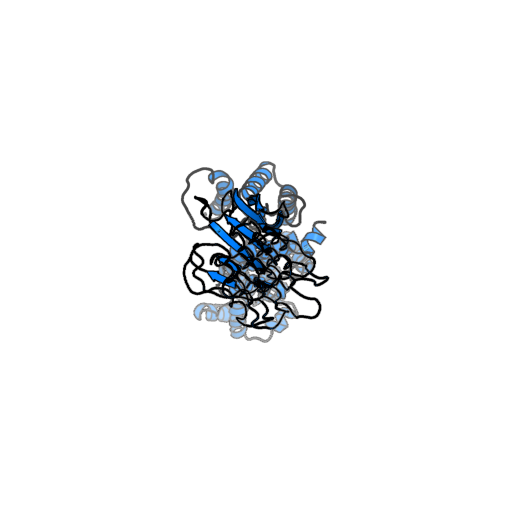44 520 ALA A C 1
ATOM 3495 O O . ALA A 1 520 ? -8.873 5.466 17.520 1.00 91.44 520 ALA A O 1
ATOM 3496 N N . ASP A 1 521 ? -9.098 7.672 17.142 1.00 91.69 521 ASP A N 1
ATOM 3497 C CA . ASP A 1 521 ? -9.642 7.569 15.789 1.00 91.69 521 ASP A CA 1
ATOM 3498 C C . ASP A 1 521 ? -8.537 7.108 14.811 1.00 91.69 521 ASP A C 1
ATOM 3500 O O . ASP A 1 521 ? -8.761 6.199 14.015 1.00 91.69 521 ASP A O 1
ATOM 3504 N N . GLU A 1 522 ? -7.303 7.607 14.976 1.00 92.62 522 GLU A N 1
ATOM 3505 C CA . GLU A 1 522 ? -6.092 7.128 14.274 1.00 92.62 522 GLU A CA 1
ATOM 3506 C C . GLU A 1 522 ? -5.853 5.619 14.468 1.00 92.62 522 GLU A C 1
ATOM 3508 O O . GLU A 1 522 ? -5.576 4.893 13.511 1.00 92.62 522 GLU A O 1
ATOM 3513 N N . VAL A 1 523 ? -5.996 5.118 15.702 1.00 94.88 523 VAL A N 1
ATOM 3514 C CA . VAL A 1 523 ? -5.863 3.681 15.994 1.00 94.88 523 VAL A CA 1
ATOM 3515 C C . VAL A 1 523 ? -7.020 2.869 15.412 1.00 94.88 523 VAL A C 1
ATOM 3517 O O . VAL A 1 523 ? -6.798 1.750 14.947 1.00 94.88 523 VAL A O 1
ATOM 3520 N N . LEU A 1 524 ? -8.245 3.399 15.406 1.00 96.56 524 LEU A N 1
ATOM 3521 C CA . LEU A 1 524 ? -9.386 2.694 14.819 1.00 96.56 524 LEU A CA 1
ATOM 3522 C C . LEU A 1 524 ? -9.289 2.608 13.293 1.00 96.56 524 LEU A C 1
ATOM 3524 O O . LEU A 1 524 ? -9.629 1.558 12.756 1.00 96.56 524 LEU A O 1
ATOM 3528 N N . LEU A 1 525 ? -8.746 3.625 12.617 1.00 96.06 525 LEU A N 1
ATOM 3529 C CA . LEU A 1 525 ? -8.430 3.570 11.184 1.00 96.06 525 LEU A CA 1
ATOM 3530 C C . LEU A 1 525 ? -7.374 2.499 10.881 1.00 96.06 525 LEU A C 1
ATOM 3532 O O . LEU A 1 525 ? -7.590 1.643 10.026 1.00 96.06 525 LEU A O 1
ATOM 3536 N N . ALA A 1 526 ? -6.270 2.472 11.634 1.00 93.50 526 ALA A N 1
ATOM 3537 C CA . ALA A 1 526 ? -5.220 1.466 11.454 1.00 93.50 526 ALA A CA 1
ATOM 3538 C C . ALA A 1 526 ? -5.721 0.024 11.688 1.00 93.50 526 ALA A C 1
ATOM 3540 O O . ALA A 1 526 ? -5.300 -0.907 10.998 1.00 93.50 526 ALA A O 1
ATOM 3541 N N . VAL A 1 527 ? -6.642 -0.177 12.639 1.00 97.12 527 VAL A N 1
ATOM 3542 C CA . VAL A 1 527 ? -7.243 -1.494 12.916 1.00 97.12 527 VAL A CA 1
ATOM 3543 C C . VAL A 1 527 ? -8.331 -1.856 11.904 1.00 97.12 527 VAL A C 1
ATOM 3545 O O . VAL A 1 527 ? -8.410 -3.020 11.520 1.00 97.12 527 VAL A O 1
ATOM 3548 N N . ALA A 1 528 ? -9.127 -0.895 11.429 1.00 97.25 528 ALA A N 1
ATOM 3549 C CA . ALA A 1 528 ? -10.058 -1.096 10.319 1.00 97.25 528 ALA A CA 1
ATOM 3550 C C . ALA A 1 528 ? -9.310 -1.585 9.070 1.00 97.25 528 ALA A C 1
ATOM 3552 O O . ALA A 1 528 ? -9.629 -2.658 8.556 1.00 97.25 528 ALA A O 1
ATOM 3553 N N . HIS A 1 529 ? -8.238 -0.883 8.690 1.00 95.81 529 HIS A N 1
ATOM 3554 C CA . HIS A 1 529 ? -7.367 -1.241 7.572 1.00 95.81 529 HIS A CA 1
ATOM 3555 C C . HIS A 1 529 ? -6.760 -2.639 7.732 1.00 95.81 529 HIS A C 1
ATOM 3557 O O . HIS A 1 529 ? -6.885 -3.492 6.849 1.00 95.81 529 HIS A O 1
ATOM 3563 N N . GLY A 1 530 ? -6.140 -2.906 8.888 1.00 96.00 530 GLY A N 1
ATOM 3564 C CA . GLY A 1 530 ? -5.488 -4.185 9.176 1.00 96.00 530 GLY A CA 1
ATOM 3565 C C . GLY A 1 530 ? -6.450 -5.376 9.243 1.00 96.00 530 GLY A C 1
ATOM 3566 O O . GLY A 1 530 ? -6.041 -6.497 8.952 1.00 96.00 530 GLY A O 1
ATOM 3567 N N . ILE A 1 531 ? -7.725 -5.155 9.584 1.00 97.56 531 ILE A N 1
ATOM 3568 C CA . ILE A 1 531 ? -8.764 -6.189 9.512 1.00 97.56 531 ILE A CA 1
ATOM 3569 C C . ILE A 1 531 ? -9.269 -6.337 8.077 1.00 97.56 531 ILE A C 1
ATOM 3571 O O . ILE A 1 531 ? -9.260 -7.453 7.561 1.00 97.56 531 ILE A O 1
ATOM 3575 N N . ARG A 1 532 ? -9.677 -5.248 7.415 1.00 95.75 532 ARG A N 1
ATOM 3576 C CA . ARG A 1 532 ? -10.257 -5.263 6.062 1.00 95.75 532 ARG A CA 1
ATOM 3577 C C . ARG A 1 532 ? -9.329 -5.925 5.042 1.00 95.75 532 ARG A C 1
ATOM 3579 O O . ARG A 1 532 ? -9.781 -6.747 4.254 1.00 95.75 532 ARG A O 1
ATOM 3586 N N . THR A 1 533 ? -8.035 -5.621 5.099 1.00 94.69 533 THR A N 1
ATOM 3587 C CA . THR A 1 533 ? -7.013 -6.195 4.203 1.00 94.69 533 THR A CA 1
ATOM 3588 C C . THR A 1 533 ? -6.539 -7.598 4.616 1.00 94.69 533 THR A C 1
ATOM 3590 O O . THR A 1 533 ? -5.719 -8.202 3.924 1.00 94.69 533 THR A O 1
ATOM 3593 N N . SER A 1 534 ? -7.038 -8.158 5.727 1.00 95.62 534 SER A N 1
ATOM 3594 C CA . SER A 1 534 ? -6.577 -9.458 6.229 1.00 95.62 534 SER A CA 1
ATOM 3595 C C . SER A 1 534 ? -7.124 -10.655 5.428 1.00 95.62 534 SER A C 1
ATOM 3597 O O . SER A 1 534 ? -8.299 -10.669 5.041 1.00 95.62 534 SER A O 1
ATOM 3599 N N . PRO A 1 535 ? -6.338 -11.742 5.282 1.00 96.44 535 PRO A N 1
ATOM 3600 C CA . PRO A 1 535 ? -6.835 -13.008 4.740 1.00 96.44 535 PRO A CA 1
ATOM 3601 C C . PRO A 1 535 ? -7.987 -13.619 5.554 1.00 96.44 535 PRO A C 1
ATOM 3603 O O . PRO A 1 535 ? -8.819 -14.334 4.998 1.00 96.44 535 PRO A O 1
ATOM 3606 N N . GLU A 1 536 ? -8.065 -13.339 6.861 1.00 96.75 536 GLU A N 1
ATOM 3607 C CA . GLU A 1 536 ? -9.175 -13.787 7.714 1.00 96.75 536 GLU A CA 1
ATOM 3608 C C . GLU A 1 536 ? -10.489 -13.099 7.316 1.00 96.75 536 GLU A C 1
ATOM 3610 O O . GLU A 1 536 ? -11.518 -13.765 7.180 1.00 96.75 536 GLU A O 1
ATOM 3615 N N . TYR A 1 537 ? -10.447 -11.787 7.055 1.00 97.38 537 TYR A N 1
ATOM 3616 C CA . TYR A 1 537 ? -11.609 -11.036 6.588 1.00 97.38 537 TYR A CA 1
ATOM 3617 C C . TYR A 1 537 ? -12.050 -11.483 5.194 1.00 97.38 537 TYR A C 1
ATOM 3619 O O . TYR A 1 537 ? -13.221 -11.817 5.026 1.00 97.38 537 TYR A O 1
ATOM 3627 N N . ALA A 1 538 ? -11.120 -11.598 4.235 1.00 96.56 538 ALA A N 1
ATOM 3628 C CA . ALA A 1 538 ? -11.395 -12.128 2.893 1.00 96.56 538 ALA A CA 1
ATOM 3629 C C . ALA A 1 538 ? -12.104 -13.499 2.952 1.00 96.56 538 ALA A C 1
ATOM 3631 O O . ALA A 1 538 ? -13.205 -13.665 2.419 1.00 96.56 538 ALA A O 1
ATOM 3632 N N . THR A 1 539 ? -11.560 -14.434 3.745 1.00 96.56 539 THR A N 1
ATOM 3633 C CA . THR A 1 539 ? -12.160 -15.762 3.983 1.00 96.56 539 THR A CA 1
ATOM 3634 C C . THR A 1 539 ? -13.576 -15.661 4.575 1.00 96.56 539 THR A C 1
ATOM 3636 O O . THR A 1 539 ? -14.471 -16.392 4.154 1.00 96.56 539 THR A O 1
ATOM 3639 N N . ARG A 1 540 ? -13.817 -14.757 5.540 1.00 95.25 540 ARG A N 1
ATOM 3640 C CA . ARG A 1 540 ? -15.144 -14.559 6.157 1.00 95.25 540 ARG A CA 1
ATOM 3641 C C . ARG A 1 540 ? -16.161 -13.916 5.208 1.00 95.25 540 ARG A C 1
ATOM 3643 O O . ARG A 1 540 ? -17.361 -14.167 5.358 1.00 95.25 540 ARG A O 1
ATOM 3650 N N . VAL A 1 541 ? -15.728 -13.060 4.281 1.00 95.00 541 VAL A N 1
ATOM 3651 C CA . VAL A 1 541 ? -16.639 -12.406 3.327 1.00 95.00 541 VAL A CA 1
ATOM 3652 C C . VAL A 1 541 ? -16.857 -13.204 2.042 1.00 95.00 541 VAL A C 1
ATOM 3654 O O . VAL A 1 541 ? -17.855 -12.958 1.369 1.00 95.00 541 VAL A O 1
ATOM 3657 N N . GLY A 1 542 ? -16.005 -14.194 1.758 1.00 89.25 542 GLY A N 1
ATOM 3658 C CA . GLY A 1 542 ? -16.087 -15.039 0.565 1.00 89.25 542 GLY A CA 1
ATOM 3659 C C . GLY A 1 542 ? -15.483 -14.385 -0.679 1.00 89.25 542 GLY A C 1
ATOM 3660 O O . GLY A 1 542 ? -16.036 -14.553 -1.766 1.00 89.25 542 GLY A O 1
ATOM 3661 N N . ALA A 1 543 ? -14.401 -13.622 -0.491 1.00 75.62 543 ALA A N 1
ATOM 3662 C CA . ALA A 1 543 ? -13.615 -12.968 -1.539 1.00 75.62 543 ALA A CA 1
ATOM 3663 C C . ALA A 1 543 ? -12.283 -13.701 -1.773 1.00 75.62 543 ALA A C 1
ATOM 3665 O O . ALA A 1 543 ? -11.667 -14.108 -0.760 1.00 75.62 543 ALA A O 1
#

InterPro domains:
  IPR006311 Twin-arginine translocation pathway, signal sequence [PS51318] (1-31)
  IPR025282 Domain of unknown function DUF4214 [PF13946] (416-479)
  IPR038255 Phycobilisome linker domain superfamily [G3DSA:1.10.3130.20] (369-479)

pLDDT: mean 81.38, std 18.56, range [27.25, 98.38]

Secondary structure (DSSP, 8-state):
--HHHHHHHHHHHHHHTTS---PPPPPS--SEEEEEEEEEEE--STT-EEEEEPPTTEEEEEEEEE-PPPPPPP--TT--PPPPPPPEEEEEEEE--TT-EEEEEPPPPPPPPSSS--PPPPSSSPPPPPPEE--SSS--EEPPPPPPPEEEEESS---TT-TT-EEEEEEPPPPPPPPBSSTT---PPPPPP--EEEESSTT---PPPPPPPSSTTPPPPPP--------S-PPPPPPB-SSSSEEEPPPPPPPSSSPPPPPPPEEESS-S--BPPPPPPPPEEEETT-EEEEEEEPPTTPPPEEEEEEEEEEEE---TTSSSHHHHHHHHHHHHHSSPPPHHHHHHHHHHHHTTSS-HHHHHHHTS---SSSHHHHHHHHHHHHHSSPPPHHHHHHHHHHHHTT--HHHHHHHHHTSHHHHHHHSSS-HHHHHHHHIIIIISSPPPHHHHHHHHHHHHTTSS-HHHHHHHHHTSHHHHHHTHHHHHHHHHIIIIISSPPPHHHHHHHHHHHHTTSS-HHHHHHHHHHHHHTSHHHHHHHT-